Protein AF-A0A3M8FUD5-F1 (afdb_monomer_lite)

Sequence (597 aa):
MHNAIIELLYKHADDTSFALDLIEWVSESGVRAPRDSSELLRSTWVIGTLSRLSAERNLSASVDAAIVGQLATLLGDDVHSGAPSFREGVALAVKSYGDDLARLESTTHVWRTWVSILRTIDPAGSDPYSRAVLDAITSLATLAEDPNSSRNVFEAMHVLASELSLDDSDEVARRLVAWHGDEQFSIADLSVIMRTLVSKSSNPNIDESLVLSSSADSSQRMAVRTKLEEVLLGVDSGSQAASRQWSDLTGQELARGSGTTTIDHLSRAAARSRLSAAARYTFWGDYTSAESVLANLTSDLDGIANATQRDPDTYLGGDSSLEWAERYLSARQNIPIRQALLAELTRGRHNLGYVAAEALVRDAFFGTPVAVRAQAQEVVALYSQSPAITNAVLELLPRLPKVEQTSEIIDRITNSYLPAPTDPQWMVLARQRLVETLLSQLSGEGEGAAVDKYVLELAKSYSMRLGHSPASVIPDPAADLAQSVGELYLRWEQAAESRADNVAISSKLENLRKRRVGRITLADGVIARFAAEQVSLVEAMGIAIESERPNAASQIESILEGMATDRRAASNIIEQIEIVETAAVMLWQIRLAGGES

Radius of gyration: 31.98 Å; chains: 1; bounding box: 73×66×84 Å

Structure (mmCIF, N/CA/C/O backbone):
data_AF-A0A3M8FUD5-F1
#
_entry.id   AF-A0A3M8FUD5-F1
#
loop_
_atom_site.group_PDB
_atom_site.id
_atom_site.type_symbol
_atom_site.label_atom_id
_atom_site.label_alt_id
_atom_site.label_comp_id
_atom_site.label_asym_id
_atom_site.label_entity_id
_atom_site.label_seq_id
_atom_site.pdbx_PDB_ins_code
_atom_site.Cartn_x
_atom_site.Cartn_y
_atom_site.Cartn_z
_atom_site.occupancy
_atom_site.B_iso_or_equiv
_atom_site.auth_seq_id
_atom_site.auth_comp_id
_atom_site.auth_asym_id
_atom_site.auth_atom_id
_atom_site.pdbx_PDB_model_num
ATOM 1 N N . MET A 1 1 ? -32.245 27.107 -12.759 1.00 87.25 1 MET A N 1
ATOM 2 C CA . MET A 1 1 ? -31.214 28.144 -12.533 1.00 87.25 1 MET A CA 1
ATOM 3 C C . MET A 1 1 ? -29.941 27.853 -13.318 1.00 87.25 1 MET A C 1
ATOM 5 O O . MET A 1 1 ? -29.633 28.664 -14.172 1.00 87.25 1 MET A O 1
ATOM 9 N N . HIS A 1 2 ? -29.259 26.709 -13.141 1.00 88.69 2 HIS A N 1
ATOM 10 C CA . HIS A 1 2 ? -28.023 26.425 -13.901 1.00 88.69 2 HIS A CA 1
ATOM 11 C C . HIS A 1 2 ? -28.226 26.440 -15.434 1.00 88.69 2 HIS A C 1
ATOM 13 O O . HIS A 1 2 ? -27.422 27.038 -16.132 1.00 88.69 2 HIS A O 1
ATOM 19 N N . ASN A 1 3 ? -29.346 25.921 -15.962 1.00 91.56 3 ASN A N 1
ATOM 20 C CA . ASN A 1 3 ? -29.655 26.033 -17.401 1.00 91.56 3 ASN A CA 1
ATOM 21 C C . ASN A 1 3 ? -29.759 27.485 -17.890 1.00 91.56 3 ASN A C 1
ATOM 23 O O . ASN A 1 3 ? -29.316 27.785 -18.988 1.00 91.56 3 ASN A O 1
ATOM 27 N N . ALA A 1 4 ? -30.280 28.396 -17.064 1.00 94.75 4 ALA A N 1
ATOM 28 C CA . ALA A 1 4 ? -30.354 29.809 -17.425 1.00 94.75 4 ALA A CA 1
ATOM 29 C C . ALA A 1 4 ? -28.960 30.457 -17.467 1.00 94.75 4 ALA A C 1
ATOM 31 O O . ALA A 1 4 ? -28.733 31.343 -18.278 1.00 94.75 4 ALA A O 1
ATOM 32 N N . ILE A 1 5 ? -28.021 29.997 -16.630 1.00 95.06 5 ILE A N 1
ATOM 33 C CA . ILE A 1 5 ? -26.617 30.440 -16.656 1.00 95.06 5 ILE A CA 1
ATOM 34 C C . ILE A 1 5 ? -25.936 29.949 -17.933 1.00 95.06 5 ILE A C 1
ATOM 36 O O . ILE A 1 5 ? -25.267 30.730 -18.597 1.00 95.06 5 ILE A O 1
ATOM 40 N N . ILE A 1 6 ? -26.167 28.691 -18.315 1.00 93.81 6 ILE A N 1
ATOM 41 C CA . ILE A 1 6 ? -25.667 28.125 -19.575 1.00 93.81 6 ILE A CA 1
ATOM 42 C C . ILE A 1 6 ? -26.227 28.908 -20.772 1.00 93.81 6 ILE A C 1
ATOM 44 O O . ILE A 1 6 ? -25.474 29.323 -21.646 1.00 93.81 6 ILE A O 1
ATOM 48 N N . GLU A 1 7 ? -27.536 29.175 -20.797 1.00 95.12 7 GLU A N 1
ATOM 49 C CA . GLU A 1 7 ? -28.174 29.984 -21.845 1.00 95.12 7 GLU A CA 1
ATOM 50 C C . GLU A 1 7 ? -27.622 31.415 -21.902 1.00 95.12 7 GLU A C 1
ATOM 52 O O . GLU A 1 7 ? -27.384 31.937 -22.992 1.00 95.12 7 GLU A O 1
ATOM 57 N N . LEU A 1 8 ? -27.393 32.048 -20.746 1.00 95.88 8 LEU A N 1
ATOM 58 C CA . LEU A 1 8 ? -26.787 33.377 -20.651 1.00 95.88 8 LEU A CA 1
ATOM 59 C C . LEU A 1 8 ? -25.366 33.367 -21.228 1.00 95.88 8 LEU A C 1
ATOM 61 O O . LEU A 1 8 ? -25.013 34.243 -22.013 1.00 95.88 8 LEU A O 1
ATOM 65 N N . LEU A 1 9 ? -24.579 32.349 -20.886 1.00 94.56 9 LEU A N 1
ATOM 66 C CA . LEU A 1 9 ? -23.209 32.193 -21.351 1.00 94.56 9 LEU A CA 1
ATOM 67 C C . LEU A 1 9 ? -23.157 31.936 -22.867 1.00 94.56 9 LEU A C 1
ATOM 69 O O . LEU A 1 9 ? -22.354 32.554 -23.557 1.00 94.56 9 LEU A O 1
ATOM 73 N N . TYR A 1 10 ? -24.083 31.145 -23.422 1.00 93.38 10 TYR A N 1
ATOM 74 C CA . TYR A 1 10 ? -24.212 30.969 -24.876 1.00 93.38 10 TYR A CA 1
ATOM 75 C C . TYR A 1 10 ? -24.680 32.228 -25.605 1.00 93.38 10 TYR A C 1
ATOM 77 O O . TYR A 1 10 ? -24.212 32.517 -26.705 1.00 93.38 10 TYR A O 1
ATOM 85 N N . LYS A 1 11 ? -25.597 32.997 -25.008 1.00 95.50 11 LYS A N 1
ATOM 86 C CA . LYS A 1 11 ? -26.075 34.260 -25.588 1.00 95.50 11 LYS A CA 1
ATOM 87 C C . LYS A 1 11 ? -24.956 35.300 -25.706 1.00 95.50 11 LYS A C 1
ATOM 89 O O . LYS A 1 11 ? -25.025 36.167 -26.574 1.00 95.50 11 LYS A O 1
ATOM 94 N N . HIS A 1 12 ? -23.947 35.196 -24.849 1.00 94.31 12 HIS A N 1
ATOM 95 C CA . HIS A 1 12 ? -22.794 36.085 -24.781 1.00 94.31 12 HIS A CA 1
ATOM 96 C C . HIS A 1 12 ? -21.478 35.354 -25.101 1.00 94.31 12 HIS A C 1
ATOM 98 O O . HIS A 1 12 ? -20.424 35.773 -24.637 1.00 94.31 12 HIS A O 1
ATOM 104 N N . ALA A 1 13 ? -21.516 34.283 -25.907 1.00 87.38 13 ALA A N 1
ATOM 105 C CA . ALA A 1 13 ? -20.341 33.446 -26.177 1.00 87.38 13 ALA A CA 1
ATOM 106 C C . ALA A 1 13 ? -19.172 34.210 -26.835 1.00 87.38 13 ALA A C 1
ATOM 108 O O . ALA A 1 13 ? -18.013 33.850 -26.642 1.00 87.38 13 ALA A O 1
ATOM 109 N N . ASP A 1 14 ? -19.472 35.285 -27.571 1.00 92.31 14 ASP A N 1
ATOM 110 C CA . ASP A 1 14 ? -18.471 36.148 -28.212 1.00 92.31 14 ASP A CA 1
ATOM 111 C C . ASP A 1 14 ? -17.821 37.160 -27.240 1.00 92.31 14 ASP A C 1
ATOM 113 O O . ASP A 1 14 ? -16.823 37.795 -27.584 1.00 92.31 14 ASP A O 1
ATOM 117 N N . ASP A 1 15 ? -18.357 37.321 -26.024 1.00 97.00 15 ASP A N 1
ATOM 118 C CA . ASP A 1 15 ? -17.864 38.254 -25.006 1.00 97.00 15 ASP A CA 1
ATOM 119 C C . ASP A 1 15 ? -17.149 37.498 -23.874 1.00 97.00 15 ASP A C 1
ATOM 121 O O . ASP A 1 15 ? -17.740 37.081 -22.876 1.00 97.00 15 ASP A O 1
ATOM 125 N N . THR A 1 16 ? -15.833 37.319 -24.034 1.00 96.12 16 THR A N 1
ATOM 126 C CA . THR A 1 16 ? -15.007 36.602 -23.046 1.00 96.12 16 THR A CA 1
ATOM 127 C C . THR A 1 16 ? -14.979 37.313 -21.690 1.00 96.12 16 THR A C 1
ATOM 129 O O . THR A 1 16 ? -14.894 36.637 -20.669 1.00 96.12 16 THR A O 1
ATOM 132 N N . SER A 1 17 ? -15.077 38.648 -21.656 1.00 96.94 17 SER A N 1
ATOM 133 C CA . SER A 1 17 ? -15.087 39.400 -20.393 1.00 96.94 17 SER A CA 1
ATOM 134 C C . SER A 1 17 ? -16.346 39.080 -19.601 1.00 96.94 17 SER A C 1
ATOM 136 O O . SER A 1 17 ? -16.261 38.709 -18.437 1.00 96.94 17 SER A O 1
ATOM 138 N N . PHE A 1 18 ? -17.504 39.128 -20.264 1.00 96.94 18 PHE A N 1
ATOM 139 C CA . PHE A 1 18 ? -18.775 38.783 -19.638 1.00 96.94 18 PHE A CA 1
ATOM 140 C C . PHE A 1 18 ? -18.799 37.341 -19.122 1.00 96.94 18 PHE A C 1
ATOM 142 O O . PHE A 1 18 ? -19.297 37.081 -18.028 1.00 96.94 18 PHE A O 1
ATOM 149 N N . ALA A 1 19 ? -18.263 36.394 -19.899 1.00 96.31 19 ALA A N 1
ATOM 150 C CA . ALA A 1 19 ? -18.194 35.001 -19.475 1.00 96.31 19 ALA A CA 1
ATOM 151 C C . ALA A 1 19 ? -17.327 34.834 -18.216 1.00 96.31 19 ALA A C 1
ATOM 153 O O . ALA A 1 19 ? -17.744 34.140 -17.294 1.00 96.31 19 ALA A O 1
ATOM 154 N N . LEU A 1 20 ? -16.166 35.493 -18.144 1.00 96.38 20 LEU A N 1
ATOM 155 C CA . LEU A 1 20 ? -15.301 35.456 -16.961 1.00 96.38 20 LEU A CA 1
ATOM 156 C C . LEU A 1 20 ? -15.969 36.092 -15.734 1.00 96.38 20 LEU A C 1
ATOM 158 O O . LEU A 1 20 ? -15.976 35.460 -14.679 1.00 96.38 20 LEU A O 1
ATOM 162 N N . ASP A 1 21 ? -16.606 37.257 -15.887 1.00 97.25 21 ASP A N 1
ATOM 163 C CA . ASP A 1 21 ? -17.352 37.923 -14.808 1.00 97.25 21 ASP A CA 1
ATOM 164 C C . ASP A 1 21 ? -18.500 37.036 -14.292 1.00 97.25 21 ASP A C 1
ATOM 166 O O . ASP A 1 21 ? -18.773 36.970 -13.092 1.00 97.25 21 ASP A O 1
ATOM 170 N N . LEU A 1 22 ? -19.172 36.306 -15.193 1.00 96.81 22 LEU A N 1
ATOM 171 C CA . LEU A 1 22 ? -20.224 35.362 -14.821 1.00 96.81 22 LEU A CA 1
ATOM 172 C C . LEU A 1 22 ? -19.670 34.166 -14.039 1.00 96.81 22 LEU A C 1
ATOM 174 O O . LEU A 1 22 ? -20.290 33.753 -13.060 1.00 96.81 22 LEU A O 1
ATOM 178 N N . ILE A 1 23 ? -18.530 33.601 -14.456 1.00 96.62 23 ILE A N 1
ATOM 179 C CA . ILE A 1 23 ? -17.872 32.511 -13.720 1.00 96.62 23 ILE A CA 1
ATOM 180 C C . ILE A 1 23 ? -17.440 32.987 -12.332 1.00 96.62 23 ILE A C 1
ATOM 182 O O . ILE A 1 23 ? -17.695 32.284 -11.353 1.00 96.62 23 ILE A O 1
ATOM 186 N N . GLU A 1 24 ? -16.858 34.184 -12.232 1.00 96.81 24 GLU A N 1
ATOM 187 C CA . GLU A 1 24 ? -16.480 34.794 -10.956 1.00 96.81 24 GLU A CA 1
ATOM 188 C C . GLU A 1 24 ? -17.704 34.953 -10.045 1.00 96.81 24 GLU A C 1
ATOM 190 O O . GLU A 1 24 ? -17.703 34.437 -8.926 1.00 96.81 24 GLU A O 1
ATOM 195 N N . TRP A 1 25 ? -18.791 35.536 -10.558 1.00 96.69 25 TRP A N 1
ATOM 196 C CA . TRP A 1 25 ? -20.042 35.708 -9.817 1.00 96.69 25 TRP A CA 1
ATOM 197 C C . TRP A 1 25 ? -20.651 34.380 -9.341 1.00 96.69 25 TRP A C 1
ATOM 199 O O . TRP A 1 25 ? -21.102 34.272 -8.199 1.00 96.69 25 TRP A O 1
ATOM 209 N N . VAL A 1 26 ? -20.648 33.343 -10.188 1.00 96.12 26 VAL A N 1
ATOM 210 C CA . VAL A 1 26 ? -21.099 31.999 -9.786 1.00 96.12 26 VAL A CA 1
ATOM 211 C C . VAL A 1 26 ? -20.204 31.446 -8.674 1.00 96.12 26 VAL A C 1
ATOM 213 O O . VAL A 1 26 ? -20.715 30.848 -7.729 1.00 96.12 26 VAL A O 1
ATOM 216 N N . SER A 1 27 ? -18.888 31.654 -8.760 1.00 96.31 27 SER A N 1
ATOM 217 C CA . SER A 1 27 ? -17.917 31.123 -7.798 1.00 96.31 27 SER A CA 1
ATOM 218 C C . SER A 1 27 ? -17.871 31.865 -6.457 1.00 96.31 27 SER A C 1
ATOM 220 O O . SER A 1 27 ? -17.559 31.237 -5.450 1.00 96.31 27 SER A O 1
ATOM 222 N N . GLU A 1 28 ? -18.250 33.149 -6.403 1.00 95.94 28 GLU A N 1
ATOM 223 C CA . GLU A 1 28 ? -18.153 34.014 -5.209 1.00 95.94 28 GLU A CA 1
ATOM 224 C C . GLU A 1 28 ? -18.896 33.443 -3.988 1.00 95.94 28 GLU A C 1
ATOM 226 O O . GLU A 1 28 ? -18.515 33.652 -2.838 1.00 95.94 28 GLU A O 1
ATOM 231 N N . SER A 1 29 ? -19.962 32.681 -4.237 1.00 91.81 29 SER A N 1
ATOM 232 C CA . SER A 1 29 ? -20.781 32.054 -3.194 1.00 91.81 29 SER A CA 1
ATOM 233 C C . SER A 1 29 ? -20.301 30.665 -2.760 1.00 91.81 29 SER A C 1
ATOM 235 O O . SER A 1 29 ? -20.885 30.087 -1.837 1.00 91.81 29 SER A O 1
ATOM 237 N N . GLY A 1 30 ? -19.302 30.103 -3.443 1.00 93.94 30 GLY A N 1
ATOM 238 C CA . GLY A 1 30 ? -18.730 28.799 -3.143 1.00 93.94 30 GLY A CA 1
ATOM 239 C C . GLY A 1 30 ? -17.658 28.897 -2.063 1.00 93.94 30 GLY A C 1
ATOM 240 O O . GLY A 1 30 ? -16.751 29.718 -2.134 1.00 93.94 30 GLY A O 1
ATOM 241 N N . VAL A 1 31 ? -17.740 28.019 -1.069 1.00 95.88 31 VAL A N 1
ATOM 242 C CA . VAL A 1 31 ? -16.699 27.838 -0.051 1.00 95.88 31 VAL A CA 1
ATOM 243 C C . VAL A 1 31 ? -16.164 26.412 -0.083 1.00 95.88 31 VAL A C 1
ATOM 245 O O . VAL A 1 31 ? -16.923 25.463 -0.285 1.00 95.88 31 VAL A O 1
ATOM 248 N N . ARG A 1 32 ? -14.854 26.271 0.145 1.00 94.19 32 ARG A N 1
ATOM 249 C CA . ARG A 1 32 ? -14.164 24.973 0.174 1.00 94.19 32 ARG A CA 1
ATOM 250 C C . ARG A 1 32 ? -14.571 24.105 1.366 1.00 94.19 32 ARG A C 1
ATOM 252 O O . ARG A 1 32 ? -14.715 22.913 1.199 1.00 94.19 32 ARG A O 1
ATOM 259 N N . ALA A 1 33 ? -14.773 24.691 2.543 1.00 95.06 33 ALA A N 1
ATOM 260 C CA . ALA A 1 33 ? -15.115 23.952 3.760 1.00 95.06 33 ALA A CA 1
ATOM 261 C C . ALA A 1 33 ? -16.383 24.559 4.389 1.00 95.06 33 ALA A C 1
ATOM 263 O O . ALA A 1 33 ? -16.272 25.491 5.195 1.00 95.06 33 ALA A O 1
ATOM 264 N N . PRO A 1 34 ? -17.584 24.115 3.971 1.00 96.50 34 PRO A N 1
ATOM 265 C CA . PRO A 1 34 ? -18.841 24.696 4.432 1.00 96.50 34 PRO A CA 1
ATOM 266 C C . PRO A 1 34 ? -19.053 24.445 5.929 1.00 96.50 34 PRO A C 1
ATOM 268 O O . PRO A 1 34 ? -18.920 23.320 6.404 1.00 96.50 34 PRO A O 1
ATOM 271 N N . ARG A 1 35 ? -19.413 25.493 6.676 1.00 95.94 35 ARG A N 1
ATOM 272 C CA . ARG A 1 35 ? -19.605 25.446 8.139 1.00 95.94 35 ARG A CA 1
ATOM 273 C C . ARG A 1 35 ? -21.061 25.305 8.557 1.00 95.94 35 ARG A C 1
ATOM 275 O O . ARG A 1 35 ? -21.353 24.899 9.681 1.00 95.94 35 ARG A O 1
ATOM 282 N N . ASP A 1 36 ? -21.982 25.656 7.666 1.00 97.62 36 ASP A N 1
ATOM 283 C CA . ASP A 1 36 ? -23.415 25.549 7.899 1.00 97.62 36 ASP A CA 1
ATOM 284 C C . ASP A 1 36 ? -24.162 24.959 6.690 1.00 97.62 36 ASP A C 1
ATOM 286 O O . ASP A 1 36 ? -23.609 24.729 5.614 1.00 97.62 36 ASP A O 1
ATOM 290 N N . SER A 1 37 ? -25.456 24.684 6.875 1.00 97.69 37 SER A N 1
ATOM 291 C CA . SER A 1 37 ? -26.299 24.084 5.830 1.00 97.69 37 SER A CA 1
ATOM 292 C C . SER A 1 37 ? -26.493 24.997 4.614 1.00 97.69 37 SER A C 1
ATOM 294 O O . SER A 1 37 ? -26.701 24.511 3.505 1.00 97.69 37 SER A O 1
ATOM 296 N N . SER A 1 38 ? -26.441 26.315 4.812 1.00 97.75 38 SER A N 1
ATOM 297 C CA . SER A 1 38 ? -26.615 27.314 3.760 1.00 97.75 38 SER A CA 1
ATOM 298 C C . SER A 1 38 ? -25.385 27.359 2.855 1.00 97.75 38 SER A C 1
ATOM 300 O O . SER A 1 38 ? -25.516 27.323 1.633 1.00 97.75 38 SER A O 1
ATOM 302 N N . GLU A 1 39 ? -24.196 27.384 3.458 1.00 97.50 39 GLU A N 1
ATOM 303 C CA . GLU A 1 39 ? -22.915 27.272 2.765 1.00 97.50 39 GLU A CA 1
ATOM 304 C C . GLU A 1 39 ? -22.808 25.945 2.016 1.00 97.50 39 GLU A C 1
ATOM 306 O O . GLU A 1 39 ? -22.515 25.956 0.826 1.00 97.50 39 GLU A O 1
ATOM 311 N N . LEU A 1 40 ? -23.147 24.819 2.656 1.00 97.50 40 LEU A N 1
ATOM 312 C CA . LEU A 1 40 ? -23.100 23.499 2.022 1.00 97.50 40 LEU A CA 1
ATOM 313 C C . LEU A 1 40 ? -23.961 23.438 0.750 1.00 97.50 40 LEU A C 1
ATOM 315 O O . LEU A 1 40 ? -23.494 22.995 -0.300 1.00 97.50 40 LEU A O 1
ATOM 319 N N . LEU A 1 41 ? -25.210 23.914 0.821 1.00 97.56 41 LEU A N 1
ATOM 320 C CA . LEU A 1 41 ? -26.118 23.946 -0.329 1.00 97.56 41 LEU A CA 1
ATOM 321 C C . LEU A 1 41 ? -25.604 24.863 -1.444 1.00 97.56 41 LEU A C 1
ATOM 323 O O . LEU A 1 41 ? -25.655 24.481 -2.616 1.00 97.56 41 LEU A O 1
ATOM 327 N N . ARG A 1 42 ? -25.109 26.058 -1.090 1.00 97.25 42 ARG A N 1
ATOM 328 C CA . ARG A 1 42 ? -24.556 27.008 -2.063 1.00 97.25 42 ARG A CA 1
ATOM 329 C C . ARG A 1 42 ? -23.338 26.425 -2.762 1.00 97.25 42 ARG A C 1
ATOM 331 O O . ARG A 1 42 ? -23.349 26.346 -3.986 1.00 97.25 42 ARG A O 1
ATOM 338 N N . SER A 1 43 ? -22.336 25.966 -2.019 1.00 97.38 43 SER A N 1
ATOM 339 C CA . SER A 1 43 ? -21.093 25.471 -2.611 1.00 97.38 43 SER A CA 1
ATOM 340 C C . SER A 1 43 ? -21.316 24.230 -3.466 1.00 97.38 43 SER A C 1
ATOM 342 O O . SER A 1 43 ? -20.792 24.146 -4.574 1.00 97.38 43 SER A O 1
ATOM 344 N N . THR A 1 44 ? -22.183 23.316 -3.024 1.00 97.19 44 THR A N 1
ATOM 345 C CA . THR A 1 44 ? -22.548 22.141 -3.823 1.00 97.19 44 THR A CA 1
ATOM 346 C C . THR A 1 44 ? -23.203 22.549 -5.150 1.00 97.19 44 THR A C 1
ATOM 348 O O . THR A 1 44 ? -22.879 22.002 -6.205 1.00 97.19 44 THR A O 1
ATOM 351 N N . TRP A 1 45 ? -24.104 23.538 -5.130 1.00 97.44 45 TRP A N 1
ATOM 352 C CA . TRP A 1 45 ? -24.731 24.058 -6.347 1.00 97.44 45 TRP A CA 1
ATOM 353 C C . TRP A 1 45 ? -23.727 24.766 -7.272 1.00 97.44 45 TRP A C 1
ATOM 355 O O . TRP A 1 45 ? -23.803 24.593 -8.493 1.00 97.44 45 TRP A O 1
ATOM 365 N N . VAL A 1 46 ? -22.788 25.534 -6.707 1.00 97.12 46 VAL A N 1
ATOM 366 C CA . VAL A 1 46 ? -21.711 26.204 -7.454 1.00 97.12 46 VAL A CA 1
ATOM 367 C C . VAL A 1 46 ? -20.849 25.170 -8.169 1.00 97.12 46 VAL A C 1
ATOM 369 O O . VAL A 1 46 ? -20.710 25.247 -9.387 1.00 97.12 46 VAL A O 1
ATOM 372 N N . ILE A 1 47 ? -20.357 24.157 -7.451 1.00 96.31 47 ILE A N 1
ATOM 373 C CA . ILE A 1 47 ? -19.519 23.099 -8.029 1.00 96.31 47 ILE A CA 1
ATOM 374 C C . ILE A 1 47 ? -20.281 22.342 -9.114 1.00 96.31 47 ILE A C 1
ATOM 376 O O . ILE A 1 47 ? -19.775 22.207 -10.223 1.00 96.31 47 ILE A O 1
ATOM 380 N N . GLY A 1 48 ? -21.529 21.936 -8.857 1.00 96.19 48 GLY A N 1
ATOM 381 C CA . GLY A 1 48 ? -22.367 21.309 -9.879 1.00 96.19 48 GLY A CA 1
ATOM 382 C C . GLY A 1 48 ? -22.511 22.170 -11.138 1.00 96.19 48 GLY A C 1
ATOM 383 O O . GLY A 1 48 ? -22.425 21.671 -12.260 1.00 96.19 48 GLY A O 1
ATOM 384 N N . THR A 1 49 ? -22.709 23.480 -10.975 1.00 96.75 49 THR A N 1
ATOM 385 C CA . THR A 1 49 ? -22.843 24.411 -12.106 1.00 96.75 49 THR A CA 1
ATOM 386 C C . THR A 1 49 ? -21.537 24.522 -12.888 1.00 96.75 49 THR A C 1
ATOM 388 O O . THR A 1 49 ? -21.559 24.403 -14.111 1.00 96.75 49 THR A O 1
ATOM 391 N N . LEU A 1 50 ? -20.404 24.676 -12.200 1.00 95.69 50 LEU A N 1
ATOM 392 C CA . LEU A 1 50 ? -19.081 24.754 -12.821 1.00 95.69 50 LEU A CA 1
ATOM 393 C C . LEU A 1 50 ? -18.699 23.447 -13.534 1.00 95.69 50 LEU A C 1
ATOM 395 O O . LEU A 1 50 ? -18.221 23.501 -14.663 1.00 95.69 50 LEU A O 1
ATOM 399 N N . SER A 1 51 ? -18.984 22.279 -12.950 1.00 95.31 51 SER A N 1
ATOM 400 C CA . SER A 1 51 ? -18.767 20.980 -13.608 1.00 95.31 51 SER A CA 1
ATOM 401 C C . SER A 1 51 ? -19.624 20.813 -14.862 1.00 95.31 51 SER A C 1
ATOM 403 O O . SER A 1 51 ? -19.166 20.307 -15.879 1.00 95.31 51 SER A O 1
ATOM 405 N N . ARG A 1 52 ? -20.876 21.286 -14.849 1.00 95.19 52 ARG A N 1
ATOM 406 C CA . ARG A 1 52 ? -21.697 21.258 -16.065 1.00 95.19 52 ARG A CA 1
ATOM 407 C C . ARG A 1 52 ? -21.144 22.183 -17.151 1.00 95.19 52 ARG A C 1
ATOM 409 O O . ARG A 1 52 ? -21.222 21.818 -18.325 1.00 95.19 52 ARG A O 1
ATOM 416 N N . LEU A 1 53 ? -20.633 23.354 -16.766 1.00 94.31 53 LEU A N 1
ATOM 417 C CA . LEU A 1 53 ? -20.039 24.325 -17.686 1.00 94.31 53 LEU A CA 1
ATOM 418 C C . LEU A 1 53 ? -18.725 23.813 -18.286 1.00 94.31 53 LEU A C 1
ATOM 420 O O . LEU A 1 53 ? -18.520 23.994 -19.480 1.00 94.31 53 LEU A O 1
ATOM 424 N N . SER A 1 54 ? -17.887 23.105 -17.521 1.00 94.06 54 SER A N 1
ATOM 425 C CA . SER A 1 54 ? -16.639 22.521 -18.044 1.00 94.06 54 SER A CA 1
ATOM 426 C C . SER A 1 54 ? -16.861 21.427 -19.094 1.00 94.06 54 SER A C 1
ATOM 428 O O . SER A 1 54 ? -15.948 21.091 -19.844 1.00 94.06 54 SER A O 1
ATOM 430 N N . ALA A 1 55 ? -18.074 20.874 -19.181 1.00 93.38 55 ALA A N 1
ATOM 431 C CA . ALA A 1 55 ? -18.453 19.924 -20.221 1.00 93.38 55 ALA A CA 1
ATOM 432 C C . ALA A 1 55 ? -18.883 20.595 -21.545 1.00 93.38 55 ALA A C 1
ATOM 434 O O . ALA A 1 55 ? -19.107 19.897 -22.541 1.00 93.38 55 ALA A O 1
ATOM 435 N N . GLU A 1 56 ? -19.033 21.925 -21.585 1.00 93.81 56 GLU A N 1
ATOM 436 C CA . GLU A 1 56 ? -19.450 22.641 -22.793 1.00 93.81 56 GLU A CA 1
ATOM 437 C C . GLU A 1 56 ? -18.281 22.813 -23.775 1.00 93.81 56 GLU A C 1
ATOM 439 O O . GLU A 1 56 ? -17.264 23.420 -23.477 1.00 93.81 56 GLU A O 1
ATOM 444 N N . ARG A 1 57 ? -18.436 22.315 -25.008 1.00 91.31 57 ARG A N 1
ATOM 445 C CA . ARG A 1 57 ? -17.342 22.264 -26.005 1.00 91.31 57 ARG A CA 1
ATOM 446 C C . ARG A 1 57 ? -17.022 23.584 -26.707 1.00 91.31 57 ARG A C 1
ATOM 448 O O . ARG A 1 57 ? -16.050 23.651 -27.450 1.00 91.31 57 ARG A O 1
ATOM 455 N N . ASN A 1 58 ? -17.883 24.585 -26.558 1.00 92.31 58 ASN A N 1
ATOM 456 C CA . ASN A 1 58 ? -17.843 25.812 -27.359 1.00 92.31 58 ASN A CA 1
ATOM 457 C C . ASN A 1 58 ? -17.366 27.026 -26.551 1.00 92.31 58 ASN A C 1
ATOM 459 O O . ASN A 1 58 ? -17.636 28.159 -26.946 1.00 92.31 58 ASN A O 1
ATOM 463 N N . LEU A 1 59 ? -16.720 26.803 -25.407 1.00 91.62 59 LEU A N 1
ATOM 464 C CA . LEU A 1 59 ? -16.184 27.878 -24.583 1.00 91.62 59 LEU A CA 1
ATOM 465 C C . LEU A 1 59 ? -14.788 28.274 -25.067 1.00 91.62 59 LEU A C 1
ATOM 467 O O . LEU A 1 59 ? -14.094 27.509 -25.739 1.00 91.62 59 LEU A O 1
ATOM 471 N N . SER A 1 60 ? -14.380 29.506 -24.766 1.00 94.06 60 SER A N 1
ATOM 472 C CA . SER A 1 60 ? -13.011 29.929 -25.041 1.00 94.06 60 SER A CA 1
ATOM 473 C C . SER A 1 60 ? -12.054 29.282 -24.037 1.00 94.06 60 SER A C 1
ATOM 475 O O . SER A 1 60 ? -12.399 29.077 -22.875 1.00 94.06 60 SER A O 1
ATOM 477 N N . ALA A 1 61 ? -10.811 29.031 -24.458 1.00 91.44 61 ALA A N 1
ATOM 478 C CA . ALA A 1 61 ? -9.803 28.401 -23.601 1.00 91.44 61 ALA A CA 1
ATOM 479 C C . ALA A 1 61 ? -9.557 29.166 -22.283 1.00 91.44 61 ALA A C 1
ATOM 481 O O . ALA A 1 61 ? -9.216 28.563 -21.270 1.00 91.44 61 ALA A O 1
ATOM 482 N N . SER A 1 62 ? -9.739 30.492 -22.279 1.00 92.56 62 SER A N 1
ATOM 483 C CA . SER A 1 62 ? -9.634 31.314 -21.068 1.00 92.56 62 SER A CA 1
ATOM 484 C C . SER A 1 62 ? -10.779 31.065 -20.085 1.00 92.56 62 SER A C 1
ATOM 486 O O . SER A 1 62 ? -10.535 31.016 -18.883 1.00 92.56 62 SER A O 1
ATOM 488 N N . VAL A 1 63 ? -12.007 30.888 -20.582 1.00 94.25 63 VAL A N 1
ATOM 489 C CA . VAL A 1 63 ? -13.174 30.560 -19.749 1.00 94.25 63 VAL A CA 1
ATOM 490 C C . VAL A 1 63 ? -13.042 29.142 -19.200 1.00 94.25 63 VAL A C 1
ATOM 492 O O . VAL A 1 63 ? -13.235 28.944 -18.003 1.00 94.25 63 VAL A O 1
ATOM 495 N N . ASP A 1 64 ? -12.617 28.185 -20.027 1.00 92.81 64 ASP A N 1
ATOM 496 C CA . ASP A 1 64 ? -12.344 26.813 -19.582 1.00 92.81 64 ASP A CA 1
ATOM 497 C C . ASP A 1 64 ? -11.288 26.777 -18.475 1.00 92.81 64 ASP A C 1
ATOM 499 O O . ASP A 1 64 ? -11.501 26.170 -17.425 1.00 92.81 64 ASP A O 1
ATOM 503 N N . ALA A 1 65 ? -10.167 27.481 -18.665 1.00 90.75 65 ALA A N 1
ATOM 504 C CA . ALA A 1 65 ? -9.116 27.573 -17.656 1.00 90.75 65 ALA A CA 1
ATOM 505 C C . ALA A 1 65 ? -9.616 28.214 -16.350 1.00 90.75 65 ALA A C 1
ATOM 507 O O . ALA A 1 65 ? -9.245 27.758 -15.269 1.00 90.75 65 ALA A O 1
ATOM 508 N N . ALA A 1 66 ? -10.477 29.234 -16.432 1.00 94.44 66 ALA A N 1
ATOM 509 C CA . ALA A 1 66 ? -11.079 29.859 -15.258 1.00 94.44 66 ALA A CA 1
ATOM 510 C C . ALA A 1 66 ? -12.017 28.896 -14.510 1.00 94.44 66 ALA A C 1
ATOM 512 O O . ALA A 1 66 ? -11.923 28.786 -13.288 1.00 94.44 66 ALA A O 1
ATOM 513 N N . ILE A 1 67 ? -12.868 28.150 -15.224 1.00 94.00 67 ILE A N 1
ATOM 514 C CA . ILE A 1 67 ? -13.751 27.136 -14.625 1.00 94.00 67 ILE A CA 1
ATOM 515 C C . ILE A 1 67 ? -12.923 26.063 -13.908 1.00 94.00 67 ILE A C 1
ATOM 517 O O . ILE A 1 67 ? -13.202 25.743 -12.753 1.00 94.00 67 ILE A O 1
ATOM 521 N N . VAL A 1 68 ? -11.883 25.538 -14.565 1.00 91.94 68 VAL A N 1
ATOM 522 C CA . VAL A 1 68 ? -10.986 24.528 -13.980 1.00 91.94 68 VAL A CA 1
ATOM 523 C C . VAL A 1 68 ? -10.261 25.080 -12.752 1.00 91.94 68 VAL A C 1
ATOM 525 O O . VAL A 1 68 ? -10.211 24.406 -11.726 1.00 91.94 68 VAL A O 1
ATOM 528 N N . GLY A 1 69 ? -9.758 26.317 -12.810 1.00 92.69 69 GLY A N 1
ATOM 529 C CA . GLY A 1 69 ? -9.100 26.965 -11.673 1.00 92.69 69 GLY A CA 1
ATOM 530 C C . GLY A 1 69 ? -10.026 27.152 -10.464 1.00 92.69 69 GLY A C 1
ATOM 531 O O . GLY A 1 69 ? -9.614 26.915 -9.326 1.00 92.69 69 GLY A O 1
ATOM 532 N N . GLN A 1 70 ? -11.292 27.516 -10.692 1.00 95.12 70 GLN A N 1
ATOM 533 C CA . GLN A 1 70 ? -12.284 27.643 -9.618 1.00 95.12 70 GLN A CA 1
ATOM 534 C C . GLN A 1 70 ? -12.674 26.281 -9.032 1.00 95.12 70 GLN A C 1
ATOM 536 O O . GLN A 1 70 ? -12.752 26.138 -7.813 1.00 95.12 70 GLN A O 1
ATOM 541 N N . LEU A 1 71 ? -12.853 25.257 -9.875 1.00 94.19 71 LEU A N 1
ATOM 542 C CA . LEU A 1 71 ? -13.096 23.889 -9.409 1.00 94.19 71 LEU A CA 1
ATOM 543 C C . LEU A 1 71 ? -11.935 23.370 -8.550 1.00 94.19 71 LEU A C 1
ATOM 545 O O . LEU A 1 71 ? -12.187 22.850 -7.467 1.00 94.19 71 LEU A O 1
ATOM 549 N N . ALA A 1 72 ? -10.684 23.578 -8.972 1.00 91.62 72 ALA A N 1
ATOM 550 C CA . ALA A 1 72 ? -9.501 23.203 -8.194 1.00 91.62 72 ALA A CA 1
ATOM 551 C C . ALA A 1 72 ? -9.421 23.961 -6.857 1.00 91.62 72 ALA A C 1
ATOM 553 O O . ALA A 1 72 ? -9.091 23.386 -5.824 1.00 91.62 72 ALA A O 1
ATOM 554 N N . THR A 1 73 ? -9.799 25.242 -6.836 1.00 93.75 73 THR A N 1
ATOM 555 C CA . THR A 1 73 ? -9.839 26.036 -5.596 1.00 93.75 73 THR A CA 1
ATOM 556 C C . THR A 1 73 ? -10.885 25.506 -4.608 1.00 93.75 73 THR A C 1
ATOM 558 O O . THR A 1 73 ? -10.631 25.456 -3.402 1.00 93.75 73 THR A O 1
ATOM 561 N N . LEU A 1 74 ? -12.057 25.101 -5.108 1.00 94.00 74 LEU A N 1
ATOM 562 C CA . LEU A 1 74 ? -13.174 24.637 -4.283 1.00 94.00 74 LEU A CA 1
ATOM 563 C C . LEU A 1 74 ? -13.038 23.177 -3.830 1.00 94.00 74 LEU A C 1
ATOM 565 O O . LEU A 1 74 ? -13.479 22.867 -2.728 1.00 94.00 74 LEU A O 1
ATOM 569 N N . LEU A 1 75 ? -12.448 22.301 -4.649 1.00 91.44 75 LEU A N 1
ATOM 570 C CA . LEU A 1 75 ? -12.337 20.859 -4.382 1.00 91.44 75 LEU A CA 1
ATOM 571 C C . LEU A 1 75 ? -10.928 20.404 -3.960 1.00 91.44 75 LEU A C 1
ATOM 573 O O . LEU A 1 75 ? -10.780 19.309 -3.423 1.00 91.44 75 LEU A O 1
ATOM 577 N N . GLY A 1 76 ? -9.898 21.229 -4.165 1.00 89.12 76 GLY A N 1
ATOM 578 C CA . GLY A 1 76 ? -8.492 20.863 -3.978 1.00 89.12 76 GLY A CA 1
ATOM 579 C C . GLY A 1 76 ? -7.839 20.256 -5.227 1.00 89.12 76 GLY A C 1
ATOM 580 O O . GLY A 1 76 ? -8.480 20.057 -6.260 1.00 89.12 76 GLY A O 1
ATOM 581 N N . ASP A 1 77 ? -6.540 19.961 -5.117 1.00 80.12 77 ASP A N 1
ATOM 582 C CA . ASP A 1 77 ? -5.693 19.537 -6.243 1.00 80.12 77 ASP A CA 1
ATOM 583 C C . ASP A 1 77 ? -6.038 18.135 -6.786 1.00 80.12 77 ASP A C 1
ATOM 585 O O . ASP A 1 77 ? -5.722 17.823 -7.932 1.00 80.12 77 ASP A O 1
ATOM 589 N N . ASP A 1 78 ? -6.740 17.293 -6.024 1.00 67.62 78 ASP A N 1
ATOM 590 C CA . ASP A 1 78 ? -6.996 15.893 -6.400 1.00 67.62 78 ASP A CA 1
ATOM 591 C C . ASP A 1 78 ? -8.072 15.713 -7.490 1.00 67.62 78 ASP A C 1
ATOM 593 O O . ASP A 1 78 ? -8.264 14.617 -8.025 1.00 67.62 78 ASP A O 1
ATOM 597 N N . VAL A 1 79 ? -8.769 16.781 -7.889 1.00 66.06 79 VAL A N 1
ATOM 598 C CA . VAL A 1 79 ? -9.872 16.694 -8.854 1.00 66.06 79 VAL A CA 1
ATOM 599 C C . VAL A 1 79 ? -9.413 17.052 -10.265 1.00 66.06 79 VAL A C 1
ATOM 601 O O . VAL A 1 79 ? -9.611 18.154 -10.763 1.00 66.06 79 VAL A O 1
ATOM 604 N N . HIS A 1 80 ? -8.808 16.074 -10.937 1.00 59.06 80 HIS A N 1
ATOM 605 C CA . HIS A 1 80 ? -8.435 16.173 -12.357 1.00 59.06 80 HIS A CA 1
ATOM 606 C C . HIS A 1 80 ? -9.439 15.483 -13.301 1.00 59.06 80 HIS A C 1
ATOM 608 O O . HIS A 1 80 ? -9.273 15.513 -14.521 1.00 59.06 80 HIS A O 1
ATOM 614 N N . SER A 1 81 ? -10.491 14.851 -12.768 1.00 57.44 81 SER A N 1
ATOM 615 C CA . SER A 1 81 ? -11.515 14.192 -13.585 1.00 57.44 81 SER A CA 1
ATOM 616 C C . SER A 1 81 ? -12.683 15.144 -13.850 1.00 57.44 81 SER A C 1
ATOM 618 O O . SER A 1 81 ? -13.420 15.529 -12.945 1.00 57.44 81 SER A O 1
ATOM 620 N N . GLY A 1 82 ? -12.837 15.561 -15.109 1.00 64.44 82 GLY A N 1
ATOM 621 C CA . GLY A 1 82 ? -13.956 16.396 -15.537 1.00 64.44 82 GLY A CA 1
ATOM 622 C C . GLY A 1 82 ? -15.275 15.643 -15.379 1.00 64.44 82 GLY A C 1
ATOM 623 O O . GLY A 1 82 ? -15.580 14.775 -16.191 1.00 64.44 82 GLY A O 1
ATOM 624 N N . ALA A 1 83 ? -16.041 15.961 -14.336 1.00 76.38 83 ALA A N 1
ATOM 625 C CA . ALA A 1 83 ? -17.411 15.493 -14.154 1.00 76.38 83 ALA A CA 1
ATOM 626 C C . ALA A 1 83 ? -18.300 16.069 -15.281 1.00 76.38 83 ALA A C 1
ATOM 628 O O . ALA A 1 83 ? -18.488 17.285 -15.314 1.00 76.38 83 ALA A O 1
ATOM 629 N N . PRO A 1 84 ? -18.834 15.256 -16.215 1.00 82.88 84 PRO A N 1
ATOM 630 C CA . PRO A 1 84 ? -19.481 15.773 -17.425 1.00 82.88 84 PRO A CA 1
ATOM 631 C C . PRO A 1 84 ? -20.872 16.394 -17.197 1.00 82.88 84 PRO A C 1
ATOM 633 O O . PRO A 1 84 ? -21.449 16.975 -18.121 1.00 82.88 84 PRO A O 1
ATOM 636 N N . SER A 1 85 ? -21.445 16.285 -15.997 1.00 94.25 85 SER A N 1
ATOM 637 C CA . SER A 1 85 ? -22.782 16.792 -15.689 1.00 94.25 85 SER A CA 1
ATOM 638 C C . SER A 1 85 ? -22.871 17.535 -14.355 1.00 94.25 85 SER A C 1
ATOM 640 O O . SER A 1 85 ? -22.050 17.371 -13.454 1.00 94.25 85 SER A O 1
ATOM 642 N N . PHE A 1 86 ? -23.952 18.314 -14.203 1.00 95.31 86 PHE A N 1
ATOM 643 C CA . PHE A 1 86 ? -24.277 18.987 -12.941 1.00 95.31 86 PHE A CA 1
ATOM 644 C C . PHE A 1 86 ? -24.373 17.986 -11.790 1.00 95.31 86 PHE A C 1
ATOM 646 O O . PHE A 1 86 ? -23.820 18.211 -10.721 1.00 95.31 86 PHE A O 1
ATOM 653 N N . ARG A 1 87 ? -25.049 16.856 -12.026 1.00 95.12 87 ARG A N 1
ATOM 654 C CA . ARG A 1 87 ? -25.265 15.817 -11.017 1.00 95.12 87 ARG A CA 1
ATOM 655 C C . ARG A 1 87 ? -23.947 15.213 -10.533 1.00 95.12 87 ARG A C 1
ATOM 657 O O . ARG A 1 87 ? -23.781 15.056 -9.331 1.00 95.12 87 ARG A O 1
ATOM 664 N N . GLU A 1 88 ? -23.023 14.904 -11.438 1.00 93.38 88 GLU A N 1
ATOM 665 C CA . GLU A 1 88 ? -21.713 14.350 -11.068 1.00 93.38 88 GLU A CA 1
ATOM 666 C C . GLU A 1 88 ? -20.851 15.377 -10.328 1.00 93.38 88 GLU A C 1
ATOM 668 O O . GLU A 1 88 ? -20.186 15.014 -9.363 1.00 93.38 88 GLU A O 1
ATOM 673 N N . GLY A 1 89 ? -20.914 16.661 -10.705 1.00 94.62 89 GLY A N 1
ATOM 674 C CA . GLY A 1 89 ? -20.253 17.734 -9.956 1.00 94.62 89 GLY A CA 1
ATOM 675 C C . GLY A 1 89 ? -20.789 17.876 -8.528 1.00 94.62 89 GLY A C 1
ATOM 676 O O . GLY A 1 89 ? -20.019 17.982 -7.578 1.00 94.62 89 GLY A O 1
ATOM 677 N N . VAL A 1 90 ? -22.113 17.799 -8.353 1.00 95.94 90 VAL A N 1
ATOM 678 C CA . VAL A 1 90 ? -22.747 17.780 -7.022 1.00 95.94 90 VAL A CA 1
ATOM 679 C C . VAL A 1 90 ? -22.322 16.530 -6.239 1.00 95.94 90 VAL A C 1
ATOM 681 O O . VAL A 1 90 ? -21.978 16.651 -5.067 1.00 95.94 90 VAL A O 1
ATOM 684 N N . ALA A 1 91 ? -22.284 15.348 -6.863 1.00 93.94 91 ALA A N 1
ATOM 685 C CA . ALA A 1 91 ? -21.842 14.113 -6.206 1.00 93.94 91 ALA A CA 1
ATOM 686 C C . ALA A 1 91 ? -20.387 14.210 -5.723 1.00 93.94 91 ALA A C 1
ATOM 688 O O . ALA A 1 91 ? -20.066 13.809 -4.605 1.00 93.94 91 ALA A O 1
ATOM 689 N N . LEU A 1 92 ? -19.521 14.800 -6.548 1.00 92.69 92 LEU A N 1
ATOM 690 C CA . LEU A 1 92 ? -18.120 15.033 -6.229 1.00 92.69 92 LEU A CA 1
ATOM 691 C C . LEU A 1 92 ? -17.943 16.017 -5.066 1.00 92.69 92 LEU A C 1
ATOM 693 O O . LEU A 1 92 ? -17.171 15.738 -4.152 1.00 92.69 92 LEU A O 1
ATOM 697 N N . ALA A 1 93 ? -18.698 17.118 -5.068 1.00 94.56 93 ALA A N 1
ATOM 698 C CA . ALA A 1 93 ? -18.718 18.084 -3.971 1.00 94.56 93 ALA A CA 1
ATOM 699 C C . ALA A 1 93 ? -19.173 17.444 -2.655 1.00 94.56 93 ALA A C 1
ATOM 701 O O . ALA A 1 93 ? -18.504 17.564 -1.635 1.00 94.56 93 ALA A O 1
ATOM 702 N N . VAL A 1 94 ? -20.291 16.713 -2.680 1.00 94.69 94 VAL A N 1
ATOM 703 C CA . VAL A 1 94 ? -20.823 16.014 -1.502 1.00 94.69 94 VAL A CA 1
ATOM 704 C C . VAL A 1 94 ? -19.797 15.028 -0.950 1.00 94.69 94 VAL A C 1
ATOM 706 O O . VAL A 1 94 ? -19.585 14.999 0.261 1.00 94.69 94 VAL A O 1
ATOM 709 N N . LYS A 1 95 ? -19.115 14.273 -1.820 1.00 92.00 95 LYS A N 1
ATOM 710 C CA . LYS A 1 95 ? -18.046 13.364 -1.401 1.00 92.00 95 LYS A CA 1
ATOM 711 C C . LYS A 1 95 ? -16.899 14.111 -0.712 1.00 92.00 95 LYS A C 1
ATOM 713 O O . LYS A 1 95 ? -16.508 13.704 0.375 1.00 92.00 95 LYS A O 1
ATOM 718 N N . SER A 1 96 ? -16.392 15.200 -1.299 1.00 91.75 96 SER A N 1
ATOM 719 C CA . SER A 1 96 ? -15.273 15.959 -0.710 1.00 91.75 96 SER A CA 1
ATOM 720 C C . SER A 1 96 ? -15.654 16.604 0.626 1.00 91.75 96 SER A C 1
ATOM 722 O O . SER A 1 96 ? -14.861 16.596 1.563 1.00 91.75 96 SER A O 1
ATOM 724 N N . TYR A 1 97 ? -16.886 17.106 0.752 1.00 95.81 97 TYR A N 1
ATOM 725 C CA . TYR A 1 97 ? -17.339 17.747 1.983 1.00 95.81 97 TYR A CA 1
ATOM 726 C C . TYR A 1 97 ? -17.528 16.782 3.151 1.00 95.81 97 TYR A C 1
ATOM 728 O O . TYR A 1 97 ? -17.540 17.245 4.286 1.00 95.81 97 TYR A O 1
ATOM 736 N N . GLY A 1 98 ? -17.647 15.469 2.925 1.00 95.31 98 GLY A N 1
ATOM 737 C CA . GLY A 1 98 ? -17.700 14.498 4.025 1.00 95.31 98 GLY A CA 1
ATOM 738 C C . GLY A 1 98 ? -16.495 14.624 4.967 1.00 95.31 98 GLY A C 1
ATOM 739 O O . GLY A 1 98 ? -16.666 14.708 6.184 1.00 95.31 98 GLY A O 1
ATOM 740 N N . ASP A 1 99 ? -15.292 14.744 4.403 1.00 94.25 99 ASP A N 1
ATOM 741 C CA . ASP A 1 99 ? -14.044 14.876 5.163 1.00 94.25 99 ASP A CA 1
ATOM 742 C C . ASP A 1 99 ? -13.950 16.225 5.881 1.00 94.25 99 ASP A C 1
ATOM 744 O O . ASP A 1 99 ? -13.571 16.291 7.053 1.00 94.25 99 ASP A O 1
ATOM 748 N N . ASP A 1 100 ? -14.320 17.311 5.199 1.00 95.25 100 ASP A N 1
ATOM 749 C CA . ASP A 1 100 ? -14.290 18.656 5.779 1.00 95.25 100 ASP A CA 1
ATOM 750 C C . ASP A 1 100 ? -15.287 18.788 6.936 1.00 95.25 100 ASP A C 1
ATOM 752 O O . ASP A 1 100 ? -14.954 19.337 7.989 1.00 95.25 100 ASP A O 1
ATOM 756 N N . LEU A 1 101 ? -16.498 18.243 6.780 1.00 97.25 101 LEU A N 1
ATOM 757 C CA . LEU A 1 101 ? -17.517 18.255 7.827 1.00 97.25 101 LEU A CA 1
ATOM 758 C C . LEU A 1 101 ? -17.084 17.445 9.053 1.00 97.25 101 LEU A C 1
ATOM 760 O O . LEU A 1 101 ? -17.394 17.862 10.174 1.00 97.25 101 LEU A O 1
ATOM 764 N N . ALA A 1 102 ? -16.364 16.335 8.845 1.00 96.50 102 ALA A N 1
ATOM 765 C CA . ALA A 1 102 ? -15.782 15.530 9.913 1.00 96.50 102 ALA A CA 1
ATOM 766 C C . ALA A 1 102 ? -14.703 16.306 10.685 1.00 96.50 102 ALA A C 1
ATOM 768 O O . ALA A 1 102 ? -14.805 16.432 11.902 1.00 96.50 102 ALA A O 1
ATOM 769 N N . ARG A 1 103 ? -13.737 16.923 9.987 1.00 96.00 103 ARG A N 1
ATOM 770 C CA . ARG A 1 103 ? -12.672 17.740 10.611 1.00 96.00 103 ARG A CA 1
ATOM 771 C C . ARG A 1 103 ? -13.204 18.951 11.374 1.00 96.00 103 ARG A C 1
ATOM 773 O O . ARG A 1 103 ? -12.597 19.382 12.348 1.00 96.00 103 ARG A O 1
ATOM 780 N N . LEU A 1 104 ? -14.298 19.542 10.894 1.00 96.31 104 LEU A N 1
ATOM 781 C CA . LEU A 1 104 ? -14.943 20.693 11.527 1.00 96.31 104 LEU A CA 1
ATOM 782 C C . LEU A 1 104 ? -15.893 20.306 12.671 1.00 96.31 104 LEU A C 1
ATOM 784 O O . LEU A 1 104 ? -16.483 21.204 13.272 1.00 96.31 104 LEU A O 1
ATOM 788 N N . GLU A 1 105 ? -16.089 19.009 12.933 1.00 96.06 105 GLU A N 1
ATOM 789 C CA . GLU A 1 105 ? -17.087 18.483 13.877 1.00 96.06 105 GLU A CA 1
ATOM 790 C C . GLU A 1 105 ? -18.460 19.141 13.707 1.00 96.06 105 GLU A C 1
ATOM 792 O O . GLU A 1 105 ? -19.108 19.621 14.649 1.00 96.06 105 GLU A O 1
ATOM 797 N N . SER A 1 106 ? -18.881 19.209 12.444 1.00 96.75 106 SER A N 1
ATOM 798 C CA . SER A 1 106 ? -20.061 19.962 12.041 1.00 96.75 106 SER A CA 1
ATOM 799 C C . SER A 1 106 ? -21.318 19.475 12.754 1.00 96.75 106 SER A C 1
ATOM 801 O O . SER A 1 106 ? -21.499 18.292 13.038 1.00 96.75 106 SER A O 1
ATOM 803 N N . THR A 1 107 ? -22.235 20.406 13.015 1.00 97.25 107 THR A N 1
ATOM 804 C CA . THR A 1 107 ? -23.468 20.092 13.747 1.00 97.25 107 THR A CA 1
ATOM 805 C C . THR A 1 107 ? -24.342 19.076 13.006 1.00 97.25 107 THR A C 1
ATOM 807 O O . THR A 1 107 ? -24.381 19.022 11.773 1.00 97.25 107 THR A O 1
ATOM 810 N N . THR A 1 108 ? -25.161 18.347 13.762 1.00 96.94 108 THR A N 1
ATOM 811 C CA . THR A 1 108 ? -26.129 17.357 13.266 1.00 96.94 108 THR A CA 1
ATOM 812 C C . THR A 1 108 ? -27.053 17.901 12.168 1.00 96.94 108 THR A C 1
ATOM 814 O O . THR A 1 108 ? -27.503 17.162 11.294 1.00 96.94 108 THR A O 1
ATOM 817 N N . HIS A 1 109 ? -27.364 19.203 12.183 1.00 97.75 109 HIS A N 1
ATOM 818 C CA . HIS A 1 109 ? -28.194 19.822 11.147 1.00 97.75 109 HIS A CA 1
ATOM 819 C C . HIS A 1 109 ? -27.493 19.863 9.780 1.00 97.75 109 HIS A C 1
ATOM 821 O O . HIS A 1 109 ? -28.136 19.595 8.767 1.00 97.75 109 HIS A O 1
ATOM 827 N N . VAL A 1 110 ? -26.182 20.123 9.753 1.00 97.88 110 VAL A N 1
ATOM 828 C CA . VAL A 1 110 ? -25.388 20.154 8.514 1.00 97.88 110 VAL A CA 1
ATOM 829 C C . VAL A 1 110 ? -25.298 18.761 7.901 1.00 97.88 110 VAL A C 1
ATOM 831 O O . VAL A 1 110 ? -25.554 18.612 6.709 1.00 97.88 110 VAL A O 1
ATOM 834 N N . TRP A 1 111 ? -25.075 17.729 8.718 1.00 98.19 111 TRP A N 1
ATOM 835 C CA . TRP A 1 111 ? -25.078 16.334 8.267 1.00 98.19 111 TRP A CA 1
ATOM 836 C C . TRP A 1 111 ? -26.425 15.882 7.695 1.00 98.19 111 TRP A C 1
ATOM 838 O O . TRP A 1 111 ? -26.468 15.223 6.660 1.00 98.19 111 TRP A O 1
ATOM 848 N N . ARG A 1 112 ? -27.552 16.290 8.293 1.00 98.19 112 ARG A N 1
ATOM 849 C CA . ARG A 1 112 ? -28.881 16.019 7.710 1.00 98.19 112 ARG A CA 1
ATOM 850 C C . ARG A 1 112 ? -29.067 16.702 6.355 1.00 98.19 112 ARG A C 1
ATOM 852 O O . ARG A 1 112 ? -29.653 16.111 5.451 1.00 98.19 112 ARG A O 1
ATOM 859 N N . THR A 1 113 ? -28.568 17.929 6.205 1.00 98.31 113 THR A N 1
ATOM 860 C CA . THR A 1 113 ? -28.573 18.631 4.915 1.00 98.31 113 THR A CA 1
ATOM 861 C C . THR A 1 113 ? -27.705 17.895 3.896 1.00 98.31 113 THR A C 1
ATOM 863 O O . THR A 1 113 ? -28.165 17.660 2.782 1.00 98.31 113 THR A O 1
ATOM 866 N N . TRP A 1 114 ? -26.508 17.451 4.287 1.00 98.31 114 TRP A N 1
ATOM 867 C CA . TRP A 1 114 ? -25.613 16.645 3.453 1.00 98.31 114 TRP A CA 1
ATOM 868 C C . TRP A 1 114 ? -26.292 15.358 2.959 1.00 98.31 114 TRP A C 1
ATOM 870 O O . TRP A 1 114 ? -26.359 15.118 1.755 1.00 98.31 114 TRP A O 1
ATOM 880 N N . VAL A 1 115 ? -26.917 14.597 3.864 1.00 98.06 115 VAL A N 1
ATOM 881 C CA . VAL A 1 115 ? -27.684 13.384 3.532 1.00 98.06 115 VAL A CA 1
ATOM 882 C C . VAL A 1 115 ? -28.847 13.692 2.583 1.00 98.06 115 VAL A C 1
ATOM 884 O O . VAL A 1 115 ? -29.104 12.934 1.650 1.00 98.06 115 VAL A O 1
ATOM 887 N N . SER A 1 116 ? -29.558 14.803 2.797 1.00 97.88 116 SER A N 1
ATOM 888 C CA . SER A 1 116 ? -30.671 15.228 1.938 1.00 97.88 116 SER A CA 1
ATOM 889 C C . SER A 1 116 ? -30.213 15.533 0.508 1.00 97.88 116 SER A C 1
ATOM 891 O O . SER A 1 116 ? -30.858 15.118 -0.460 1.00 97.88 116 SER A O 1
ATOM 893 N N . ILE A 1 117 ? -29.069 16.211 0.365 1.00 97.56 117 ILE A N 1
ATOM 894 C CA . ILE A 1 117 ? -28.446 16.456 -0.938 1.00 97.56 117 ILE A CA 1
ATOM 895 C C . ILE A 1 117 ? -28.077 15.114 -1.579 1.00 97.56 117 ILE A C 1
ATOM 897 O O . ILE A 1 117 ? -28.477 14.863 -2.714 1.00 97.56 117 ILE A O 1
ATOM 901 N N . LEU A 1 118 ? -27.401 14.227 -0.844 1.00 96.88 118 LEU A N 1
ATOM 902 C CA . LEU A 1 118 ? -26.987 12.919 -1.351 1.00 96.88 118 LEU A CA 1
ATOM 903 C C . LEU A 1 118 ? -28.184 12.080 -1.834 1.00 96.88 118 LEU A C 1
ATOM 905 O O . LEU A 1 118 ? -28.142 11.564 -2.944 1.00 96.88 118 LEU A O 1
ATOM 909 N N . ARG A 1 119 ? -29.287 12.031 -1.071 1.00 96.62 119 ARG A N 1
ATOM 910 C CA . ARG A 1 119 ? -30.537 11.342 -1.463 1.00 96.62 119 ARG A CA 1
ATOM 911 C C . ARG A 1 119 ? -31.185 11.926 -2.721 1.00 96.62 119 ARG A C 1
ATOM 913 O O . ARG A 1 119 ? -31.919 11.235 -3.422 1.00 96.62 119 ARG A O 1
ATOM 920 N N . THR A 1 120 ? -30.977 13.219 -2.974 1.00 96.25 120 THR A N 1
ATOM 921 C CA . THR A 1 120 ? -31.498 13.893 -4.173 1.00 96.25 120 THR A CA 1
ATOM 922 C C . THR A 1 120 ? -30.701 13.495 -5.414 1.00 96.25 120 THR A C 1
ATOM 924 O O . THR A 1 120 ? -31.260 13.421 -6.509 1.00 96.25 120 THR A O 1
ATOM 927 N N . ILE A 1 121 ? -29.401 13.246 -5.248 1.00 96.00 121 ILE A N 1
ATOM 928 C CA . ILE A 1 121 ? -28.515 12.784 -6.315 1.00 96.00 121 ILE A CA 1
ATOM 929 C C . ILE A 1 121 ? -28.784 11.306 -6.550 1.00 96.00 121 ILE A C 1
ATOM 931 O O . ILE A 1 121 ? -29.251 10.946 -7.624 1.00 96.00 121 ILE A O 1
ATOM 935 N N . ASP A 1 122 ? -28.547 10.465 -5.550 1.00 94.31 122 ASP A N 1
ATOM 936 C CA . ASP A 1 122 ? -28.602 9.017 -5.664 1.00 94.31 122 ASP A CA 1
ATOM 937 C C . ASP A 1 122 ? -29.701 8.448 -4.759 1.00 94.31 122 ASP A C 1
ATOM 939 O O . ASP A 1 122 ? -29.792 8.828 -3.589 1.00 94.31 122 ASP A O 1
ATOM 943 N N . PRO A 1 123 ? -30.564 7.548 -5.274 1.00 91.00 123 PRO A N 1
ATOM 944 C CA . PRO A 1 123 ? -31.612 6.940 -4.466 1.00 91.00 123 PRO A CA 1
ATOM 945 C C . PRO A 1 123 ? -31.038 6.254 -3.223 1.00 91.00 123 PRO A C 1
ATOM 947 O O . PRO A 1 123 ? -30.012 5.570 -3.302 1.00 91.00 123 PRO A O 1
ATOM 950 N N . ALA A 1 124 ? -31.731 6.401 -2.091 1.00 91.25 124 ALA A N 1
ATOM 951 C CA . ALA A 1 124 ? -31.385 5.696 -0.861 1.00 91.25 124 ALA A CA 1
ATOM 952 C C . ALA A 1 124 ? -31.334 4.177 -1.114 1.00 91.25 124 ALA A C 1
ATOM 954 O O . ALA A 1 124 ? -32.217 3.629 -1.776 1.00 91.25 124 ALA A O 1
ATOM 955 N N . GLY A 1 125 ? -30.283 3.526 -0.613 1.00 86.75 125 GLY A N 1
ATOM 956 C CA . GLY A 1 125 ? -30.020 2.097 -0.819 1.00 86.75 125 GLY A CA 1
ATOM 957 C C . GLY A 1 125 ? -29.246 1.748 -2.096 1.00 86.75 125 GLY A C 1
ATOM 958 O O . GLY A 1 125 ? -28.859 0.599 -2.263 1.00 86.75 125 GLY A O 1
ATOM 959 N N . SER A 1 126 ? -28.975 2.704 -2.992 1.00 92.44 126 SER A N 1
ATOM 960 C CA . SER A 1 126 ? -28.071 2.453 -4.126 1.00 92.44 126 SER A CA 1
ATOM 961 C C . SER A 1 126 ? -26.608 2.326 -3.673 1.00 92.44 126 SER A C 1
ATOM 963 O O . SER A 1 126 ? -26.195 2.981 -2.716 1.00 92.44 126 SER A O 1
ATOM 965 N N . ASP A 1 127 ? -25.791 1.534 -4.377 1.00 90.50 127 ASP A N 1
ATOM 966 C CA . ASP A 1 127 ? -24.374 1.347 -4.013 1.00 90.50 127 ASP A CA 1
ATOM 967 C C . ASP A 1 127 ? -23.571 2.660 -3.910 1.00 90.50 127 ASP A C 1
ATOM 969 O O . ASP A 1 127 ? -22.809 2.805 -2.950 1.00 90.50 127 ASP A O 1
ATOM 973 N N . PRO A 1 128 ? -23.708 3.645 -4.829 1.00 91.31 128 PRO A N 1
ATOM 974 C CA . PRO A 1 128 ? -23.007 4.925 -4.701 1.00 91.31 128 PRO A CA 1
ATOM 975 C C . PRO A 1 128 ? -23.436 5.708 -3.457 1.00 91.31 128 PRO A C 1
ATOM 977 O O . PRO A 1 128 ? -22.587 6.284 -2.777 1.00 91.31 128 PRO A O 1
ATOM 980 N N . TYR A 1 129 ? -24.735 5.677 -3.134 1.00 94.88 129 TYR A N 1
ATOM 981 C CA . TYR A 1 129 ? -25.293 6.303 -1.938 1.00 94.88 129 TYR A CA 1
ATOM 982 C C . TYR A 1 129 ? -24.700 5.685 -0.668 1.00 94.88 129 TYR A C 1
ATOM 984 O O . TYR A 1 129 ? -24.120 6.394 0.155 1.00 94.88 129 TYR A O 1
ATOM 992 N N . SER A 1 130 ? -24.786 4.357 -0.539 1.00 95.06 130 SER A N 1
ATOM 993 C CA . SER A 1 130 ? -24.263 3.626 0.617 1.00 95.06 130 SER A CA 1
ATOM 994 C C . SER A 1 130 ? -22.761 3.846 0.776 1.00 95.06 130 SER A C 1
ATOM 996 O O . SER A 1 130 ? -22.304 4.127 1.879 1.00 95.06 130 SER A O 1
ATOM 998 N N . ARG A 1 131 ? -21.991 3.815 -0.320 1.00 94.00 131 ARG A N 1
ATOM 999 C CA . ARG A 1 131 ? -20.544 4.065 -0.285 1.00 94.00 131 ARG A CA 1
ATOM 1000 C C . ARG A 1 131 ? -20.209 5.468 0.216 1.00 94.00 131 ARG A C 1
ATOM 1002 O O . ARG A 1 131 ? -19.357 5.595 1.083 1.00 94.00 131 ARG A O 1
ATOM 1009 N N . ALA A 1 132 ? -20.901 6.502 -0.262 1.00 95.06 132 ALA A N 1
ATOM 1010 C CA . ALA A 1 132 ? -20.669 7.869 0.204 1.00 95.06 132 ALA A CA 1
ATOM 1011 C C . ALA A 1 132 ? -20.970 8.033 1.706 1.00 95.06 132 ALA A C 1
ATOM 1013 O O . ALA A 1 132 ? -20.220 8.702 2.413 1.00 95.06 132 ALA A O 1
ATOM 1014 N N . VAL A 1 133 ? -22.035 7.398 2.213 1.00 97.25 133 VAL A N 1
ATOM 1015 C CA . VAL A 1 133 ? -22.358 7.400 3.652 1.00 97.25 133 VAL A CA 1
ATOM 1016 C C . VAL A 1 133 ? -21.307 6.632 4.464 1.00 97.25 133 VAL A C 1
ATOM 1018 O O . VAL A 1 133 ? -20.876 7.114 5.510 1.00 97.25 133 VAL A O 1
ATOM 1021 N N . LEU A 1 134 ? -20.867 5.461 3.989 1.00 96.81 134 LEU A N 1
ATOM 1022 C CA . LEU A 1 134 ? -19.811 4.666 4.627 1.00 96.81 134 LEU A CA 1
ATOM 1023 C C . LEU A 1 134 ? -18.473 5.426 4.670 1.00 96.81 134 LEU A C 1
ATOM 1025 O O . LEU A 1 134 ? -17.780 5.395 5.688 1.00 96.81 134 LEU A O 1
ATOM 1029 N N . ASP A 1 135 ? -18.113 6.127 3.596 1.00 95.56 135 ASP A N 1
ATOM 1030 C CA . ASP A 1 135 ? -16.912 6.963 3.548 1.00 95.56 135 ASP A CA 1
ATOM 1031 C C . ASP A 1 135 ? -17.016 8.114 4.560 1.00 95.56 135 ASP A C 1
ATOM 1033 O O . ASP A 1 135 ? -16.108 8.291 5.362 1.00 95.56 135 ASP A O 1
ATOM 1037 N N . ALA A 1 136 ? -18.159 8.807 4.635 1.00 96.94 136 ALA A N 1
ATOM 1038 C CA . ALA A 1 136 ? -18.383 9.868 5.621 1.00 96.94 136 ALA A CA 1
ATOM 1039 C C . ALA A 1 136 ? -18.309 9.376 7.082 1.00 96.94 136 ALA A C 1
ATOM 1041 O O . ALA A 1 136 ? -17.735 10.059 7.932 1.00 96.94 136 ALA A O 1
ATOM 1042 N N . ILE A 1 137 ? -18.851 8.188 7.383 1.00 97.94 137 ILE A N 1
ATOM 1043 C CA . ILE A 1 137 ? -18.698 7.546 8.702 1.00 97.94 137 ILE A CA 1
ATOM 1044 C C . ILE A 1 137 ? -17.223 7.256 8.989 1.00 97.94 137 ILE A C 1
ATOM 1046 O O . ILE A 1 137 ? -16.751 7.509 10.095 1.00 97.94 137 ILE A O 1
ATOM 1050 N N . THR A 1 138 ? -16.487 6.764 7.991 1.00 96.62 138 THR A N 1
ATOM 1051 C CA . THR A 1 138 ? -15.051 6.492 8.127 1.00 96.62 138 THR A CA 1
ATOM 1052 C C . THR A 1 138 ? -14.275 7.775 8.412 1.00 96.62 138 THR A C 1
ATOM 1054 O O . THR A 1 138 ? -13.441 7.798 9.314 1.00 96.62 138 THR A O 1
ATOM 1057 N N . SER A 1 139 ? -14.580 8.867 7.714 1.00 95.56 139 SER A N 1
ATOM 1058 C CA . SER A 1 139 ? -13.940 10.162 7.944 1.00 95.56 139 SER A CA 1
ATOM 1059 C C . SER A 1 139 ? -14.260 10.731 9.324 1.00 95.56 139 SER A C 1
ATOM 1061 O O . SER A 1 139 ? -13.364 11.257 9.975 1.00 95.56 139 SER A O 1
ATOM 1063 N N . LEU A 1 140 ? -15.494 10.583 9.822 1.00 97.06 140 LEU A N 1
ATOM 1064 C CA . LEU A 1 140 ? -15.835 10.965 11.199 1.00 97.06 140 LEU A CA 1
ATOM 1065 C C . LEU A 1 140 ? -15.049 10.159 12.233 1.00 97.06 140 LEU A C 1
ATOM 1067 O O . LEU A 1 140 ? -14.441 10.762 13.108 1.00 97.06 140 LEU A O 1
ATOM 1071 N N . ALA A 1 141 ? -15.017 8.832 12.109 1.00 96.31 141 ALA A N 1
ATOM 1072 C CA . ALA A 1 141 ? -14.310 7.973 13.059 1.00 96.31 141 ALA A CA 1
ATOM 1073 C C . ALA A 1 141 ? -12.786 8.208 13.067 1.00 96.31 141 ALA A C 1
ATOM 1075 O O . ALA A 1 141 ? -12.138 8.038 14.092 1.00 96.31 141 ALA A O 1
ATOM 1076 N N . THR A 1 142 ? -12.202 8.600 11.929 1.00 93.56 142 THR A N 1
ATOM 1077 C CA . THR A 1 142 ? -10.742 8.755 11.787 1.00 93.56 142 THR A CA 1
ATOM 1078 C C . THR A 1 142 ? -10.233 10.180 12.012 1.00 93.56 142 THR A C 1
ATOM 1080 O O . THR A 1 142 ? -9.078 10.351 12.405 1.00 93.56 142 THR A O 1
ATOM 1083 N N . LEU A 1 143 ? -11.043 11.209 11.732 1.00 94.62 143 LEU A N 1
ATOM 1084 C CA . LEU A 1 143 ? -10.609 12.614 11.746 1.00 94.62 143 LEU A CA 1
ATOM 1085 C C . LEU A 1 143 ? -11.185 13.441 12.902 1.00 94.62 143 LEU A C 1
ATOM 1087 O O . LEU A 1 143 ? -10.614 14.494 13.193 1.00 94.62 143 LEU A O 1
ATOM 1091 N N . ALA A 1 144 ? -12.301 13.026 13.507 1.00 95.69 144 ALA A N 1
ATOM 1092 C CA . ALA A 1 144 ? -12.964 13.765 14.583 1.00 95.69 144 ALA A CA 1
ATOM 1093 C C . ALA A 1 144 ? -12.599 13.219 15.976 1.00 95.69 144 ALA A C 1
ATOM 1095 O O . ALA A 1 144 ? -11.958 12.175 16.103 1.00 95.69 144 ALA A O 1
ATOM 1096 N N . GLU A 1 145 ? -12.998 13.926 17.037 1.00 96.12 145 GLU A N 1
ATOM 1097 C CA . GLU A 1 145 ? -12.912 13.394 18.399 1.00 96.12 145 GLU A CA 1
ATOM 1098 C C . GLU A 1 145 ? -13.843 12.186 18.624 1.00 96.12 145 GLU A C 1
ATOM 1100 O O . GLU A 1 145 ? -14.879 12.039 17.976 1.00 96.12 145 GLU A O 1
ATOM 1105 N N . ASP A 1 146 ? -13.503 11.344 19.608 1.00 94.50 146 ASP A N 1
ATOM 1106 C CA . ASP A 1 146 ? -14.314 10.186 20.008 1.00 94.50 146 ASP A CA 1
ATOM 1107 C C . ASP A 1 146 ? -15.760 10.613 20.378 1.00 94.50 146 ASP A C 1
ATOM 1109 O O . ASP A 1 146 ? -15.945 11.619 21.079 1.00 94.50 146 ASP A O 1
ATOM 1113 N N . PRO A 1 147 ? -16.803 9.855 19.980 1.00 96.69 147 PRO A N 1
ATOM 1114 C CA . PRO A 1 147 ? -18.204 10.142 20.299 1.00 96.69 147 PRO A CA 1
ATOM 1115 C C . PRO A 1 147 ? -18.511 10.327 21.791 1.00 96.69 147 PRO A C 1
ATOM 1117 O O . PRO A 1 147 ? -19.498 10.981 22.135 1.00 96.69 147 PRO A O 1
ATOM 1120 N N . ASN A 1 148 ? -17.705 9.760 22.694 1.00 95.44 148 ASN A N 1
ATOM 1121 C CA . ASN A 1 148 ? -17.845 9.983 24.136 1.00 95.44 148 ASN A CA 1
ATOM 1122 C C . ASN A 1 148 ? -17.397 11.388 24.568 1.00 95.44 148 ASN A C 1
ATOM 1124 O O . ASN A 1 148 ? -17.868 11.893 25.590 1.00 95.44 148 ASN A O 1
ATOM 1128 N N . SER A 1 149 ? -16.497 12.008 23.806 1.00 95.88 149 SER A N 1
ATOM 1129 C CA . SER A 1 149 ? -15.953 13.346 24.057 1.00 95.88 149 SER A CA 1
ATOM 1130 C C . SER A 1 149 ? -16.749 14.431 23.328 1.00 95.88 149 SER A C 1
ATOM 1132 O O . SER A 1 149 ? -16.986 15.498 23.899 1.00 95.88 149 SER A O 1
ATOM 1134 N N . SER A 1 150 ? -17.239 14.146 22.114 1.00 97.31 150 SER A N 1
ATOM 1135 C CA . SER A 1 150 ? -17.969 15.110 21.280 1.00 97.31 150 SER A CA 1
ATOM 1136 C C . SER A 1 150 ? -19.406 14.670 20.989 1.00 97.31 150 SER A C 1
ATOM 1138 O O . SER A 1 150 ? -19.686 13.754 20.211 1.00 97.31 150 SER A O 1
ATOM 1140 N N . ARG A 1 151 ? -20.372 15.402 21.565 1.00 97.38 151 ARG A N 1
ATOM 1141 C CA . ARG A 1 151 ? -21.809 15.178 21.321 1.00 97.38 151 ARG A CA 1
ATOM 1142 C C . ARG A 1 151 ? -22.186 15.354 19.845 1.00 97.38 151 ARG A C 1
ATOM 1144 O O . ARG A 1 151 ? -23.081 14.661 19.365 1.00 97.38 151 ARG A O 1
ATOM 1151 N N . ASN A 1 152 ? -21.531 16.277 19.138 1.00 97.12 152 ASN A N 1
ATOM 1152 C CA . ASN A 1 152 ? -21.797 16.506 17.717 1.00 97.12 152 ASN A CA 1
ATOM 1153 C C . ASN A 1 152 ? -21.392 15.285 16.885 1.00 97.12 152 ASN A C 1
ATOM 1155 O O . ASN A 1 152 ? -22.169 14.871 16.028 1.00 97.12 152 ASN A O 1
ATOM 1159 N N . VAL A 1 153 ? -20.236 14.678 17.182 1.00 97.50 153 VAL A N 1
ATOM 1160 C CA . VAL A 1 153 ? -19.769 13.454 16.511 1.00 97.50 153 VAL A CA 1
ATOM 1161 C C . VAL A 1 153 ? -20.726 12.295 16.782 1.00 97.50 153 VAL A C 1
ATOM 1163 O O . VAL A 1 153 ? -21.172 11.653 15.834 1.00 97.50 153 VAL A O 1
ATOM 1166 N N . PHE A 1 154 ? -21.142 12.085 18.037 1.00 97.88 154 PHE A N 1
ATOM 1167 C CA . PHE A 1 154 ? -22.142 11.066 18.382 1.00 97.88 154 PHE A CA 1
ATOM 1168 C C . PHE A 1 154 ? -23.442 11.219 17.573 1.00 97.88 154 PHE A C 1
ATOM 1170 O O . PHE A 1 154 ? -23.938 10.259 16.977 1.00 97.88 154 PHE A O 1
ATOM 1177 N N . GLU A 1 155 ? -24.008 12.430 17.533 1.00 98.00 155 GLU A N 1
ATOM 1178 C CA . GLU A 1 155 ? -25.261 12.684 16.819 1.00 98.00 155 GLU A CA 1
ATOM 1179 C C . GLU A 1 155 ? -25.095 12.580 15.291 1.00 98.00 155 GLU A C 1
ATOM 1181 O O . GLU A 1 155 ? -25.996 12.076 14.615 1.00 98.00 155 GLU A O 1
ATOM 1186 N N . ALA A 1 156 ? -23.958 13.016 14.741 1.00 98.00 156 ALA A N 1
ATOM 1187 C CA . ALA A 1 156 ? -23.630 12.882 13.322 1.00 98.00 156 ALA A CA 1
ATOM 1188 C C . ALA A 1 156 ? -23.481 11.411 12.907 1.00 98.00 156 ALA A C 1
ATOM 1190 O O . ALA A 1 156 ? -24.101 10.985 11.931 1.00 98.00 156 ALA A O 1
ATOM 1191 N N . MET A 1 157 ? -22.742 10.623 13.694 1.00 98.00 157 MET A N 1
ATOM 1192 C CA . MET A 1 157 ? -22.558 9.185 13.496 1.00 98.00 157 MET A CA 1
ATOM 1193 C C . MET A 1 157 ? -23.903 8.453 13.497 1.00 98.00 157 MET A C 1
ATOM 1195 O O . MET A 1 157 ? -24.178 7.655 12.605 1.00 98.00 157 MET A O 1
ATOM 1199 N N . HIS A 1 158 ? -24.787 8.777 14.449 1.00 98.06 158 HIS A N 1
ATOM 1200 C CA . HIS A 1 158 ? -26.139 8.222 14.496 1.00 98.06 158 HIS A CA 1
ATOM 1201 C C . HIS A 1 158 ? -26.966 8.616 13.262 1.00 98.06 158 HIS A C 1
ATOM 1203 O O . HIS A 1 158 ? -27.666 7.776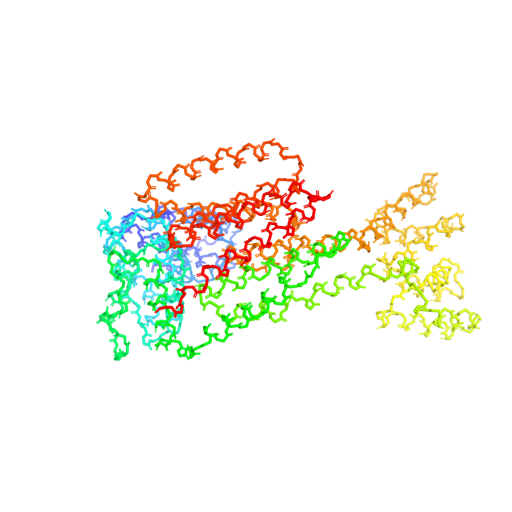 12.700 1.00 98.06 158 HIS A O 1
ATOM 1209 N N . VAL A 1 159 ? -26.910 9.881 12.820 1.00 98.19 159 VAL A N 1
ATOM 1210 C CA . VAL A 1 159 ? -27.609 10.320 11.598 1.00 98.19 159 VAL A CA 1
ATOM 1211 C C . VAL A 1 159 ? -27.134 9.520 10.389 1.00 98.19 159 VAL A C 1
ATOM 1213 O O . VAL A 1 159 ? -27.974 8.979 9.678 1.00 98.19 159 VAL A O 1
ATOM 1216 N N . LEU A 1 160 ? -25.826 9.383 10.181 1.00 98.00 160 LEU A N 1
ATOM 1217 C CA . LEU A 1 160 ? -25.283 8.656 9.032 1.00 98.00 160 LEU A CA 1
ATOM 1218 C C . LEU A 1 160 ? -25.554 7.149 9.110 1.00 98.00 160 LEU A C 1
ATOM 1220 O O . LEU A 1 160 ? -26.027 6.565 8.140 1.00 98.00 160 LEU A O 1
ATOM 1224 N N . ALA A 1 161 ? -25.345 6.515 10.266 1.00 97.75 161 ALA A N 1
ATOM 1225 C CA . ALA A 1 161 ? -25.655 5.096 10.448 1.00 97.75 161 ALA A CA 1
ATOM 1226 C C . ALA A 1 161 ? -27.155 4.811 10.250 1.00 97.75 161 ALA A C 1
ATOM 1228 O O . ALA A 1 161 ? -27.526 3.757 9.737 1.00 97.75 161 ALA A O 1
ATOM 1229 N N . SER A 1 162 ? -28.032 5.770 10.574 1.00 97.44 162 SER A N 1
ATOM 1230 C CA . SER A 1 162 ? -29.473 5.647 10.329 1.00 97.44 162 SER A CA 1
ATOM 1231 C C . SER A 1 162 ? -29.860 5.692 8.848 1.00 97.44 162 SER A C 1
ATOM 1233 O O . SER A 1 162 ? -30.992 5.344 8.516 1.00 97.44 162 SER A O 1
ATOM 1235 N N . GLU A 1 163 ? -28.945 6.055 7.950 1.00 97.50 163 GLU A N 1
ATOM 1236 C CA . GLU A 1 163 ? -29.148 6.011 6.496 1.00 97.50 163 GLU A CA 1
ATOM 1237 C C . GLU A 1 163 ? -28.800 4.657 5.877 1.00 97.50 163 GLU A C 1
ATOM 1239 O O . GLU A 1 163 ? -29.172 4.380 4.738 1.00 97.50 163 GLU A O 1
ATOM 1244 N N . LEU A 1 164 ? -28.126 3.792 6.632 1.00 96.88 164 LEU A N 1
ATOM 1245 C CA . LEU A 1 164 ? -27.708 2.473 6.181 1.00 96.88 164 LEU A CA 1
ATOM 1246 C C . LEU A 1 164 ? -28.719 1.396 6.595 1.00 96.88 164 LEU A C 1
ATOM 1248 O O . LEU A 1 164 ? -29.494 1.556 7.548 1.00 96.88 164 LEU A O 1
ATOM 1252 N N . SER A 1 165 ? -28.714 0.292 5.855 1.00 95.31 165 SER A N 1
ATOM 1253 C CA . SER A 1 165 ? -29.522 -0.899 6.108 1.00 95.31 165 SER A CA 1
ATOM 1254 C C . SER A 1 165 ? -28.626 -2.123 5.957 1.00 95.31 165 SER A C 1
ATOM 1256 O O . SER A 1 165 ? -27.939 -2.251 4.944 1.00 95.31 165 SER A O 1
ATOM 1258 N N . LEU A 1 166 ? -28.603 -2.989 6.974 1.00 93.31 166 LEU A N 1
ATOM 1259 C CA . LEU A 1 166 ? -27.842 -4.243 6.927 1.00 93.31 166 LEU A CA 1
ATOM 1260 C C . LEU A 1 166 ? -28.499 -5.283 6.017 1.00 93.31 166 LEU A C 1
ATOM 1262 O O . LEU A 1 166 ? -27.806 -6.144 5.491 1.00 93.31 166 LEU A O 1
ATOM 1266 N N . ASP A 1 167 ? -29.811 -5.175 5.812 1.00 91.19 167 ASP A N 1
ATOM 1267 C CA . ASP A 1 167 ? -30.590 -6.150 5.051 1.00 91.19 167 ASP A CA 1
ATOM 1268 C C . ASP A 1 167 ? -30.497 -5.919 3.527 1.00 91.19 167 ASP A C 1
ATOM 1270 O O . ASP A 1 167 ? -30.757 -6.835 2.749 1.00 91.19 167 ASP A O 1
ATOM 1274 N N . ASP A 1 168 ? -30.112 -4.711 3.091 1.00 85.94 168 ASP A N 1
ATOM 1275 C CA . ASP A 1 168 ? -30.217 -4.284 1.685 1.00 85.94 168 ASP A CA 1
ATOM 1276 C C . ASP A 1 168 ? -28.874 -4.242 0.927 1.00 85.94 168 ASP A C 1
ATOM 1278 O O . ASP A 1 168 ? -28.869 -4.026 -0.286 1.00 85.94 168 ASP A O 1
ATOM 1282 N N . SER A 1 169 ? -27.724 -4.390 1.602 1.00 86.50 169 SER A N 1
ATOM 1283 C CA . SER A 1 169 ? -26.414 -4.189 0.965 1.00 86.50 169 SER A CA 1
ATOM 1284 C C . SER A 1 169 ? -25.274 -4.990 1.603 1.00 86.50 169 SER A C 1
ATOM 1286 O O . SER A 1 169 ? -24.802 -4.669 2.697 1.00 86.50 169 SER A O 1
ATOM 1288 N N . ASP A 1 170 ? -24.730 -5.948 0.842 1.00 86.06 170 ASP A N 1
ATOM 1289 C CA . ASP A 1 170 ? -23.508 -6.693 1.191 1.00 86.06 170 ASP A CA 1
ATOM 1290 C C . ASP A 1 170 ? -22.314 -5.768 1.466 1.00 86.06 170 ASP A C 1
ATOM 1292 O O . ASP A 1 170 ? -21.417 -6.100 2.240 1.00 86.06 170 ASP A O 1
ATOM 1296 N N . GLU A 1 171 ? -22.280 -4.594 0.832 1.00 87.88 171 GLU A N 1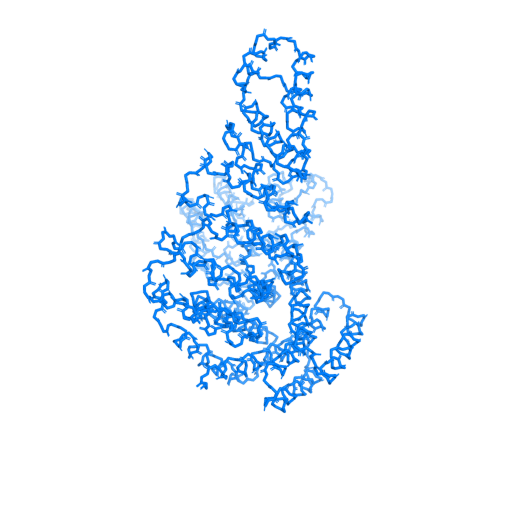
ATOM 1297 C CA . GLU A 1 171 ? -21.199 -3.628 1.011 1.00 87.88 171 GLU A CA 1
ATOM 1298 C C . GLU A 1 171 ? -21.190 -3.041 2.422 1.00 87.88 171 GLU A C 1
ATOM 1300 O O . GLU A 1 171 ? -20.127 -2.924 3.032 1.00 87.88 171 GLU A O 1
ATOM 1305 N N . VAL A 1 172 ? -22.368 -2.728 2.971 1.00 93.94 172 VAL A N 1
ATOM 1306 C CA . VAL A 1 172 ? -22.498 -2.244 4.352 1.00 93.94 172 VAL A CA 1
ATOM 1307 C C . VAL A 1 172 ? -22.035 -3.324 5.323 1.00 93.94 172 VAL A C 1
ATOM 1309 O O . VAL A 1 172 ? -21.251 -3.032 6.225 1.00 93.94 172 VAL A O 1
ATOM 1312 N N . ALA A 1 173 ? -22.452 -4.575 5.107 1.00 92.62 173 ALA A N 1
ATOM 1313 C CA . ALA A 1 173 ? -22.023 -5.708 5.920 1.00 92.62 173 ALA A CA 1
ATOM 1314 C C . ALA A 1 173 ? -20.498 -5.904 5.890 1.00 92.62 173 ALA A C 1
ATOM 1316 O O . ALA A 1 173 ? -19.861 -5.956 6.945 1.00 92.62 173 ALA A O 1
ATOM 1317 N N . ARG A 1 174 ? -19.888 -5.941 4.696 1.00 87.12 174 ARG A N 1
ATOM 1318 C CA . ARG A 1 174 ? -18.428 -6.069 4.539 1.00 87.12 174 ARG A CA 1
ATOM 1319 C C . ARG A 1 174 ? -17.679 -4.918 5.196 1.00 87.12 174 ARG A C 1
ATOM 1321 O O . ARG A 1 174 ? -16.691 -5.144 5.893 1.00 87.12 174 ARG A O 1
ATOM 1328 N N . ARG A 1 175 ? -18.145 -3.684 4.999 1.00 92.12 175 ARG A N 1
ATOM 1329 C CA . ARG A 1 175 ? -17.506 -2.493 5.564 1.00 92.12 175 ARG A CA 1
ATOM 1330 C C . ARG A 1 175 ? -17.601 -2.474 7.086 1.00 92.12 175 ARG A C 1
ATOM 1332 O O . ARG A 1 175 ? -16.613 -2.163 7.738 1.00 92.12 175 ARG A O 1
ATOM 1339 N N . LEU A 1 176 ? -18.735 -2.881 7.650 1.00 94.62 176 LEU A N 1
ATOM 1340 C CA . LEU A 1 176 ? -18.926 -2.994 9.092 1.00 94.62 176 LEU A CA 1
ATOM 1341 C C . LEU A 1 176 ? -18.002 -4.045 9.721 1.00 94.62 176 LEU A C 1
ATOM 1343 O O . LEU A 1 176 ? -17.377 -3.779 10.749 1.00 94.62 176 LEU A O 1
ATOM 1347 N N . VAL A 1 177 ? -17.883 -5.220 9.097 1.00 91.81 177 VAL A N 1
ATOM 1348 C CA . VAL A 1 177 ? -16.917 -6.255 9.497 1.00 91.81 177 VAL A CA 1
ATOM 1349 C C . VAL A 1 177 ? -15.487 -5.709 9.431 1.00 91.81 177 VAL A C 1
ATOM 1351 O O . VAL A 1 177 ? -14.711 -5.887 10.372 1.00 91.81 177 VAL A O 1
ATOM 1354 N N . ALA A 1 178 ? -15.146 -4.992 8.356 1.00 86.69 178 ALA A N 1
ATOM 1355 C CA . ALA A 1 178 ? -13.835 -4.372 8.194 1.00 86.69 178 ALA A CA 1
ATOM 1356 C C . ALA A 1 178 ? -13.558 -3.308 9.268 1.00 86.69 178 ALA A C 1
ATOM 1358 O O . ALA A 1 178 ? -12.469 -3.300 9.829 1.00 86.69 178 ALA A O 1
ATOM 1359 N N . TRP A 1 179 ? -14.538 -2.471 9.625 1.00 94.44 179 TRP A N 1
ATOM 1360 C CA . TRP A 1 179 ? -14.399 -1.480 10.698 1.00 94.44 179 TRP A CA 1
ATOM 1361 C C . TRP A 1 179 ? -14.166 -2.126 12.056 1.00 94.44 179 TRP A C 1
ATOM 1363 O O . TRP A 1 179 ? -13.341 -1.650 12.827 1.00 94.44 179 TRP A O 1
ATOM 1373 N N . HIS A 1 180 ? -14.805 -3.258 12.357 1.00 93.56 180 HIS A N 1
ATOM 1374 C CA . HIS A 1 180 ? -14.466 -4.013 13.566 1.00 93.56 180 HIS A CA 1
ATOM 1375 C C . HIS A 1 180 ? -13.028 -4.545 13.536 1.00 93.56 180 HIS A C 1
ATOM 1377 O O . HIS A 1 180 ? -12.479 -4.836 14.595 1.00 93.56 180 HIS A O 1
ATOM 1383 N N . GLY A 1 181 ? -12.410 -4.627 12.357 1.00 84.31 181 GLY A N 1
ATOM 1384 C CA . GLY A 1 181 ? -11.007 -4.964 12.173 1.00 84.31 181 GLY A CA 1
ATOM 1385 C C . GLY A 1 181 ? -10.041 -3.774 12.041 1.00 84.31 181 GLY A C 1
ATOM 1386 O O . GLY A 1 181 ? -8.867 -3.972 11.742 1.00 84.31 181 GLY A O 1
ATOM 1387 N N . ASP A 1 182 ? -10.505 -2.537 12.204 1.00 86.31 182 ASP A N 1
ATOM 1388 C CA . ASP A 1 182 ? -9.682 -1.346 11.983 1.00 86.31 182 ASP A CA 1
ATOM 1389 C C . ASP A 1 182 ? -9.459 -0.572 13.284 1.00 86.31 182 ASP A C 1
ATOM 1391 O O . ASP A 1 182 ? -10.363 0.098 13.776 1.00 86.31 182 ASP A O 1
ATOM 1395 N N . GLU A 1 183 ? -8.252 -0.631 13.852 1.00 84.88 183 GLU A N 1
ATOM 1396 C CA . GLU A 1 183 ? -7.916 0.036 15.124 1.00 84.88 183 GLU A CA 1
ATOM 1397 C C . GLU A 1 183 ? -8.172 1.548 15.124 1.00 84.88 183 GLU A C 1
ATOM 1399 O O . GLU A 1 183 ? -8.309 2.120 16.203 1.00 84.88 183 GLU A O 1
ATOM 1404 N N . GLN A 1 184 ? -8.281 2.185 13.953 1.00 88.44 184 GLN A N 1
ATOM 1405 C CA . GLN A 1 184 ? -8.646 3.598 13.865 1.00 88.44 184 GLN A CA 1
ATOM 1406 C C . GLN A 1 184 ? -10.086 3.868 14.319 1.00 88.44 184 GLN A C 1
ATOM 1408 O O . GLN A 1 184 ? -10.376 4.968 14.771 1.00 88.44 184 GLN A O 1
ATOM 1413 N N . PHE A 1 185 ? -10.972 2.873 14.249 1.00 94.50 185 PHE A N 1
ATOM 1414 C CA . PHE A 1 185 ? -12.314 2.967 14.814 1.00 94.50 185 PHE A CA 1
ATOM 1415 C C . PHE A 1 185 ? -12.258 2.684 16.308 1.00 94.50 185 PHE A C 1
ATOM 1417 O O . PHE A 1 185 ? -11.893 1.577 16.733 1.00 94.50 185 PHE A O 1
ATOM 1424 N N . SER A 1 186 ? -12.669 3.665 17.107 1.00 94.25 186 SER A N 1
ATOM 1425 C CA . SER A 1 186 ? -12.841 3.473 18.539 1.00 94.25 186 SER A CA 1
ATOM 1426 C C . SER A 1 186 ? -13.994 2.501 18.814 1.00 94.25 186 SER A C 1
ATOM 1428 O O . SER A 1 186 ? -14.888 2.261 17.996 1.00 94.25 186 SER A O 1
ATOM 1430 N N . ILE A 1 187 ? -14.006 1.933 20.017 1.00 95.62 187 ILE A N 1
ATOM 1431 C CA . ILE A 1 187 ? -15.117 1.085 20.465 1.00 95.62 187 ILE A CA 1
ATOM 1432 C C . ILE A 1 187 ? -16.405 1.907 20.603 1.00 95.62 187 ILE A C 1
ATOM 1434 O O . ILE A 1 187 ? -17.496 1.379 20.381 1.00 95.62 187 ILE A O 1
ATOM 1438 N N . ALA A 1 188 ? -16.285 3.200 20.915 1.00 96.12 188 ALA A N 1
ATOM 1439 C CA . ALA A 1 188 ? -17.407 4.123 20.975 1.00 96.12 188 ALA A CA 1
ATOM 1440 C C . ALA A 1 188 ? -18.054 4.307 19.596 1.00 96.12 188 ALA A C 1
ATOM 1442 O O . ALA A 1 188 ? -19.274 4.171 19.488 1.00 96.12 188 ALA A O 1
ATOM 1443 N N . ASP A 1 189 ? -17.248 4.506 18.546 1.00 97.31 189 ASP A N 1
ATOM 1444 C CA . ASP A 1 189 ? -17.723 4.616 17.160 1.00 97.31 189 ASP A CA 1
ATOM 1445 C C . ASP A 1 189 ? -18.529 3.380 16.768 1.00 97.31 189 ASP A C 1
ATOM 1447 O O . ASP A 1 189 ? -19.701 3.473 16.391 1.00 97.31 189 ASP A O 1
ATOM 1451 N N . LEU A 1 190 ? -17.919 2.202 16.934 1.00 97.44 190 LEU A N 1
ATOM 1452 C CA . LEU A 1 190 ? -18.545 0.929 16.592 1.00 97.44 190 LEU A CA 1
ATOM 1453 C C . LEU A 1 190 ? -19.818 0.686 17.402 1.00 97.44 190 LEU A C 1
ATOM 1455 O O . LEU A 1 190 ? -20.798 0.206 16.844 1.00 97.44 190 LEU A O 1
ATOM 1459 N N . SER A 1 191 ? -19.845 1.045 18.689 1.00 97.12 191 SER A N 1
ATOM 1460 C CA . SER A 1 191 ? -21.038 0.894 19.529 1.00 97.12 191 SER A CA 1
ATOM 1461 C C . SER A 1 191 ? -22.201 1.760 19.031 1.00 97.12 191 SER A C 1
ATOM 1463 O O . SER A 1 191 ? -23.332 1.273 18.940 1.00 97.12 191 SER A O 1
ATOM 1465 N N . VAL A 1 192 ? -21.942 3.020 18.653 1.00 97.62 192 VAL A N 1
ATOM 1466 C CA . VAL A 1 192 ? -22.964 3.936 18.110 1.00 97.62 192 VAL A CA 1
ATOM 1467 C C . VAL A 1 192 ? -23.492 3.436 16.768 1.00 97.62 192 VAL A C 1
ATOM 1469 O O . VAL A 1 192 ? -24.711 3.355 16.575 1.00 97.62 192 VAL A O 1
ATOM 1472 N N . ILE A 1 193 ? -22.586 3.059 15.863 1.00 97.50 193 ILE A N 1
ATOM 1473 C CA . ILE A 1 193 ? -22.926 2.521 14.543 1.00 97.50 193 ILE A CA 1
ATOM 1474 C C . ILE A 1 193 ? -23.757 1.243 14.708 1.00 97.50 193 ILE A C 1
ATOM 1476 O O . ILE A 1 193 ? -24.882 1.172 14.211 1.00 97.50 193 ILE A O 1
ATOM 1480 N N . MET A 1 194 ? -23.253 0.268 15.470 1.00 97.56 194 MET A N 1
ATOM 1481 C CA . MET A 1 194 ? -23.907 -1.025 15.673 1.00 97.56 194 MET A CA 1
ATOM 1482 C C . MET A 1 194 ? -25.272 -0.886 16.319 1.00 97.56 194 MET A C 1
ATOM 1484 O O . MET A 1 194 ? -26.232 -1.466 15.827 1.00 97.56 194 MET A O 1
ATOM 1488 N N . ARG A 1 195 ? -25.402 -0.086 17.380 1.00 97.75 195 ARG A N 1
ATOM 1489 C CA . ARG A 1 195 ? -26.696 0.120 18.039 1.00 97.75 195 ARG A CA 1
ATOM 1490 C C . ARG A 1 195 ? -27.733 0.694 17.078 1.00 97.75 195 ARG A C 1
ATOM 1492 O O . ARG A 1 195 ? -28.883 0.260 17.087 1.00 97.75 195 ARG A O 1
ATOM 1499 N N . THR A 1 196 ? -27.320 1.637 16.233 1.00 97.75 196 THR A N 1
ATOM 1500 C CA . THR A 1 196 ? -28.202 2.253 15.237 1.00 97.75 196 THR A CA 1
ATOM 1501 C C . THR A 1 196 ? -28.635 1.229 14.187 1.00 97.75 196 THR A C 1
ATOM 1503 O O . THR A 1 196 ? -29.830 1.096 13.922 1.00 97.75 196 THR A O 1
ATOM 1506 N N . LEU A 1 197 ? -27.694 0.454 13.642 1.00 96.88 197 LEU A N 1
ATOM 1507 C CA . LEU A 1 197 ? -27.977 -0.564 12.628 1.00 96.88 197 LEU A CA 1
ATOM 1508 C C . LEU A 1 197 ? -28.825 -1.722 13.175 1.00 96.88 197 LEU A C 1
ATOM 1510 O O . LEU A 1 197 ? -29.819 -2.092 12.555 1.00 96.88 197 LEU A O 1
ATOM 1514 N N . VAL A 1 198 ? -28.493 -2.238 14.361 1.00 96.69 198 VAL A N 1
ATOM 1515 C CA . VAL A 1 198 ? -29.246 -3.301 15.049 1.00 96.69 198 VAL A CA 1
ATOM 1516 C C . VAL A 1 198 ? -30.685 -2.858 15.313 1.00 96.69 198 VAL A C 1
ATOM 1518 O O . VAL A 1 198 ? -31.607 -3.621 15.054 1.00 96.69 198 VAL A O 1
ATOM 1521 N N . SER A 1 199 ? -30.908 -1.608 15.741 1.00 96.81 199 SER A N 1
ATOM 1522 C CA . SER A 1 199 ? -32.265 -1.095 16.003 1.00 96.81 199 SER A CA 1
ATOM 1523 C C . SER A 1 199 ? -33.170 -1.036 14.763 1.00 96.81 199 SER A C 1
ATOM 1525 O O . SER A 1 199 ? -34.393 -0.985 14.894 1.00 96.81 199 SER A O 1
ATOM 1527 N N . LYS A 1 200 ? -32.571 -1.026 13.566 1.00 96.06 200 LYS A N 1
ATOM 1528 C CA . LYS A 1 200 ? -33.267 -0.977 12.275 1.00 96.06 200 LYS A CA 1
ATOM 1529 C C . LYS A 1 200 ? -33.341 -2.331 11.573 1.00 96.06 200 LYS A C 1
ATOM 1531 O O . LYS A 1 200 ? -34.153 -2.475 10.662 1.00 96.06 200 LYS A O 1
ATOM 1536 N N . SER A 1 201 ? -32.481 -3.271 11.950 1.00 95.50 201 SER A N 1
ATOM 1537 C CA . SER A 1 201 ? -32.372 -4.578 11.313 1.00 95.50 201 SER A CA 1
ATOM 1538 C C . SER A 1 201 ? -33.653 -5.387 11.493 1.00 95.50 201 SER A C 1
ATOM 1540 O O . SER A 1 201 ? -34.195 -5.479 12.595 1.00 95.50 201 SER A O 1
ATOM 1542 N N . SER A 1 202 ? -34.119 -6.010 10.412 1.00 94.88 202 SER A N 1
ATOM 1543 C CA . SER A 1 202 ? -35.220 -6.974 10.459 1.00 94.88 202 SER A CA 1
ATOM 1544 C C . SER A 1 202 ? -34.739 -8.421 10.626 1.00 94.88 202 SER A C 1
ATOM 1546 O O . SER A 1 202 ? -35.540 -9.305 10.943 1.00 94.88 202 SER A O 1
ATOM 1548 N N . ASN A 1 203 ? -33.437 -8.669 10.454 1.00 93.94 203 ASN A N 1
ATOM 1549 C CA . ASN A 1 203 ? -32.832 -9.985 10.605 1.00 93.94 203 ASN A CA 1
ATOM 1550 C C . ASN A 1 203 ? -32.832 -10.434 12.085 1.00 93.94 203 ASN A C 1
ATOM 1552 O O . ASN A 1 203 ? -32.192 -9.784 12.913 1.00 93.94 203 ASN A O 1
ATOM 1556 N N . PRO A 1 204 ? -33.487 -11.561 12.435 1.00 94.12 204 PRO A N 1
ATOM 1557 C CA . PRO A 1 204 ? -33.587 -12.038 13.818 1.00 94.12 204 PRO A CA 1
ATOM 1558 C C . PRO A 1 204 ? -32.252 -12.502 14.415 1.00 94.12 204 PRO A C 1
ATOM 1560 O O . PRO A 1 204 ? -32.156 -12.654 15.629 1.00 94.12 204 PRO A O 1
ATOM 1563 N N . ASN A 1 205 ? -31.233 -12.735 13.583 1.00 93.94 205 ASN A N 1
ATOM 1564 C CA . ASN A 1 205 ? -29.889 -13.099 14.034 1.00 93.94 205 ASN A CA 1
ATOM 1565 C C . ASN A 1 205 ? -29.038 -11.870 14.404 1.00 93.94 205 ASN A C 1
ATOM 1567 O O . ASN A 1 205 ? -27.922 -12.025 14.901 1.00 93.94 205 ASN A O 1
ATOM 1571 N N . ILE A 1 206 ? -29.551 -10.659 14.157 1.00 95.69 206 ILE A N 1
ATOM 1572 C CA . ILE A 1 206 ? -28.901 -9.392 14.485 1.00 95.69 206 ILE A CA 1
ATOM 1573 C C . ILE A 1 206 ? -29.604 -8.798 15.704 1.00 95.69 206 ILE A C 1
ATOM 1575 O O . ILE A 1 206 ? -30.697 -8.249 15.599 1.00 95.69 206 ILE A O 1
ATOM 1579 N N . ASP A 1 207 ? -28.974 -8.917 16.870 1.00 95.94 207 ASP A N 1
ATOM 1580 C CA . ASP A 1 207 ? -29.516 -8.465 18.152 1.00 95.94 207 ASP A CA 1
ATOM 1581 C C . ASP A 1 207 ? -28.526 -7.564 18.916 1.00 95.94 207 ASP A C 1
ATOM 1583 O O . ASP A 1 207 ? -27.413 -7.279 18.464 1.00 95.94 207 ASP A O 1
ATOM 1587 N N . GLU A 1 208 ? -28.928 -7.100 20.105 1.00 96.31 208 GLU A N 1
ATOM 1588 C CA . GLU A 1 208 ? -28.093 -6.240 20.956 1.00 96.31 208 GLU A CA 1
ATOM 1589 C C . GLU A 1 208 ? -26.785 -6.913 21.411 1.00 96.31 208 GLU A C 1
ATOM 1591 O O . GLU A 1 208 ? -25.868 -6.213 21.837 1.00 96.31 208 GLU A O 1
ATOM 1596 N N . SER A 1 209 ? -26.642 -8.241 21.281 1.00 95.50 209 SER A N 1
ATOM 1597 C CA . SER A 1 209 ? -25.388 -8.933 21.614 1.00 95.50 209 SER A CA 1
ATOM 1598 C C . SER A 1 209 ? -24.251 -8.623 20.636 1.00 95.50 209 SER A C 1
ATOM 1600 O O . SER A 1 209 ? -23.089 -8.863 20.959 1.00 95.50 209 SER A O 1
ATOM 1602 N N . LEU A 1 210 ? -24.571 -8.074 19.458 1.00 96.44 210 LEU A N 1
ATOM 1603 C CA . LEU A 1 210 ? -23.595 -7.595 18.477 1.00 96.44 210 LEU A CA 1
ATOM 1604 C C . LEU A 1 210 ? -23.133 -6.155 18.749 1.00 96.44 210 LEU A C 1
ATOM 1606 O O . LEU A 1 210 ? -22.269 -5.642 18.044 1.00 96.44 210 LEU A O 1
ATOM 1610 N N . VAL A 1 211 ? -23.699 -5.471 19.747 1.00 97.25 211 VAL A N 1
ATOM 1611 C CA . VAL A 1 211 ? -23.292 -4.110 20.110 1.00 97.25 211 VAL A CA 1
ATOM 1612 C C . VAL A 1 211 ? -22.159 -4.182 21.129 1.00 97.25 211 VAL A C 1
ATOM 1614 O O . VAL A 1 211 ? -22.330 -4.698 22.233 1.00 97.25 211 VAL A O 1
ATOM 1617 N N . LEU A 1 212 ? -21.000 -3.616 20.785 1.00 95.69 212 LEU A N 1
ATOM 1618 C CA . LEU A 1 212 ? -19.876 -3.540 21.715 1.00 95.69 212 LEU A CA 1
ATOM 1619 C C . LEU A 1 212 ? -20.228 -2.680 22.933 1.00 95.69 212 LEU A C 1
ATOM 1621 O O . LEU A 1 212 ? -20.778 -1.580 22.809 1.00 95.69 212 LEU A O 1
ATOM 1625 N N . SER A 1 213 ? -19.887 -3.183 24.121 1.00 94.88 213 SER A N 1
ATOM 1626 C CA . SER A 1 213 ? -19.962 -2.396 25.351 1.00 94.88 213 SER A CA 1
ATOM 1627 C C . SER A 1 213 ? -18.918 -1.275 25.331 1.00 94.88 213 SER A C 1
ATOM 1629 O O . SER A 1 213 ? -17.872 -1.411 24.701 1.00 94.88 213 SER A O 1
ATOM 1631 N N . SER A 1 214 ? -19.157 -0.178 26.053 1.00 88.00 214 SER A N 1
ATOM 1632 C CA . SER A 1 214 ? -18.192 0.931 26.148 1.00 88.00 214 SER A CA 1
ATOM 1633 C C . SER A 1 214 ? -16.864 0.531 26.801 1.00 88.00 214 SER A C 1
ATOM 1635 O O . SER A 1 214 ? -15.882 1.249 26.670 1.00 88.00 214 SER A O 1
ATOM 1637 N N . SER A 1 215 ? -16.839 -0.595 27.519 1.00 87.06 215 SER A N 1
ATOM 1638 C CA . SER A 1 215 ? -15.649 -1.184 28.136 1.00 87.06 215 SER A CA 1
ATOM 1639 C C . SER A 1 215 ? -15.162 -2.426 27.392 1.00 87.06 215 SER A C 1
ATOM 1641 O O . SER A 1 215 ? -14.479 -3.253 27.996 1.00 87.06 215 SER A O 1
ATOM 1643 N N . ALA A 1 216 ? -15.589 -2.630 26.141 1.00 90.81 216 ALA A N 1
ATOM 1644 C CA . ALA A 1 216 ? -15.159 -3.799 25.398 1.00 90.81 216 ALA A CA 1
ATOM 1645 C C . ALA A 1 216 ? -13.646 -3.767 25.182 1.00 90.81 216 ALA A C 1
ATOM 1647 O O . ALA A 1 216 ? -13.041 -2.704 25.087 1.00 90.81 216 ALA A O 1
ATOM 1648 N N . ASP A 1 217 ? -13.027 -4.938 25.131 1.00 83.81 217 ASP A N 1
ATOM 1649 C CA . ASP A 1 217 ? -11.626 -5.069 24.759 1.00 83.81 217 ASP A CA 1
ATOM 1650 C C . ASP A 1 217 ? -11.506 -5.563 23.309 1.00 83.81 217 ASP A C 1
ATOM 1652 O O . ASP A 1 217 ? -12.490 -5.783 22.594 1.00 83.81 217 ASP A O 1
ATOM 1656 N N . SER A 1 218 ? -10.272 -5.733 22.844 1.00 78.00 218 SER A N 1
ATOM 1657 C CA . SER A 1 218 ? -10.010 -6.205 21.483 1.00 78.00 218 SER A CA 1
ATOM 1658 C C . SER A 1 218 ? -10.467 -7.642 21.249 1.00 78.00 218 SER A C 1
ATOM 1660 O O . SER A 1 218 ? -10.815 -7.981 20.123 1.00 78.00 218 SER A O 1
ATOM 1662 N N . SER A 1 219 ? -10.513 -8.472 22.294 1.00 75.31 219 SER A N 1
ATOM 1663 C CA . SER A 1 219 ? -11.014 -9.843 22.193 1.00 75.31 219 SER A CA 1
ATOM 1664 C C . SER A 1 219 ? -12.519 -9.841 21.928 1.00 75.31 219 SER A C 1
ATOM 1666 O O . SER A 1 219 ? -12.990 -10.467 20.980 1.00 75.31 219 SER A O 1
ATOM 1668 N N . GLN A 1 220 ? -13.275 -9.046 22.689 1.00 86.38 220 GLN A N 1
ATOM 1669 C CA . GLN A 1 220 ? -14.713 -8.865 22.488 1.00 86.38 220 GLN A CA 1
ATOM 1670 C C . GLN A 1 220 ? -15.027 -8.236 21.128 1.00 86.38 220 GLN A C 1
ATOM 1672 O O . GLN A 1 220 ? -15.937 -8.694 20.437 1.00 86.38 220 GLN A O 1
ATOM 1677 N N . ARG A 1 221 ? -14.242 -7.235 20.708 1.00 90.69 221 ARG A N 1
ATOM 1678 C CA . ARG A 1 221 ? -14.329 -6.638 19.367 1.00 90.69 221 ARG A CA 1
ATOM 1679 C C . ARG A 1 221 ? -14.183 -7.687 18.268 1.00 90.69 221 ARG A C 1
ATOM 1681 O O . ARG A 1 221 ? -14.998 -7.720 17.347 1.00 90.69 221 ARG A O 1
ATOM 1688 N N . MET A 1 222 ? -13.196 -8.571 18.395 1.00 82.00 222 MET A N 1
ATOM 1689 C CA . MET A 1 222 ? -12.980 -9.663 17.449 1.00 82.00 222 MET A CA 1
ATOM 1690 C C . MET A 1 222 ? -14.080 -10.725 17.504 1.00 82.00 222 MET A C 1
ATOM 1692 O O . MET A 1 222 ? -14.508 -11.197 16.456 1.00 82.00 222 MET A O 1
ATOM 1696 N N . ALA A 1 223 ? -14.593 -11.062 18.687 1.00 84.75 223 ALA A N 1
ATOM 1697 C CA . ALA A 1 223 ? -15.707 -11.998 18.827 1.00 84.75 223 ALA A CA 1
ATOM 1698 C C . ALA A 1 223 ? -16.981 -11.480 18.135 1.00 84.75 223 ALA A C 1
ATOM 1700 O O . ALA A 1 223 ? -17.625 -12.220 17.390 1.00 84.75 223 ALA A O 1
ATOM 1701 N N . VAL A 1 224 ? -17.311 -10.195 18.320 1.00 92.75 224 VAL A N 1
ATOM 1702 C CA . VAL A 1 224 ? -18.431 -9.541 17.622 1.00 92.75 224 VAL A CA 1
ATOM 1703 C C . VAL A 1 224 ? -18.195 -9.521 16.117 1.00 92.75 224 VAL A C 1
ATOM 1705 O O . VAL A 1 224 ? -19.104 -9.854 15.364 1.00 92.75 224 VAL A O 1
ATOM 1708 N N . ARG A 1 225 ? -16.976 -9.199 15.670 1.00 90.56 225 ARG A N 1
ATOM 1709 C CA . ARG A 1 225 ? -16.610 -9.225 14.249 1.00 90.56 225 ARG A CA 1
ATOM 1710 C C . ARG A 1 225 ? -16.859 -10.597 13.619 1.00 90.56 225 ARG A C 1
ATOM 1712 O O . ARG A 1 225 ? -17.529 -10.671 12.597 1.00 90.56 225 ARG A O 1
ATOM 1719 N N . THR A 1 226 ? -16.365 -11.664 14.242 1.00 83.31 226 THR A N 1
ATOM 1720 C CA . THR A 1 226 ? -16.556 -13.044 13.768 1.00 83.31 226 THR A CA 1
ATOM 1721 C C . THR A 1 226 ? -18.040 -13.400 13.698 1.00 83.31 226 THR A C 1
ATOM 1723 O O . THR A 1 226 ? -18.501 -13.957 12.706 1.00 83.31 226 THR A O 1
ATOM 1726 N N . LYS A 1 227 ? -18.819 -13.021 14.719 1.00 90.12 227 LYS A N 1
ATOM 1727 C CA . LYS A 1 227 ? -20.269 -13.247 14.723 1.00 90.12 227 LYS A CA 1
ATOM 1728 C C . LYS A 1 227 ? -20.978 -12.446 13.623 1.00 90.12 227 LYS A C 1
ATOM 1730 O O . LYS A 1 227 ? -21.923 -12.946 13.023 1.00 90.12 227 LYS A O 1
ATOM 1735 N N . LEU A 1 228 ? -20.521 -11.227 13.325 1.00 91.44 228 LEU A N 1
ATOM 1736 C CA . LEU A 1 228 ? -21.032 -10.429 12.207 1.00 91.44 228 LEU A CA 1
ATOM 1737 C C . LEU A 1 228 ? -20.723 -11.074 10.855 1.00 91.44 228 LEU A C 1
ATOM 1739 O O . LEU A 1 228 ? -21.598 -11.090 9.999 1.00 91.44 228 LEU A O 1
ATOM 1743 N N . GLU A 1 229 ? -19.527 -11.628 10.657 1.00 86.62 229 GLU A N 1
ATOM 1744 C CA . GLU A 1 229 ? -19.176 -12.353 9.426 1.00 86.62 229 GLU A CA 1
ATOM 1745 C C . GLU A 1 229 ? -20.066 -13.572 9.198 1.00 86.62 229 GLU A C 1
ATOM 1747 O O . GLU A 1 229 ? -20.569 -13.774 8.093 1.00 86.62 229 GLU A O 1
ATOM 1752 N N . GLU A 1 230 ? -20.293 -14.352 10.252 1.00 87.38 230 GLU A N 1
ATOM 1753 C CA . GLU A 1 230 ? -21.170 -15.518 10.209 1.00 87.38 230 GLU A CA 1
ATOM 1754 C C . GLU A 1 230 ? -22.609 -15.107 9.866 1.00 87.38 230 GLU A C 1
ATOM 1756 O O . GLU A 1 230 ? -23.210 -15.639 8.934 1.00 87.38 230 GLU A O 1
ATOM 1761 N N . VAL A 1 231 ? -23.151 -14.115 10.583 1.00 91.88 231 VAL A N 1
ATOM 1762 C CA . VAL A 1 231 ? -24.557 -13.707 10.455 1.00 91.88 231 VAL A CA 1
ATOM 1763 C C . VAL A 1 231 ? -24.840 -12.943 9.159 1.00 91.88 231 VAL A C 1
ATOM 1765 O O . VAL A 1 231 ? -25.895 -13.150 8.560 1.00 91.88 231 VAL A O 1
ATOM 1768 N N . LEU A 1 232 ? -23.945 -12.041 8.744 1.00 90.94 232 LEU A N 1
ATOM 1769 C CA . LEU A 1 232 ? -24.184 -11.132 7.618 1.00 90.94 232 LEU A CA 1
ATOM 1770 C C . LEU A 1 232 ? -23.636 -11.645 6.292 1.00 90.94 232 LEU A C 1
ATOM 1772 O O . LEU A 1 232 ? -24.245 -11.411 5.255 1.00 90.94 232 LEU A O 1
ATOM 1776 N N . LEU A 1 233 ? -22.473 -12.295 6.310 1.00 87.31 233 LEU A N 1
ATOM 1777 C CA . LEU A 1 233 ? -21.773 -12.694 5.088 1.00 87.31 233 LEU A CA 1
ATOM 1778 C C . LEU A 1 233 ? -21.890 -14.198 4.820 1.00 87.31 233 LEU A C 1
ATOM 1780 O O . LEU A 1 233 ? -21.431 -14.664 3.778 1.00 87.31 233 LEU A O 1
ATOM 1784 N N . GLY A 1 234 ? -22.487 -14.960 5.745 1.00 83.38 234 GLY A N 1
ATOM 1785 C CA . GLY A 1 234 ? -22.607 -16.413 5.631 1.00 83.38 234 GLY A CA 1
ATOM 1786 C C . GLY A 1 234 ? -21.248 -17.108 5.545 1.00 83.38 234 GLY A C 1
ATOM 1787 O O . GLY A 1 234 ? -21.144 -18.185 4.959 1.00 83.38 234 GLY A O 1
ATOM 1788 N N . VAL A 1 235 ? -20.190 -16.475 6.070 1.00 73.25 235 VAL A N 1
ATOM 1789 C CA . VAL A 1 235 ? -18.842 -17.045 6.076 1.00 73.25 235 VAL A CA 1
ATOM 1790 C C . VAL A 1 235 ? -18.790 -18.088 7.192 1.00 73.25 235 VAL A C 1
ATOM 1792 O O . VAL A 1 235 ? -18.408 -17.805 8.325 1.00 73.25 235 VAL A O 1
ATOM 1795 N N . ASP A 1 236 ? -19.216 -19.308 6.864 1.00 62.56 236 ASP A N 1
ATOM 1796 C CA . ASP A 1 236 ? -19.093 -20.495 7.715 1.00 62.56 236 ASP A CA 1
ATOM 1797 C C . ASP A 1 236 ? -17.627 -20.712 8.090 1.00 62.56 236 ASP A C 1
ATOM 1799 O O . ASP A 1 236 ? -16.835 -20.898 7.177 1.00 62.56 236 ASP A O 1
ATOM 1803 N N . SER A 1 237 ? -17.289 -20.780 9.389 1.00 54.97 237 SER A N 1
ATOM 1804 C CA . SER A 1 237 ? -16.115 -21.433 10.035 1.00 54.97 237 SER A CA 1
ATOM 1805 C C . SER A 1 237 ? -14.717 -21.394 9.365 1.00 54.97 237 SER A C 1
ATOM 1807 O O . SER A 1 237 ? -13.769 -21.984 9.891 1.00 54.97 237 SER A O 1
ATOM 1809 N N . GLY A 1 238 ? -14.531 -20.652 8.270 1.00 62.97 238 GLY A N 1
ATOM 1810 C CA . GLY A 1 238 ? -13.306 -20.527 7.485 1.00 62.97 238 GLY A CA 1
ATOM 1811 C C . GLY A 1 238 ? -12.183 -19.923 8.310 1.00 62.97 238 GLY A C 1
ATOM 1812 O O . GLY A 1 238 ? -11.022 -20.253 8.101 1.00 62.97 238 GLY A O 1
ATOM 1813 N N . SER A 1 239 ? -12.552 -19.177 9.353 1.00 71.06 239 SER A N 1
ATOM 1814 C CA . SER A 1 239 ? -11.674 -18.765 10.441 1.00 71.06 239 SER A CA 1
ATOM 1815 C C . SER A 1 239 ? -10.839 -19.910 11.011 1.00 71.06 239 SER A C 1
ATOM 1817 O O . SER A 1 239 ? -9.615 -19.799 11.096 1.00 71.06 239 SER A O 1
ATOM 1819 N N . GLN A 1 240 ? -11.461 -21.048 11.339 1.00 79.06 240 GLN A N 1
ATOM 1820 C CA . GLN A 1 240 ? -10.738 -22.188 11.903 1.00 79.06 240 GLN A CA 1
ATOM 1821 C C . GLN A 1 240 ? -9.873 -22.889 10.857 1.00 79.06 240 GLN A C 1
ATOM 1823 O O . GLN A 1 240 ? -8.764 -23.308 11.175 1.00 79.06 240 GLN A O 1
ATOM 1828 N N . ALA A 1 241 ? -10.354 -23.022 9.618 1.00 84.75 241 ALA A N 1
ATOM 1829 C CA . ALA A 1 241 ? -9.586 -23.647 8.543 1.00 84.75 241 ALA A CA 1
ATOM 1830 C C . ALA A 1 241 ? -8.338 -22.822 8.196 1.00 84.75 241 ALA A C 1
ATOM 1832 O O . ALA A 1 241 ? -7.238 -23.371 8.186 1.00 84.75 241 ALA A O 1
ATOM 1833 N N . ALA A 1 242 ? -8.492 -21.508 8.014 1.00 85.69 242 ALA A N 1
ATOM 1834 C CA . ALA A 1 242 ? -7.397 -20.582 7.746 1.00 85.69 242 ALA A CA 1
ATOM 1835 C C . ALA A 1 242 ? -6.415 -20.509 8.925 1.00 85.69 242 ALA A C 1
ATOM 1837 O O . ALA A 1 242 ? -5.206 -20.572 8.716 1.00 85.69 242 ALA A O 1
ATOM 1838 N N . SER A 1 243 ? -6.910 -20.459 10.169 1.00 87.94 243 SER A N 1
ATOM 1839 C CA . SER A 1 243 ? -6.054 -20.440 11.365 1.00 87.94 243 SER A CA 1
ATOM 1840 C C . SER A 1 243 ? -5.260 -21.740 11.526 1.00 87.94 243 SER A C 1
ATOM 1842 O O . SER A 1 243 ? -4.068 -21.697 11.831 1.00 87.94 243 SER A O 1
ATOM 1844 N N . ARG A 1 244 ? -5.881 -22.901 11.267 1.00 91.38 244 ARG A N 1
ATOM 1845 C CA . ARG A 1 244 ? -5.192 -24.204 11.255 1.00 91.38 244 ARG A CA 1
ATOM 1846 C C . ARG A 1 244 ? -4.166 -24.280 10.132 1.00 91.38 244 ARG A C 1
ATOM 1848 O O . ARG A 1 244 ? -3.019 -24.610 10.404 1.00 91.38 244 ARG A O 1
ATOM 1855 N N . GLN A 1 245 ? -4.538 -23.905 8.908 1.00 94.38 245 GLN A N 1
ATOM 1856 C CA . GLN A 1 245 ? -3.625 -23.881 7.763 1.00 94.38 245 GLN A CA 1
ATOM 1857 C C . GLN A 1 245 ? -2.421 -22.970 8.027 1.00 94.38 245 GLN A C 1
ATOM 1859 O O . GLN A 1 245 ? -1.281 -23.357 7.771 1.00 94.38 245 GLN A O 1
ATOM 1864 N N . TRP A 1 246 ? -2.659 -21.776 8.573 1.00 96.12 246 TRP A N 1
ATOM 1865 C CA . TRP A 1 246 ? -1.606 -20.850 8.971 1.00 96.12 246 TRP A CA 1
ATOM 1866 C C . TRP A 1 246 ? -0.692 -21.458 10.041 1.00 96.12 246 TRP A C 1
ATOM 1868 O O . TRP A 1 246 ? 0.532 -21.382 9.914 1.00 96.12 246 TRP A O 1
ATOM 1878 N N . SER A 1 247 ? -1.266 -22.090 11.070 1.00 95.62 247 SER A N 1
ATOM 1879 C CA . SER A 1 247 ? -0.516 -22.746 12.149 1.00 95.62 247 SER A CA 1
ATOM 1880 C C . SER A 1 247 ? 0.349 -23.897 11.622 1.00 95.62 247 SER A C 1
ATOM 1882 O O . SER A 1 247 ? 1.542 -23.958 11.927 1.00 95.62 247 SER A O 1
ATOM 1884 N N . ASP A 1 248 ? -0.209 -24.747 10.756 1.00 96.19 248 ASP A N 1
ATOM 1885 C CA . ASP A 1 248 ? 0.483 -25.883 10.141 1.00 96.19 248 ASP A CA 1
ATOM 1886 C C . ASP A 1 248 ? 1.660 -25.420 9.272 1.00 96.19 248 ASP A C 1
ATOM 1888 O O . ASP A 1 248 ? 2.778 -25.924 9.414 1.00 96.19 248 ASP A O 1
ATOM 1892 N N . LEU A 1 249 ? 1.440 -24.429 8.400 1.00 96.94 249 LEU A N 1
ATOM 1893 C CA . LEU A 1 249 ? 2.489 -23.860 7.546 1.00 96.94 249 LEU A CA 1
ATOM 1894 C C . LEU A 1 249 ? 3.560 -23.135 8.365 1.00 96.94 249 LEU A C 1
ATOM 1896 O O . LEU A 1 249 ? 4.746 -23.238 8.057 1.00 96.94 249 LEU A O 1
ATOM 1900 N N . THR A 1 250 ? 3.164 -22.462 9.444 1.00 97.50 250 THR A N 1
ATOM 1901 C CA . THR A 1 250 ? 4.104 -21.837 10.377 1.00 97.50 250 THR A CA 1
ATOM 1902 C C . THR A 1 250 ? 4.975 -22.881 11.070 1.00 97.50 250 THR A C 1
ATOM 1904 O O . THR A 1 250 ? 6.193 -22.724 11.121 1.00 97.50 250 THR A O 1
ATOM 1907 N N . GLY A 1 251 ? 4.382 -23.973 11.559 1.00 97.12 251 GLY A N 1
ATOM 1908 C CA . GLY A 1 251 ? 5.125 -25.082 12.157 1.00 97.12 251 GLY A CA 1
ATOM 1909 C C . GLY A 1 251 ? 6.124 -25.704 11.179 1.00 97.12 251 GLY A C 1
ATOM 1910 O O . GLY A 1 251 ? 7.272 -25.947 11.547 1.00 97.12 251 GLY A O 1
ATOM 1911 N N . GLN A 1 252 ? 5.721 -25.896 9.918 1.00 97.00 252 GLN A N 1
ATOM 1912 C CA . GLN A 1 252 ? 6.607 -26.387 8.858 1.00 97.00 252 GLN A CA 1
ATOM 1913 C C . GLN A 1 252 ? 7.765 -25.421 8.575 1.00 97.00 252 GLN A C 1
ATOM 1915 O O . GLN A 1 252 ? 8.910 -25.861 8.479 1.00 97.00 252 GLN A O 1
ATOM 1920 N N . GLU A 1 253 ? 7.493 -24.118 8.474 1.00 96.88 253 GLU A N 1
ATOM 1921 C CA . GLU A 1 253 ? 8.503 -23.098 8.164 1.00 96.88 253 GLU A CA 1
ATOM 1922 C C . GLU A 1 253 ? 9.495 -22.865 9.312 1.00 96.88 253 GLU A C 1
ATOM 1924 O O . GLU A 1 253 ? 10.694 -22.693 9.080 1.00 96.88 253 GLU A O 1
ATOM 1929 N N . LEU A 1 254 ? 9.025 -22.884 10.562 1.00 96.56 254 LEU A N 1
ATOM 1930 C CA . LEU A 1 254 ? 9.886 -22.779 11.744 1.00 96.56 254 LEU A CA 1
ATOM 1931 C C . LEU A 1 254 ? 10.734 -24.045 11.950 1.00 96.56 254 LEU A C 1
ATOM 1933 O O . LEU A 1 254 ? 11.839 -23.959 12.479 1.00 96.56 254 LEU A O 1
ATOM 1937 N N . ALA A 1 255 ? 10.257 -25.210 11.498 1.00 97.00 255 ALA A N 1
ATOM 1938 C CA . ALA A 1 255 ? 11.014 -26.461 11.539 1.00 97.00 255 ALA A CA 1
ATOM 1939 C C . ALA A 1 255 ? 12.102 -26.567 10.451 1.00 97.00 255 ALA A C 1
ATOM 1941 O O . ALA A 1 255 ? 12.957 -27.455 10.528 1.00 97.00 255 ALA A O 1
ATOM 1942 N N . ARG A 1 256 ? 12.116 -25.679 9.443 1.00 94.69 256 ARG A N 1
ATOM 1943 C CA . ARG A 1 256 ? 13.209 -25.615 8.459 1.00 94.69 256 ARG A CA 1
ATOM 1944 C C . ARG A 1 256 ? 14.495 -25.161 9.164 1.00 94.69 256 ARG A C 1
ATOM 1946 O O . ARG A 1 256 ? 14.665 -23.981 9.462 1.00 94.69 256 ARG A O 1
ATOM 1953 N N . GLY A 1 257 ? 15.422 -26.090 9.422 1.00 91.00 257 GLY A N 1
ATOM 1954 C CA . GLY A 1 257 ? 16.714 -25.800 10.077 1.00 91.00 257 GLY A CA 1
ATOM 1955 C C . GLY A 1 257 ? 17.532 -24.751 9.320 1.00 91.00 257 GLY A C 1
ATOM 1956 O O . GLY A 1 257 ? 17.311 -24.621 8.128 1.00 91.00 257 GLY A O 1
ATOM 1957 N N . SER A 1 258 ? 18.416 -23.991 9.972 1.00 89.06 258 SER A N 1
ATOM 1958 C CA . SER A 1 258 ? 19.026 -22.738 9.471 1.00 89.06 258 SER A CA 1
ATOM 1959 C C . SER A 1 258 ? 19.539 -22.759 8.021 1.00 89.06 258 SER A C 1
ATOM 1961 O O . SER A 1 258 ? 20.094 -23.756 7.559 1.00 89.06 258 SER A O 1
ATOM 1963 N N . GLY A 1 259 ? 19.349 -21.643 7.306 1.00 89.19 259 GLY A N 1
ATOM 1964 C CA . GLY A 1 259 ? 19.921 -21.439 5.973 1.00 89.19 259 GLY A CA 1
ATOM 1965 C C . GLY A 1 259 ? 21.449 -21.400 6.025 1.00 89.19 259 GLY A C 1
ATOM 1966 O O . GLY A 1 259 ? 22.026 -21.074 7.061 1.00 89.19 259 GLY A O 1
ATOM 1967 N N . THR A 1 260 ? 22.105 -21.766 4.921 1.00 93.19 260 THR A N 1
ATOM 1968 C CA . THR A 1 260 ? 23.576 -21.715 4.818 1.00 93.19 260 THR A CA 1
ATOM 1969 C C . THR A 1 260 ? 24.072 -20.592 3.918 1.00 93.19 260 THR A C 1
ATOM 1971 O O . THR A 1 260 ? 25.241 -20.221 3.993 1.00 93.19 260 THR A O 1
ATOM 1974 N N . THR A 1 261 ? 23.206 -20.069 3.050 1.00 94.00 261 THR A N 1
ATOM 1975 C CA . THR A 1 261 ? 23.537 -19.012 2.092 1.00 94.00 261 THR A CA 1
ATOM 1976 C C . THR A 1 261 ? 22.703 -17.757 2.346 1.00 94.00 261 THR A C 1
ATOM 1978 O O . THR A 1 261 ? 21.605 -17.827 2.899 1.00 94.00 261 THR A O 1
ATOM 1981 N N . THR A 1 262 ? 23.193 -16.597 1.899 1.00 93.50 262 THR A N 1
ATOM 1982 C CA . THR A 1 262 ? 22.460 -15.318 1.959 1.00 93.50 262 THR A CA 1
ATOM 1983 C C . THR A 1 262 ? 21.072 -15.425 1.321 1.00 93.50 262 THR A C 1
ATOM 1985 O O . THR A 1 262 ? 20.094 -14.910 1.859 1.00 93.50 262 THR A O 1
ATOM 1988 N N . ILE A 1 263 ? 20.978 -16.133 0.192 1.00 94.38 263 ILE A N 1
ATOM 1989 C CA . ILE A 1 263 ? 19.722 -16.362 -0.526 1.00 94.38 263 ILE A CA 1
ATOM 1990 C C . ILE A 1 263 ? 18.755 -17.231 0.277 1.00 94.38 263 ILE A C 1
ATOM 1992 O O . ILE A 1 263 ? 17.566 -16.918 0.312 1.00 94.38 263 ILE A O 1
ATOM 1996 N N . ASP A 1 264 ? 19.243 -18.267 0.967 1.00 95.38 264 ASP A N 1
ATOM 1997 C CA . ASP A 1 264 ? 18.395 -19.077 1.850 1.00 95.38 264 ASP A CA 1
ATOM 1998 C C . ASP A 1 264 ? 17.808 -18.220 2.978 1.00 95.38 264 ASP A C 1
ATOM 2000 O O . ASP A 1 264 ? 16.612 -18.310 3.262 1.00 95.38 264 ASP A O 1
ATOM 2004 N N . HIS A 1 265 ? 18.635 -17.368 3.593 1.00 96.62 265 HIS A N 1
ATOM 2005 C CA . HIS A 1 265 ? 18.201 -16.472 4.664 1.00 96.62 265 HIS A CA 1
ATOM 2006 C C . HIS A 1 265 ? 17.151 -15.461 4.171 1.00 96.62 265 HIS A C 1
ATOM 2008 O O . HIS A 1 265 ? 16.117 -15.284 4.817 1.00 96.62 265 HIS A O 1
ATOM 2014 N N . LEU A 1 266 ? 17.353 -14.844 2.997 1.00 96.25 266 LEU A N 1
ATOM 2015 C CA . LEU A 1 266 ? 16.366 -13.937 2.389 1.00 96.25 266 LEU A CA 1
ATOM 2016 C C . LEU A 1 266 ? 15.059 -14.638 2.028 1.00 96.25 266 LEU A C 1
ATOM 2018 O O . LEU A 1 266 ? 13.987 -14.098 2.294 1.00 96.25 266 LEU A O 1
ATOM 2022 N N . SER A 1 267 ? 15.139 -15.833 1.444 1.00 96.62 267 SER A N 1
ATOM 2023 C CA . SER A 1 267 ? 13.959 -16.613 1.069 1.00 96.62 267 SER A CA 1
ATOM 2024 C C . SER A 1 267 ? 13.089 -16.916 2.286 1.00 96.62 267 SER A C 1
ATOM 2026 O O . SER A 1 267 ? 11.883 -16.666 2.282 1.00 96.62 267 SER A O 1
ATOM 2028 N N . ARG A 1 268 ? 13.713 -17.343 3.386 1.00 96.94 268 ARG A N 1
ATOM 2029 C CA . ARG A 1 268 ? 13.021 -17.612 4.654 1.00 96.94 268 ARG A CA 1
ATOM 2030 C C . ARG A 1 268 ? 12.495 -16.355 5.313 1.00 96.94 268 ARG A C 1
ATOM 2032 O O . ARG A 1 268 ? 11.372 -16.364 5.809 1.00 96.94 268 ARG A O 1
ATOM 2039 N N . ALA A 1 269 ? 13.268 -15.272 5.303 1.00 97.62 269 ALA A N 1
ATOM 2040 C CA . ALA A 1 269 ? 12.800 -13.981 5.785 1.00 97.62 269 ALA A CA 1
ATOM 2041 C C . ALA A 1 269 ? 11.546 -13.538 5.016 1.00 97.62 269 ALA A C 1
ATOM 2043 O O . ALA A 1 269 ? 10.560 -13.153 5.636 1.00 97.62 269 ALA A O 1
ATOM 2044 N N . ALA A 1 270 ? 11.531 -13.664 3.685 1.00 97.56 270 ALA A N 1
ATOM 2045 C CA . ALA A 1 270 ? 10.372 -13.344 2.856 1.00 97.56 270 ALA A CA 1
ATOM 2046 C C . ALA A 1 270 ? 9.176 -14.274 3.133 1.00 97.56 270 ALA A C 1
ATOM 2048 O O . ALA A 1 270 ? 8.055 -13.790 3.297 1.00 97.56 270 ALA A O 1
ATOM 2049 N N . ALA A 1 271 ? 9.396 -15.586 3.267 1.00 97.88 271 ALA A N 1
ATOM 2050 C CA . ALA A 1 271 ? 8.347 -16.554 3.596 1.00 97.88 271 ALA A CA 1
ATOM 2051 C C . ALA A 1 271 ? 7.728 -16.280 4.979 1.00 97.88 271 ALA A C 1
ATOM 2053 O O . ALA A 1 271 ? 6.514 -16.122 5.108 1.00 97.88 271 ALA A O 1
ATOM 2054 N N . ARG A 1 272 ? 8.554 -16.124 6.020 1.00 98.12 272 ARG A N 1
ATOM 2055 C CA . ARG A 1 272 ? 8.111 -15.732 7.372 1.00 98.12 272 ARG A CA 1
ATOM 2056 C C . ARG A 1 272 ? 7.455 -14.362 7.367 1.00 98.12 272 ARG A C 1
ATOM 2058 O O . ARG A 1 272 ? 6.492 -14.118 8.103 1.00 98.12 272 ARG A O 1
ATOM 2065 N N . SER A 1 273 ? 7.913 -13.492 6.470 1.00 98.12 273 SER A N 1
ATOM 2066 C CA . SER A 1 273 ? 7.307 -12.192 6.332 1.00 98.12 273 SER A CA 1
ATOM 2067 C C . SER A 1 273 ? 5.862 -12.299 5.838 1.00 98.12 273 SER A C 1
ATOM 2069 O O . SER A 1 273 ? 4.960 -11.721 6.458 1.00 98.12 273 SER A O 1
ATOM 2071 N N . ARG A 1 274 ? 5.642 -13.107 4.793 1.00 97.81 274 ARG A N 1
ATOM 2072 C CA . ARG A 1 274 ? 4.322 -13.448 4.246 1.00 97.81 274 ARG A CA 1
ATOM 2073 C C . ARG A 1 274 ? 3.447 -14.174 5.270 1.00 97.81 274 ARG A C 1
ATOM 2075 O O . ARG A 1 274 ? 2.270 -13.843 5.378 1.00 97.81 274 ARG A O 1
ATOM 2082 N N . LEU A 1 275 ? 4.004 -15.070 6.093 1.00 97.94 275 LEU A N 1
ATOM 2083 C CA . LEU A 1 275 ? 3.267 -15.688 7.206 1.00 97.94 275 LEU A CA 1
ATOM 2084 C C . LEU A 1 275 ? 2.738 -14.645 8.189 1.00 97.94 275 LEU A C 1
ATOM 2086 O O . LEU A 1 275 ? 1.590 -14.742 8.604 1.00 97.94 275 LEU A O 1
ATOM 2090 N N . SER A 1 276 ? 3.518 -13.623 8.537 1.00 97.88 276 SER A N 1
ATOM 2091 C CA . SER A 1 276 ? 3.028 -12.550 9.413 1.00 97.88 276 SER A CA 1
ATOM 2092 C C . SER A 1 276 ? 1.972 -11.666 8.732 1.00 97.88 276 SER A C 1
ATOM 2094 O O . SER A 1 276 ? 1.071 -11.166 9.402 1.00 97.88 276 SER A O 1
ATOM 2096 N N . ALA A 1 277 ? 2.042 -11.480 7.407 1.00 96.94 277 ALA A N 1
ATOM 2097 C CA . ALA A 1 277 ? 0.977 -10.814 6.650 1.00 96.94 277 ALA A CA 1
ATOM 2098 C C . ALA A 1 277 ? -0.320 -11.646 6.662 1.00 96.94 277 ALA A C 1
ATOM 2100 O O . ALA A 1 277 ? -1.385 -11.120 6.977 1.00 96.94 277 ALA A O 1
ATOM 2101 N N . ALA A 1 278 ? -0.227 -12.958 6.427 1.00 96.25 278 ALA A N 1
ATOM 2102 C CA . ALA A 1 278 ? -1.355 -13.884 6.540 1.00 96.25 278 ALA A CA 1
ATOM 2103 C C . ALA A 1 278 ? -1.912 -13.963 7.973 1.00 96.25 278 ALA A C 1
ATOM 2105 O O . ALA A 1 278 ? -3.128 -14.000 8.153 1.00 96.25 278 ALA A O 1
ATOM 2106 N N . ALA A 1 279 ? -1.047 -13.923 8.993 1.00 95.25 279 ALA A N 1
ATOM 2107 C CA . ALA A 1 279 ? -1.442 -13.881 10.401 1.00 95.25 279 ALA A CA 1
ATOM 2108 C C . ALA A 1 279 ? -2.269 -12.632 10.694 1.00 95.25 279 ALA A C 1
ATOM 2110 O O . ALA A 1 279 ? -3.319 -12.716 11.322 1.00 95.25 279 ALA A O 1
ATOM 2111 N N . ARG A 1 280 ? -1.827 -11.479 10.179 1.00 93.44 280 ARG A N 1
ATOM 2112 C CA . ARG A 1 280 ? -2.581 -10.232 10.261 1.00 93.44 280 ARG A CA 1
ATOM 2113 C C . ARG A 1 280 ? -3.945 -10.366 9.582 1.00 93.44 280 ARG A C 1
ATOM 2115 O O . ARG A 1 280 ? -4.936 -9.970 10.183 1.00 93.44 280 ARG A O 1
ATOM 2122 N N . TYR A 1 281 ? -4.010 -10.863 8.347 1.00 91.19 281 TYR A N 1
ATOM 2123 C CA . TYR A 1 281 ? -5.289 -11.031 7.647 1.00 91.19 281 TYR A CA 1
ATOM 2124 C C . TYR A 1 281 ? -6.228 -11.964 8.414 1.00 91.19 281 TYR A C 1
ATOM 2126 O O . TYR A 1 281 ? -7.383 -11.620 8.618 1.00 91.19 281 TYR A O 1
ATOM 2134 N N . THR A 1 282 ? -5.708 -13.074 8.940 1.00 89.50 282 THR A N 1
ATOM 2135 C CA . THR A 1 282 ? -6.460 -14.019 9.781 1.00 89.50 282 THR A CA 1
ATOM 2136 C C . THR A 1 282 ? -6.951 -13.359 11.069 1.00 89.50 282 THR A C 1
ATOM 2138 O O . THR A 1 282 ? -8.113 -13.512 11.440 1.00 89.50 282 THR A O 1
ATOM 2141 N N . PHE A 1 283 ? -6.085 -12.586 11.733 1.00 86.06 283 PHE A N 1
ATOM 2142 C CA . PHE A 1 283 ? -6.422 -11.838 12.943 1.00 86.06 283 PHE A CA 1
ATOM 2143 C C . PHE A 1 283 ? -7.524 -10.817 12.677 1.00 86.06 283 PHE A C 1
ATOM 2145 O O . PHE A 1 283 ? -8.427 -10.685 13.484 1.00 86.06 283 PHE A O 1
ATOM 2152 N N . TRP A 1 284 ? -7.492 -10.147 11.528 1.00 80.69 284 TRP A N 1
ATOM 2153 C CA . TRP A 1 284 ? -8.536 -9.224 11.090 1.00 80.69 284 TRP A CA 1
ATOM 2154 C C . TRP A 1 284 ? -9.594 -9.887 10.212 1.00 80.69 284 TRP A C 1
ATOM 2156 O O . TRP A 1 284 ? -10.215 -9.177 9.429 1.00 80.69 284 TRP A O 1
ATOM 2166 N N . GLY A 1 285 ? -9.738 -11.215 10.310 1.00 75.88 285 GLY A N 1
ATOM 2167 C CA . GLY A 1 285 ? -10.624 -12.131 9.574 1.00 75.88 285 GLY A CA 1
ATOM 2168 C C . GLY A 1 285 ? -10.834 -11.918 8.076 1.00 75.88 285 GLY A C 1
ATOM 2169 O O . GLY A 1 285 ? -11.837 -12.351 7.525 1.00 75.88 285 GLY A O 1
ATOM 2170 N N . ASP A 1 286 ? -9.878 -11.317 7.380 1.00 82.69 286 ASP A N 1
ATOM 2171 C CA . ASP A 1 286 ? -9.812 -11.388 5.923 1.00 82.69 286 ASP A CA 1
ATOM 2172 C C . ASP A 1 286 ? -9.220 -12.743 5.498 1.00 82.69 286 ASP A C 1
ATOM 2174 O O . ASP A 1 286 ? -8.062 -12.867 5.090 1.00 82.69 286 ASP A O 1
ATOM 2178 N N . TYR A 1 287 ? -10.015 -13.802 5.651 1.00 86.31 287 TYR A N 1
ATOM 2179 C CA . TYR A 1 287 ? -9.564 -15.172 5.400 1.00 86.31 287 TYR A CA 1
ATOM 2180 C C . TYR A 1 287 ? -9.240 -15.433 3.926 1.00 86.31 287 TYR A C 1
ATOM 2182 O O . TYR A 1 287 ? -8.369 -16.248 3.638 1.00 86.31 287 TYR A O 1
ATOM 2190 N N . THR A 1 288 ? -9.872 -14.702 3.001 1.00 85.56 288 THR A N 1
ATOM 2191 C CA . THR A 1 288 ? -9.606 -14.840 1.560 1.00 85.56 288 THR A CA 1
ATOM 2192 C C . THR A 1 288 ? -8.213 -14.312 1.219 1.00 85.56 288 THR A C 1
ATOM 2194 O O . THR A 1 288 ? -7.433 -14.996 0.552 1.00 85.56 288 THR A O 1
ATOM 2197 N N . SER A 1 289 ? -7.854 -13.123 1.718 1.00 88.25 289 SER A N 1
ATOM 2198 C CA . SER A 1 289 ? -6.498 -12.594 1.543 1.00 88.25 289 SER A CA 1
ATOM 2199 C C . SER A 1 289 ? -5.465 -13.448 2.277 1.00 88.25 289 SER A C 1
ATOM 2201 O O . SER A 1 289 ? -4.388 -13.700 1.733 1.00 88.25 289 SER A O 1
ATOM 2203 N N . ALA A 1 290 ? -5.790 -13.948 3.477 1.00 93.06 290 ALA A N 1
ATOM 2204 C CA . ALA A 1 290 ? -4.921 -14.872 4.202 1.00 93.06 290 ALA A CA 1
ATOM 2205 C C . ALA A 1 290 ? -4.636 -16.139 3.378 1.00 93.06 290 ALA A C 1
ATOM 2207 O O . ALA A 1 290 ? -3.472 -16.474 3.167 1.00 93.06 290 ALA A O 1
ATOM 2208 N N . GLU A 1 291 ? -5.672 -16.800 2.855 1.00 93.06 291 GLU A N 1
ATOM 2209 C CA . GLU A 1 291 ? -5.544 -18.003 2.027 1.00 93.06 291 GLU A CA 1
ATOM 2210 C C . GLU A 1 291 ? -4.740 -17.728 0.750 1.00 93.06 291 GLU A C 1
ATOM 2212 O O . GLU A 1 291 ? -3.839 -18.496 0.421 1.00 93.06 291 GLU A O 1
ATOM 2217 N N . SER A 1 292 ? -4.979 -16.600 0.074 1.00 93.06 292 SER A N 1
ATOM 2218 C CA . SER A 1 292 ? -4.216 -16.199 -1.116 1.00 93.06 292 SER A CA 1
ATOM 2219 C C . SER A 1 292 ? -2.718 -16.022 -0.828 1.00 93.06 292 SER A C 1
ATOM 2221 O O . SER A 1 292 ? -1.871 -16.439 -1.624 1.00 93.06 292 SER A O 1
ATOM 2223 N N . VAL A 1 293 ? -2.366 -15.420 0.314 1.00 95.12 293 VAL A N 1
ATOM 2224 C CA . VAL A 1 293 ? -0.963 -15.272 0.738 1.00 95.12 293 VAL A CA 1
ATOM 2225 C C . VAL A 1 293 ? -0.356 -16.630 1.104 1.00 95.12 293 VAL A C 1
ATOM 2227 O O . VAL A 1 293 ? 0.780 -16.910 0.723 1.00 95.12 293 VAL A O 1
ATOM 2230 N N . LEU A 1 294 ? -1.105 -17.489 1.803 1.00 95.69 294 LEU A N 1
ATOM 2231 C CA . LEU A 1 294 ? -0.655 -18.829 2.195 1.00 95.69 294 LEU A CA 1
ATOM 2232 C C . LEU A 1 294 ? -0.473 -19.767 0.993 1.00 95.69 294 LEU A C 1
ATOM 2234 O O . LEU A 1 294 ? 0.496 -20.523 0.952 1.00 95.69 294 LEU A O 1
ATOM 2238 N N . ALA A 1 295 ? -1.355 -19.699 -0.006 1.00 94.94 295 ALA A N 1
ATOM 2239 C CA . ALA A 1 295 ? -1.277 -20.509 -1.222 1.00 94.94 295 ALA A CA 1
ATOM 2240 C C . ALA A 1 295 ? -0.003 -20.222 -2.031 1.00 94.94 295 ALA A C 1
ATOM 2242 O O . ALA A 1 295 ? 0.569 -21.130 -2.631 1.00 94.94 295 ALA A O 1
ATOM 2243 N N . ASN A 1 296 ? 0.469 -18.975 -1.996 1.00 93.38 296 ASN A N 1
ATOM 2244 C CA . ASN A 1 296 ? 1.678 -18.538 -2.687 1.00 93.38 296 ASN A CA 1
ATOM 2245 C C . ASN A 1 296 ? 2.877 -18.405 -1.743 1.00 93.38 296 ASN A C 1
ATOM 2247 O O . ASN A 1 296 ? 3.827 -17.703 -2.077 1.00 93.38 296 ASN A O 1
ATOM 2251 N N . LEU A 1 297 ? 2.859 -19.042 -0.563 1.00 95.31 297 LEU A N 1
ATOM 2252 C CA . LEU A 1 297 ? 3.855 -18.802 0.485 1.00 95.31 297 LEU A CA 1
ATOM 2253 C C . LEU A 1 297 ? 5.296 -18.947 -0.028 1.00 95.31 297 LEU A C 1
ATOM 2255 O O . LEU A 1 297 ? 6.094 -18.030 0.173 1.00 95.31 297 LEU A O 1
ATOM 2259 N N . THR A 1 298 ? 5.603 -20.048 -0.728 1.00 92.69 298 THR A N 1
ATOM 2260 C CA . THR A 1 298 ? 6.958 -20.332 -1.237 1.00 92.69 298 THR A CA 1
ATOM 2261 C C . THR A 1 298 ? 7.065 -20.453 -2.750 1.00 92.69 298 THR A C 1
ATOM 2263 O O . THR A 1 298 ? 8.166 -20.293 -3.254 1.00 92.69 298 THR A O 1
ATOM 2266 N N . SER A 1 299 ? 5.977 -20.667 -3.499 1.00 88.94 299 SER A N 1
ATOM 2267 C CA . SER A 1 299 ? 6.037 -20.954 -4.947 1.00 88.94 299 SER A CA 1
ATOM 2268 C C . SER A 1 299 ? 6.848 -19.924 -5.741 1.00 88.94 299 SER A C 1
ATOM 2270 O O . SER A 1 299 ? 7.715 -20.287 -6.537 1.00 88.94 299 SER A O 1
ATOM 2272 N N . ASP A 1 300 ? 6.608 -18.638 -5.486 1.00 88.44 300 ASP A N 1
ATOM 2273 C CA . ASP A 1 300 ? 7.317 -17.547 -6.160 1.00 88.44 300 ASP A CA 1
ATOM 2274 C C . ASP A 1 300 ? 8.762 -17.417 -5.664 1.00 88.44 300 ASP A C 1
ATOM 2276 O O . ASP A 1 300 ? 9.674 -17.139 -6.444 1.00 88.44 300 ASP A O 1
ATOM 2280 N N . LEU A 1 301 ? 8.975 -17.653 -4.366 1.00 91.31 301 LEU A N 1
ATOM 2281 C CA . LEU A 1 301 ? 10.278 -17.556 -3.704 1.00 91.31 301 LEU A CA 1
ATOM 2282 C C . LEU A 1 301 ? 11.219 -18.664 -4.186 1.00 91.31 301 LEU A C 1
ATOM 2284 O O . LEU A 1 301 ? 12.365 -18.403 -4.545 1.00 91.31 301 LEU A O 1
ATOM 2288 N N . ASP A 1 302 ? 10.707 -19.886 -4.302 1.00 91.25 302 ASP A N 1
ATOM 2289 C CA . ASP A 1 302 ? 11.426 -21.035 -4.840 1.00 91.25 302 ASP A CA 1
ATOM 2290 C C . ASP A 1 302 ? 11.827 -20.773 -6.302 1.00 91.25 302 ASP A C 1
ATOM 2292 O O . ASP A 1 302 ? 12.927 -21.125 -6.725 1.00 91.25 302 ASP A O 1
ATOM 2296 N N . GLY A 1 303 ? 10.989 -20.072 -7.077 1.00 88.06 303 GLY A N 1
ATOM 2297 C CA . GLY A 1 303 ? 11.331 -19.608 -8.425 1.00 88.06 303 GLY A CA 1
ATOM 2298 C C . GLY A 1 303 ? 12.523 -18.642 -8.459 1.00 88.06 303 GLY A C 1
ATOM 2299 O O . GLY A 1 303 ? 13.361 -18.734 -9.361 1.00 88.06 303 GLY A O 1
ATOM 2300 N N . ILE A 1 304 ? 12.635 -17.749 -7.469 1.00 89.69 304 ILE A N 1
ATOM 2301 C CA . ILE A 1 304 ? 13.766 -16.819 -7.324 1.00 89.69 304 ILE A CA 1
ATOM 2302 C C . ILE A 1 304 ? 15.040 -17.584 -6.938 1.00 89.69 304 ILE A C 1
ATOM 2304 O O . ILE A 1 304 ? 16.073 -17.390 -7.578 1.00 89.69 304 ILE A O 1
ATOM 2308 N N . ALA A 1 305 ? 14.972 -18.483 -5.950 1.00 88.56 305 ALA A N 1
ATOM 2309 C CA . ALA A 1 305 ? 16.109 -19.313 -5.534 1.00 88.56 305 ALA A CA 1
ATOM 2310 C C . ALA A 1 305 ? 16.606 -20.237 -6.661 1.00 88.56 305 ALA A C 1
ATOM 2312 O O . ALA A 1 305 ? 17.801 -20.339 -6.920 1.00 88.56 305 ALA A O 1
ATOM 2313 N N . ASN A 1 306 ? 15.697 -20.868 -7.402 1.00 86.75 306 ASN A N 1
ATOM 2314 C CA . ASN A 1 306 ? 16.069 -21.739 -8.519 1.00 86.75 306 ASN A CA 1
ATOM 2315 C C . ASN A 1 306 ? 16.706 -20.964 -9.684 1.00 86.75 306 ASN A C 1
ATOM 2317 O O . ASN A 1 306 ? 17.449 -21.540 -10.480 1.00 86.75 306 ASN A O 1
ATOM 2321 N N . ALA A 1 307 ? 16.433 -19.660 -9.806 1.00 81.50 307 ALA A N 1
ATOM 2322 C CA . ALA A 1 307 ? 17.075 -18.819 -10.809 1.00 81.50 307 ALA A CA 1
ATOM 2323 C C . ALA A 1 307 ? 18.550 -18.526 -10.479 1.00 81.50 307 ALA A C 1
ATOM 2325 O O . ALA A 1 307 ? 19.333 -18.375 -11.415 1.00 81.50 307 ALA A O 1
ATOM 2326 N N . THR A 1 308 ? 18.943 -18.486 -9.197 1.00 79.94 308 THR A N 1
ATOM 2327 C CA . THR A 1 308 ? 20.341 -18.239 -8.786 1.00 79.94 308 THR A CA 1
ATOM 2328 C C . THR A 1 308 ? 21.221 -19.475 -8.856 1.00 79.94 308 THR A C 1
ATOM 2330 O O . THR A 1 308 ? 22.421 -19.350 -9.075 1.00 79.94 308 THR A O 1
ATOM 2333 N N . GLN A 1 309 ? 20.640 -20.667 -8.699 1.00 76.19 309 GLN A N 1
ATOM 2334 C CA . GLN A 1 309 ? 21.366 -21.939 -8.792 1.00 76.19 309 GLN A CA 1
ATOM 2335 C C . GLN A 1 309 ? 21.723 -22.338 -10.230 1.00 76.19 309 GLN A C 1
ATOM 2337 O O . GLN A 1 309 ? 22.348 -23.378 -10.443 1.00 76.19 309 GLN A O 1
ATOM 2342 N N . ARG A 1 310 ? 21.325 -21.545 -11.231 1.00 72.38 310 ARG A N 1
ATOM 2343 C CA . ARG A 1 310 ? 21.744 -21.788 -12.611 1.00 72.38 310 ARG A CA 1
ATOM 2344 C C . ARG A 1 310 ? 23.252 -21.590 -12.725 1.00 72.38 310 ARG A C 1
ATOM 2346 O O . ARG A 1 310 ? 23.802 -20.628 -12.195 1.00 72.38 310 ARG A O 1
ATOM 2353 N N . ASP A 1 311 ? 23.891 -22.531 -13.415 1.00 71.75 311 ASP A N 1
ATOM 2354 C CA . ASP A 1 311 ? 25.331 -22.547 -13.662 1.00 71.75 311 ASP A CA 1
ATOM 2355 C C . ASP A 1 311 ? 25.780 -21.178 -14.207 1.00 71.75 311 ASP A C 1
ATOM 2357 O O . ASP A 1 311 ? 25.090 -20.659 -15.092 1.00 71.75 311 ASP A O 1
ATOM 2361 N N . PRO A 1 312 ? 26.880 -20.578 -13.713 1.00 65.50 312 PRO A N 1
ATOM 2362 C CA . PRO A 1 312 ? 27.456 -19.362 -14.273 1.00 65.50 312 PRO A CA 1
ATOM 2363 C C . PRO A 1 312 ? 27.572 -19.344 -15.802 1.00 65.50 312 PRO A C 1
ATOM 2365 O O . PRO A 1 312 ? 27.366 -18.297 -16.419 1.00 65.50 312 PRO A O 1
ATOM 2368 N N . ASP A 1 313 ? 27.800 -20.504 -16.424 1.00 65.81 313 ASP A N 1
ATOM 2369 C CA . ASP A 1 313 ? 27.844 -20.647 -17.886 1.00 65.81 313 ASP A CA 1
ATOM 2370 C C . ASP A 1 313 ? 26.486 -20.349 -18.568 1.00 65.81 313 ASP A C 1
ATOM 2372 O O . ASP A 1 313 ? 26.401 -20.087 -19.771 1.00 65.81 313 ASP A O 1
ATOM 2376 N N . THR A 1 314 ? 25.401 -20.297 -17.793 1.00 68.94 314 THR A N 1
ATOM 2377 C CA . THR A 1 314 ? 24.048 -19.952 -18.249 1.00 68.94 314 THR A CA 1
ATOM 2378 C C . THR A 1 314 ? 23.818 -18.442 -18.364 1.00 68.94 314 THR A C 1
ATOM 2380 O O . THR A 1 314 ? 22.917 -18.049 -19.104 1.00 68.94 314 THR A O 1
ATOM 2383 N N . TYR A 1 315 ? 24.608 -17.582 -17.702 1.00 70.31 315 TYR A N 1
ATOM 2384 C CA . TYR A 1 315 ? 24.411 -16.117 -17.759 1.00 70.31 315 TYR A CA 1
ATOM 2385 C C . TYR A 1 315 ? 24.713 -15.534 -19.150 1.00 70.31 315 TYR A C 1
ATOM 2387 O O . TYR A 1 315 ? 24.127 -14.542 -19.572 1.00 70.31 315 TYR A O 1
ATOM 2395 N N . LEU A 1 316 ? 25.563 -16.205 -19.934 1.00 73.44 316 LEU A N 1
ATOM 2396 C CA . LEU A 1 316 ? 25.756 -15.912 -21.362 1.00 73.44 316 LEU A CA 1
ATOM 2397 C C . LEU A 1 316 ? 24.871 -16.796 -22.266 1.00 73.44 316 LEU A C 1
ATOM 2399 O O . LEU A 1 316 ? 25.169 -17.004 -23.442 1.00 73.44 316 LEU A O 1
ATOM 2403 N N . GLY A 1 317 ? 23.767 -17.309 -21.712 1.00 66.12 317 GLY A N 1
ATOM 2404 C CA . GLY A 1 317 ? 22.663 -17.958 -22.419 1.00 66.12 317 GLY A CA 1
ATOM 2405 C C . GLY A 1 317 ? 22.709 -19.488 -22.530 1.00 66.12 317 GLY A C 1
ATOM 2406 O O . GLY A 1 317 ? 21.784 -20.071 -23.105 1.00 66.12 317 GLY A O 1
ATOM 2407 N N . GLY A 1 318 ? 23.724 -20.146 -21.958 1.00 71.44 318 GLY A N 1
ATOM 2408 C CA . GLY A 1 318 ? 23.861 -21.608 -21.913 1.00 71.44 318 GLY A CA 1
ATOM 2409 C C . GLY A 1 318 ? 23.789 -22.315 -23.280 1.00 71.44 318 GLY A C 1
ATOM 2410 O O . GLY A 1 318 ? 23.685 -21.696 -24.339 1.00 71.44 318 GLY A O 1
ATOM 2411 N N . ASP A 1 319 ? 23.781 -23.649 -23.269 1.00 75.38 319 ASP A N 1
ATOM 2412 C CA . ASP A 1 319 ? 23.737 -24.468 -24.496 1.00 75.38 319 ASP A CA 1
ATOM 2413 C C . ASP A 1 319 ? 22.331 -24.598 -25.112 1.00 75.38 319 ASP A C 1
ATOM 2415 O O . ASP A 1 319 ? 22.136 -25.276 -26.121 1.00 75.38 319 ASP A O 1
ATOM 2419 N N . SER A 1 320 ? 21.329 -23.911 -24.552 1.00 77.69 320 SER A N 1
ATOM 2420 C CA . SER A 1 320 ? 19.917 -24.021 -24.962 1.00 77.69 320 SER A CA 1
ATOM 2421 C C . SER A 1 320 ? 19.644 -23.648 -26.429 1.00 77.69 320 SER A C 1
ATOM 2423 O O . SER A 1 320 ? 18.619 -24.027 -26.989 1.00 77.69 320 SER A O 1
ATOM 2425 N N . SER A 1 321 ? 20.579 -22.940 -27.066 1.00 86.56 321 SER A N 1
ATOM 2426 C CA . SER A 1 321 ? 20.506 -22.513 -28.469 1.00 86.56 321 SER A CA 1
ATOM 2427 C C . SER A 1 321 ? 21.578 -23.146 -29.364 1.00 86.56 321 SER A C 1
ATOM 2429 O O . SER A 1 321 ? 21.698 -22.764 -30.530 1.00 86.56 321 SER A O 1
ATOM 2431 N N . LEU A 1 322 ? 22.353 -24.108 -28.848 1.00 90.06 322 LEU A N 1
ATOM 2432 C CA . LEU A 1 322 ? 23.438 -24.747 -29.594 1.00 90.06 322 LEU A CA 1
ATOM 2433 C C . LEU A 1 322 ? 22.906 -25.418 -30.869 1.00 90.06 322 LEU A C 1
ATOM 2435 O O . LEU A 1 322 ? 23.454 -25.209 -31.946 1.00 90.06 322 LEU A O 1
ATOM 2439 N N . GLU A 1 323 ? 21.775 -26.125 -30.777 1.00 92.88 323 GLU A N 1
ATOM 2440 C CA . GLU A 1 323 ? 21.134 -26.770 -31.932 1.00 92.88 323 GLU A CA 1
ATOM 2441 C C . GLU A 1 323 ? 20.731 -25.748 -33.010 1.00 92.88 323 GLU A C 1
ATOM 2443 O O . GLU A 1 323 ? 20.948 -25.967 -34.206 1.00 92.88 323 GLU A O 1
ATOM 2448 N N . TRP A 1 324 ? 20.179 -24.598 -32.602 1.00 94.75 324 TRP A N 1
ATOM 2449 C CA . TRP A 1 324 ? 19.864 -23.516 -33.536 1.00 94.75 324 TRP A CA 1
ATOM 2450 C C . TRP A 1 324 ? 21.140 -22.981 -34.193 1.00 94.75 324 TRP A C 1
ATOM 2452 O O . TRP A 1 324 ? 21.186 -22.849 -35.418 1.00 94.75 324 TRP A O 1
ATOM 2462 N N . ALA A 1 325 ? 22.192 -22.732 -33.406 1.00 95.31 325 ALA A N 1
ATOM 2463 C CA . ALA A 1 325 ? 23.464 -22.221 -33.905 1.00 95.31 325 ALA A CA 1
ATOM 2464 C C . ALA A 1 325 ? 24.120 -23.197 -34.894 1.00 95.31 325 ALA A C 1
ATOM 2466 O O . ALA A 1 325 ? 24.578 -22.781 -35.957 1.00 95.31 325 ALA A O 1
ATOM 2467 N N . GLU A 1 326 ? 24.105 -24.499 -34.608 1.00 96.12 326 GLU A N 1
ATOM 2468 C CA . GLU A 1 326 ? 24.611 -25.545 -35.500 1.00 96.12 326 GLU A CA 1
ATOM 2469 C C . GLU A 1 326 ? 23.840 -25.596 -36.823 1.00 96.12 326 GLU A C 1
ATOM 2471 O O . GLU A 1 326 ? 24.442 -25.599 -37.905 1.00 96.12 326 GLU A O 1
ATOM 2476 N N . ARG A 1 327 ? 22.501 -25.579 -36.770 1.00 97.19 327 ARG A N 1
ATOM 2477 C CA . ARG A 1 327 ? 21.642 -25.522 -37.967 1.00 97.19 327 ARG A CA 1
ATOM 2478 C C . ARG A 1 327 ? 21.905 -24.253 -38.779 1.00 97.19 327 ARG A C 1
ATOM 2480 O O . ARG A 1 327 ? 21.984 -24.300 -40.007 1.00 97.19 327 ARG A O 1
ATOM 2487 N N . TYR A 1 328 ? 22.090 -23.126 -38.102 1.00 97.19 328 TYR A N 1
ATOM 2488 C CA . TYR A 1 328 ? 22.329 -21.838 -38.737 1.00 97.19 328 TYR A CA 1
ATOM 2489 C C . TYR A 1 328 ? 23.709 -21.757 -39.404 1.00 97.19 328 TYR A C 1
ATOM 2491 O O . TYR A 1 328 ? 23.818 -21.386 -40.576 1.00 97.19 328 TYR A O 1
ATOM 2499 N N . LEU A 1 329 ? 24.762 -22.192 -38.710 1.00 96.25 329 LEU A N 1
ATOM 2500 C CA . LEU A 1 329 ? 26.131 -22.220 -39.227 1.00 96.25 329 LEU A CA 1
ATOM 2501 C C . LEU A 1 329 ? 26.310 -23.265 -40.341 1.00 96.25 329 LEU A C 1
ATOM 2503 O O . LEU A 1 329 ? 27.019 -23.015 -41.322 1.00 96.25 329 LEU A O 1
ATOM 2507 N N . SER A 1 330 ? 25.642 -24.420 -40.240 1.00 97.19 330 SER A N 1
ATOM 2508 C CA . SER A 1 330 ? 25.680 -25.467 -41.273 1.00 97.19 330 SER A CA 1
ATOM 2509 C C . SER A 1 330 ? 24.967 -25.061 -42.566 1.00 97.19 330 SER A C 1
ATOM 2511 O O . SER A 1 330 ? 25.381 -25.493 -43.645 1.00 97.19 330 SER A O 1
ATOM 2513 N N . ALA A 1 331 ? 23.975 -24.166 -42.499 1.00 96.81 331 ALA A N 1
ATOM 2514 C CA . ALA A 1 331 ? 23.278 -23.656 -43.677 1.00 96.81 331 ALA A CA 1
ATOM 2515 C C . ALA A 1 331 ? 24.199 -22.882 -44.645 1.00 96.81 331 ALA A C 1
ATOM 2517 O O . ALA A 1 331 ? 23.919 -22.849 -45.844 1.00 96.81 331 ALA A O 1
ATOM 2518 N N . ARG A 1 332 ? 25.317 -22.301 -44.172 1.00 93.38 332 ARG A N 1
ATOM 2519 C CA . ARG A 1 332 ? 26.350 -21.599 -44.971 1.00 93.38 332 ARG A CA 1
ATOM 2520 C C . ARG A 1 332 ? 25.772 -20.639 -46.033 1.00 93.38 332 ARG A C 1
ATOM 2522 O O . ARG A 1 332 ? 25.410 -19.505 -45.728 1.00 93.38 332 ARG A O 1
ATOM 2529 N N . GLN A 1 333 ? 25.716 -21.084 -47.294 1.00 94.06 333 GLN A N 1
ATOM 2530 C CA . GLN A 1 333 ? 25.269 -20.308 -48.461 1.00 94.06 333 GLN A CA 1
ATOM 2531 C C . GLN A 1 333 ? 23.779 -20.498 -48.794 1.00 94.06 333 GLN A C 1
ATOM 2533 O O . GLN A 1 333 ? 23.264 -19.835 -49.693 1.00 94.06 333 GLN A O 1
ATOM 2538 N N . ASN A 1 334 ? 23.067 -21.384 -48.095 1.00 97.31 334 ASN A N 1
ATOM 2539 C CA . ASN A 1 334 ? 21.644 -21.616 -48.308 1.00 97.31 334 ASN A CA 1
ATOM 2540 C C . ASN A 1 334 ? 20.818 -20.486 -47.668 1.00 97.31 334 ASN A C 1
ATOM 2542 O O . ASN A 1 334 ? 20.390 -20.564 -46.515 1.00 97.31 334 ASN A O 1
ATOM 2546 N N . ILE A 1 335 ? 20.636 -19.408 -48.435 1.00 97.38 335 ILE A N 1
ATOM 2547 C CA . ILE A 1 335 ? 19.965 -18.180 -47.990 1.00 97.38 335 ILE A CA 1
ATOM 2548 C C . ILE A 1 335 ? 18.528 -18.429 -47.504 1.00 97.38 335 ILE A C 1
ATOM 2550 O O . ILE A 1 335 ? 18.216 -17.957 -46.410 1.00 97.38 335 ILE A O 1
ATOM 2554 N N . PRO A 1 336 ? 17.679 -19.209 -48.210 1.00 97.94 336 PRO A N 1
ATOM 2555 C CA . PRO A 1 336 ? 16.335 -19.520 -47.723 1.00 97.94 336 PRO A CA 1
ATOM 2556 C C . PRO A 1 336 ? 16.311 -20.161 -46.329 1.00 97.94 336 PRO A C 1
ATOM 2558 O O . PRO A 1 336 ? 15.486 -19.784 -45.500 1.00 97.94 336 PRO A O 1
ATOM 2561 N N . ILE A 1 337 ? 17.235 -21.088 -46.038 1.00 97.62 337 ILE A N 1
ATOM 2562 C CA . ILE A 1 337 ? 17.305 -21.739 -44.718 1.00 97.62 337 ILE A CA 1
ATOM 2563 C C . ILE A 1 337 ? 17.709 -20.733 -43.636 1.00 97.62 337 ILE A C 1
ATOM 2565 O O . ILE A 1 337 ? 17.091 -20.699 -42.575 1.00 97.62 337 ILE A O 1
ATOM 2569 N N . ARG A 1 338 ? 18.703 -19.878 -43.901 1.00 97.94 338 ARG A N 1
ATOM 2570 C CA . ARG A 1 338 ? 19.140 -18.854 -42.935 1.00 97.94 338 ARG A CA 1
ATOM 2571 C C . ARG A 1 338 ? 18.027 -17.863 -42.611 1.00 97.94 338 ARG A C 1
ATOM 2573 O O . ARG A 1 338 ? 17.803 -17.569 -41.444 1.00 97.94 338 ARG A O 1
ATOM 2580 N N . GLN A 1 339 ? 17.285 -17.403 -43.616 1.00 97.69 339 GLN A N 1
ATOM 2581 C CA . GLN A 1 339 ? 16.144 -16.509 -43.397 1.00 97.69 339 GLN A CA 1
ATOM 2582 C C . GLN A 1 339 ? 15.019 -17.180 -42.600 1.00 97.69 339 GLN A C 1
ATOM 2584 O O . GLN A 1 339 ? 14.404 -16.538 -41.747 1.00 97.69 339 GLN A O 1
ATOM 2589 N N . ALA A 1 340 ? 14.767 -18.472 -42.837 1.00 97.38 340 ALA A N 1
ATOM 2590 C CA . ALA A 1 340 ? 13.793 -19.239 -42.065 1.00 97.38 340 ALA A CA 1
ATOM 2591 C C . ALA A 1 340 ? 14.209 -19.380 -40.590 1.00 97.38 340 ALA A C 1
ATOM 2593 O O . ALA A 1 340 ? 13.377 -19.179 -39.710 1.00 97.38 340 ALA A O 1
ATOM 2594 N N . LEU A 1 341 ? 15.490 -19.652 -40.322 1.00 96.88 341 LEU A N 1
ATOM 2595 C CA . LEU A 1 341 ? 16.042 -19.755 -38.965 1.00 96.88 341 LEU A CA 1
ATOM 2596 C C . LEU A 1 341 ? 16.073 -18.409 -38.226 1.00 96.88 341 LEU A C 1
ATOM 2598 O O . LEU A 1 341 ? 15.830 -18.372 -37.023 1.00 96.88 341 LEU A O 1
ATOM 2602 N N . LEU A 1 342 ? 16.325 -17.295 -38.921 1.00 96.94 342 LEU A N 1
ATOM 2603 C CA . LEU A 1 342 ? 16.191 -15.957 -38.331 1.00 96.94 342 LEU A CA 1
ATOM 2604 C C . LEU A 1 342 ? 14.726 -15.633 -38.011 1.00 96.94 342 LEU A C 1
ATOM 2606 O O . LEU A 1 342 ? 14.437 -15.080 -36.957 1.00 96.94 342 LEU A O 1
ATOM 2610 N N . ALA A 1 343 ? 13.793 -16.025 -38.884 1.00 96.75 343 ALA A N 1
ATOM 2611 C CA . ALA A 1 343 ? 12.362 -15.855 -38.634 1.00 96.75 343 ALA A CA 1
ATOM 2612 C C . ALA A 1 343 ? 11.857 -16.728 -37.470 1.00 96.75 343 ALA A C 1
ATOM 2614 O O . ALA A 1 343 ? 10.879 -16.365 -36.822 1.00 96.75 343 ALA A O 1
ATOM 2615 N N . GLU A 1 344 ? 12.502 -17.867 -37.202 1.00 95.31 344 GLU A N 1
ATOM 2616 C CA . GLU A 1 344 ? 12.249 -18.701 -36.020 1.00 95.31 344 GLU A CA 1
ATOM 2617 C C . GLU A 1 344 ? 12.550 -17.920 -34.731 1.00 95.31 344 GLU A C 1
ATOM 2619 O O . GLU A 1 344 ? 11.693 -17.856 -33.851 1.00 95.31 344 GLU A O 1
ATOM 2624 N N . LEU A 1 345 ? 13.690 -17.217 -34.673 1.00 94.69 345 LEU A N 1
ATOM 2625 C CA . LEU A 1 345 ? 14.051 -16.359 -33.536 1.00 94.69 345 LEU A CA 1
ATOM 2626 C C . LEU A 1 345 ? 13.121 -15.153 -33.366 1.00 94.69 345 LEU A C 1
ATOM 2628 O O . LEU A 1 345 ? 12.842 -14.760 -32.244 1.00 94.69 345 LEU A O 1
ATOM 2632 N N . THR A 1 346 ? 12.592 -14.577 -34.448 1.00 94.00 346 THR A N 1
ATOM 2633 C CA . THR A 1 346 ? 11.598 -13.494 -34.333 1.00 94.00 346 THR A CA 1
ATOM 2634 C C . THR A 1 346 ? 10.277 -13.989 -33.723 1.00 94.00 346 THR A C 1
ATOM 2636 O O . THR A 1 346 ? 9.556 -13.220 -33.092 1.00 94.00 346 THR A O 1
ATOM 2639 N N . ARG A 1 347 ? 9.921 -15.265 -33.930 1.00 91.69 347 ARG A N 1
ATOM 2640 C CA . ARG A 1 347 ? 8.650 -15.844 -33.455 1.00 91.69 347 ARG A CA 1
ATOM 2641 C C . ARG A 1 347 ? 8.747 -16.462 -32.060 1.00 91.69 347 ARG A C 1
ATOM 2643 O O . ARG A 1 347 ? 7.730 -16.535 -31.373 1.00 91.69 347 ARG A O 1
ATOM 2650 N N . GLY A 1 348 ? 9.921 -16.947 -31.662 1.00 81.00 348 GLY A N 1
ATOM 2651 C CA . GLY A 1 348 ? 10.135 -17.635 -30.390 1.00 81.00 348 GLY A CA 1
ATOM 2652 C C . GLY A 1 348 ? 10.727 -16.734 -29.305 1.00 81.00 348 GLY A C 1
ATOM 2653 O O . GLY A 1 348 ? 11.546 -15.868 -29.579 1.00 81.00 348 GLY A O 1
ATOM 2654 N N . ARG A 1 349 ? 10.368 -16.972 -28.037 1.00 68.12 349 ARG A N 1
ATOM 2655 C CA . ARG A 1 349 ? 11.075 -16.400 -26.874 1.00 68.12 349 ARG A CA 1
ATOM 2656 C C . ARG A 1 349 ? 12.192 -17.349 -26.431 1.00 68.12 349 ARG A C 1
ATOM 2658 O O . ARG A 1 349 ? 12.092 -17.980 -25.384 1.00 68.12 349 ARG A O 1
ATOM 2665 N N . HIS A 1 350 ? 13.213 -17.508 -27.269 1.00 74.12 350 HIS A N 1
ATOM 2666 C CA . HIS A 1 350 ? 14.383 -18.333 -26.944 1.00 74.12 350 HIS A CA 1
ATOM 2667 C C . HIS A 1 350 ? 15.448 -17.509 -26.226 1.00 74.12 350 HIS A C 1
ATOM 2669 O O . HIS A 1 350 ? 15.751 -16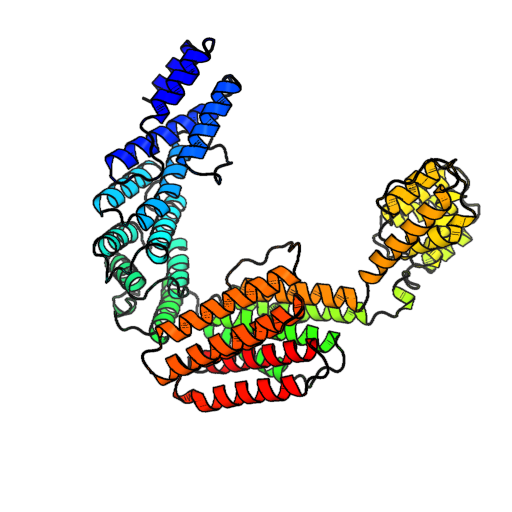.409 -26.676 1.00 74.12 350 HIS A O 1
ATOM 2675 N N . ASN A 1 351 ? 16.057 -18.046 -25.167 1.00 82.69 351 ASN A N 1
ATOM 2676 C CA . ASN A 1 351 ? 17.298 -17.481 -24.643 1.00 82.69 351 ASN A CA 1
ATOM 2677 C C . ASN A 1 351 ? 18.427 -17.826 -25.620 1.00 82.69 351 ASN A C 1
ATOM 2679 O O . ASN A 1 351 ? 18.638 -18.994 -25.944 1.00 82.69 351 ASN A O 1
ATOM 2683 N N . LEU A 1 352 ? 19.116 -16.807 -26.133 1.00 88.75 352 LEU A N 1
ATOM 2684 C CA . LEU A 1 352 ? 20.257 -17.001 -27.020 1.00 88.75 352 LEU A CA 1
ATOM 2685 C C . LEU A 1 352 ? 21.497 -17.301 -26.186 1.00 88.75 352 LEU A C 1
ATOM 2687 O O . LEU A 1 352 ? 21.911 -16.482 -25.374 1.00 88.75 352 LEU A O 1
ATOM 2691 N N . GLY A 1 353 ? 22.081 -18.466 -26.425 1.00 90.50 353 GLY A N 1
ATOM 2692 C CA . GLY A 1 353 ? 23.399 -18.862 -25.944 1.00 90.50 353 GLY A CA 1
ATOM 2693 C C . GLY A 1 353 ? 24.515 -18.157 -26.700 1.00 90.50 353 GLY A C 1
ATOM 2694 O O . GLY A 1 353 ? 24.312 -17.651 -27.807 1.00 90.50 353 GLY A O 1
ATOM 2695 N N . TYR A 1 354 ? 25.710 -18.165 -26.117 1.00 92.00 354 TYR A N 1
ATOM 2696 C CA . TYR A 1 354 ? 26.877 -17.441 -26.622 1.00 92.00 354 TYR A CA 1
ATOM 2697 C C . TYR A 1 354 ? 27.198 -17.747 -28.097 1.00 92.00 354 TYR A C 1
ATOM 2699 O O . TYR A 1 354 ? 27.394 -16.818 -28.877 1.00 92.00 354 TYR A O 1
ATOM 2707 N N . VAL A 1 355 ? 27.159 -19.021 -28.524 1.00 93.69 355 VAL A N 1
ATOM 2708 C CA . VAL A 1 355 ? 27.437 -19.411 -29.925 1.00 93.69 355 VAL A CA 1
ATOM 2709 C C . VAL A 1 355 ? 26.389 -18.844 -30.882 1.00 93.69 355 VAL A C 1
ATOM 2711 O O . VAL A 1 355 ? 26.721 -18.334 -31.954 1.00 93.69 355 VAL A O 1
ATOM 2714 N N . ALA A 1 356 ? 25.110 -18.929 -30.503 1.00 95.31 356 ALA A N 1
ATOM 2715 C CA . ALA A 1 356 ? 24.015 -18.404 -31.307 1.00 95.31 356 ALA A CA 1
ATOM 2716 C C . ALA A 1 356 ? 24.092 -16.877 -31.405 1.00 95.31 356 ALA A C 1
ATOM 2718 O O . ALA A 1 356 ? 23.938 -16.328 -32.497 1.00 95.31 356 ALA A O 1
ATOM 2719 N N . ALA A 1 357 ? 24.384 -16.205 -30.288 1.00 96.31 357 ALA A N 1
ATOM 2720 C CA . ALA A 1 357 ? 24.571 -14.764 -30.225 1.00 96.31 357 ALA A CA 1
ATOM 2721 C C . ALA A 1 357 ? 25.754 -14.303 -31.092 1.00 96.31 357 ALA A C 1
ATOM 2723 O O . ALA A 1 357 ? 25.589 -13.389 -31.896 1.00 96.31 357 ALA A O 1
ATOM 2724 N N . GLU A 1 358 ? 26.914 -14.963 -31.019 1.00 96.69 358 GLU A N 1
ATOM 2725 C CA . GLU A 1 358 ? 28.080 -14.626 -31.847 1.00 96.69 358 GLU A CA 1
ATOM 2726 C C . GLU A 1 358 ? 27.786 -14.816 -33.343 1.00 96.69 358 GLU A C 1
ATOM 2728 O O . GLU A 1 358 ? 28.071 -13.929 -34.155 1.00 96.69 358 GLU A O 1
ATOM 2733 N N . ALA A 1 359 ? 27.159 -15.937 -33.720 1.00 96.81 359 ALA A N 1
ATOM 2734 C CA . ALA A 1 359 ? 26.764 -16.203 -35.102 1.00 96.81 359 ALA A CA 1
ATOM 2735 C C . ALA A 1 359 ? 25.770 -15.152 -35.627 1.00 96.81 359 ALA A C 1
ATOM 2737 O O . ALA A 1 359 ? 25.936 -14.636 -36.738 1.00 96.81 359 ALA A O 1
ATOM 2738 N N . LEU A 1 360 ? 24.768 -14.807 -34.815 1.00 97.38 360 LEU A N 1
ATOM 2739 C CA . LEU A 1 360 ? 23.749 -13.818 -35.145 1.00 97.38 360 LEU A CA 1
ATOM 2740 C C . LEU A 1 360 ? 24.347 -12.412 -35.289 1.00 97.38 360 LEU A C 1
ATOM 2742 O O . LEU A 1 360 ? 24.129 -11.751 -36.305 1.00 97.38 360 LEU A O 1
ATOM 2746 N N . VAL A 1 361 ? 25.133 -11.964 -34.307 1.00 98.12 361 VAL A N 1
ATOM 2747 C CA . VAL A 1 361 ? 25.774 -10.642 -34.310 1.00 98.12 361 VAL A CA 1
ATOM 2748 C C . VAL A 1 361 ? 26.751 -10.518 -35.477 1.00 98.12 361 VAL A C 1
ATOM 2750 O O . VAL A 1 361 ? 26.764 -9.503 -36.180 1.00 98.12 361 VAL A O 1
ATOM 2753 N N . ARG A 1 362 ? 27.529 -11.567 -35.764 1.00 97.94 362 ARG A N 1
ATOM 2754 C CA . ARG A 1 362 ? 28.421 -11.592 -36.927 1.00 97.94 362 ARG A CA 1
ATOM 2755 C C . ARG A 1 362 ? 27.658 -11.360 -38.228 1.00 97.94 362 ARG A C 1
ATOM 2757 O O . ARG A 1 362 ? 28.127 -10.596 -39.072 1.00 97.94 362 ARG A O 1
ATOM 2764 N N . ASP A 1 363 ? 26.497 -11.980 -38.400 1.00 97.94 363 ASP A N 1
ATOM 2765 C CA . ASP A 1 363 ? 25.681 -11.792 -39.597 1.00 97.94 363 ASP A CA 1
ATOM 2766 C C . ASP A 1 363 ? 24.934 -10.460 -39.636 1.00 97.94 363 ASP A C 1
ATOM 2768 O O . ASP A 1 363 ? 24.765 -9.905 -40.723 1.00 97.94 363 ASP A O 1
ATOM 2772 N N . ALA A 1 364 ? 24.565 -9.902 -38.485 1.00 98.06 364 ALA A N 1
ATOM 2773 C CA . ALA A 1 364 ? 23.988 -8.565 -38.398 1.00 98.06 364 ALA A CA 1
ATOM 2774 C C . ALA A 1 364 ? 24.952 -7.481 -38.920 1.00 98.06 364 ALA A C 1
ATOM 2776 O O . ALA A 1 364 ? 24.515 -6.507 -39.534 1.00 98.06 364 ALA A O 1
ATOM 2777 N N . PHE A 1 365 ? 26.268 -7.661 -38.758 1.00 98.19 365 PHE A N 1
ATOM 2778 C CA . PHE A 1 365 ? 27.262 -6.693 -39.239 1.00 98.19 365 PHE A CA 1
ATOM 2779 C C . PHE A 1 365 ? 27.921 -7.070 -40.573 1.00 98.19 365 PHE A C 1
ATOM 2781 O O . PHE A 1 365 ? 28.131 -6.204 -41.425 1.00 98.19 365 PHE A O 1
ATOM 2788 N N . PHE A 1 366 ? 28.223 -8.351 -40.798 1.00 97.50 366 PHE A N 1
ATOM 2789 C CA . PHE A 1 366 ? 28.997 -8.817 -41.960 1.00 97.50 366 PHE A CA 1
ATOM 2790 C C . PHE A 1 366 ? 28.213 -9.730 -42.909 1.00 97.50 366 PHE A C 1
ATOM 2792 O O . PHE A 1 366 ? 28.744 -10.136 -43.946 1.00 97.50 366 PHE A O 1
ATOM 2799 N N . GLY A 1 367 ? 26.956 -10.048 -42.593 1.00 96.12 367 GLY A N 1
ATOM 2800 C CA . GLY A 1 367 ? 26.158 -11.017 -43.335 1.00 96.12 367 GLY A CA 1
ATOM 2801 C C . GLY A 1 367 ? 25.992 -10.651 -44.809 1.00 96.12 367 GLY A C 1
ATOM 2802 O O . GLY A 1 367 ? 25.880 -9.479 -45.184 1.00 96.12 367 GLY A O 1
ATOM 2803 N N . THR A 1 368 ? 25.974 -11.671 -45.662 1.00 95.31 368 THR A N 1
ATOM 2804 C CA . THR A 1 368 ? 25.612 -11.565 -47.080 1.00 95.31 368 THR A CA 1
ATOM 2805 C C . THR A 1 368 ? 24.586 -12.652 -47.418 1.00 95.31 368 THR A C 1
ATOM 2807 O O . THR A 1 368 ? 24.702 -13.768 -46.893 1.00 95.31 368 THR A O 1
ATOM 2810 N N . PRO A 1 369 ? 23.575 -12.360 -48.263 1.00 96.81 369 PRO A N 1
ATOM 2811 C CA . PRO A 1 369 ? 23.250 -11.076 -48.901 1.00 96.81 369 PRO A CA 1
ATOM 2812 C C . PRO A 1 369 ? 22.644 -10.048 -47.922 1.00 96.81 369 PRO A C 1
ATOM 2814 O O . PRO A 1 369 ? 22.357 -10.371 -46.772 1.00 96.81 369 PRO A O 1
ATOM 2817 N N . VAL A 1 370 ? 22.419 -8.812 -48.392 1.00 96.06 370 VAL A N 1
ATOM 2818 C CA . VAL A 1 370 ? 21.874 -7.690 -47.589 1.00 96.06 370 VAL A CA 1
ATOM 2819 C C . VAL A 1 370 ? 20.573 -8.060 -46.867 1.00 96.06 370 VAL A C 1
ATOM 2821 O O . VAL A 1 370 ? 20.385 -7.660 -45.726 1.00 96.06 370 VAL A O 1
ATOM 2824 N N . ALA A 1 371 ? 19.717 -8.881 -47.484 1.00 96.81 371 ALA A N 1
ATOM 2825 C CA . ALA A 1 371 ? 18.466 -9.330 -46.872 1.00 96.81 371 ALA A CA 1
ATOM 2826 C C . ALA A 1 371 ? 18.677 -10.142 -45.579 1.00 96.81 371 ALA A C 1
ATOM 2828 O O . ALA A 1 371 ? 17.941 -9.953 -44.618 1.00 96.81 371 ALA A O 1
ATOM 2829 N N . VAL A 1 372 ? 19.695 -11.011 -45.532 1.00 97.62 372 VAL A N 1
ATOM 2830 C CA . VAL A 1 372 ? 20.017 -11.783 -44.317 1.00 97.62 372 VAL A CA 1
ATOM 2831 C C . VAL A 1 372 ? 20.583 -10.868 -43.239 1.00 97.62 372 VAL A C 1
ATOM 2833 O O . VAL A 1 372 ? 20.220 -11.000 -42.077 1.00 97.62 372 VAL A O 1
ATOM 2836 N N . ARG A 1 373 ? 21.423 -9.903 -43.633 1.00 97.56 373 ARG A N 1
ATOM 2837 C CA . ARG A 1 373 ? 21.971 -8.902 -42.713 1.00 97.56 373 ARG A CA 1
ATOM 2838 C C . ARG A 1 373 ? 20.863 -8.080 -42.063 1.00 97.56 373 ARG A C 1
ATOM 2840 O O . ARG A 1 373 ? 20.820 -8.009 -40.846 1.00 97.56 373 ARG A O 1
ATOM 2847 N N . ALA A 1 374 ? 19.955 -7.511 -42.856 1.00 96.94 374 ALA A N 1
ATOM 2848 C CA . ALA A 1 374 ? 18.852 -6.695 -42.351 1.00 96.94 374 ALA A CA 1
ATOM 2849 C C . ALA A 1 374 ? 17.967 -7.474 -41.363 1.00 96.94 374 ALA A C 1
ATOM 2851 O O . ALA A 1 374 ? 17.656 -6.974 -40.287 1.00 96.94 374 ALA A O 1
ATOM 2852 N N . GLN A 1 375 ? 17.636 -8.728 -41.686 1.00 97.69 375 GLN A N 1
ATOM 2853 C CA . GLN A 1 375 ? 16.859 -9.584 -40.791 1.00 97.69 375 GLN A CA 1
ATOM 2854 C C . GLN A 1 375 ? 17.635 -9.933 -39.509 1.00 97.69 375 GLN A C 1
ATOM 2856 O O . GLN A 1 375 ? 17.072 -9.908 -38.422 1.00 97.69 375 GLN A O 1
ATOM 2861 N N . ALA A 1 376 ? 18.938 -10.211 -39.602 1.00 97.88 376 ALA A N 1
ATOM 2862 C CA . ALA A 1 376 ? 19.770 -10.451 -38.424 1.00 97.88 376 ALA A CA 1
ATOM 2863 C C . ALA A 1 376 ? 19.876 -9.203 -37.529 1.00 97.88 376 ALA A C 1
ATOM 2865 O O . ALA A 1 376 ? 19.822 -9.335 -36.312 1.00 97.88 376 ALA A O 1
ATOM 2866 N N . GLN A 1 377 ? 19.964 -7.998 -38.103 1.00 97.56 377 GLN A N 1
ATOM 2867 C CA . GLN A 1 377 ? 19.952 -6.735 -37.350 1.00 97.56 377 GLN A CA 1
ATOM 2868 C C . GLN A 1 377 ? 18.635 -6.523 -36.594 1.00 97.56 377 GLN A C 1
ATOM 2870 O O . GLN A 1 377 ? 18.654 -6.073 -35.450 1.00 97.56 377 GLN A O 1
ATOM 2875 N N . GLU A 1 378 ? 17.502 -6.872 -37.207 1.00 96.75 378 GLU A N 1
ATOM 2876 C CA . GLU A 1 378 ? 16.191 -6.840 -36.551 1.00 96.75 378 GLU A CA 1
ATOM 2877 C C . GLU A 1 378 ? 16.138 -7.804 -35.361 1.00 96.75 378 GLU A C 1
ATOM 2879 O O . GLU A 1 378 ? 15.724 -7.413 -34.270 1.00 96.75 378 GLU A O 1
ATOM 2884 N N . VAL A 1 379 ? 16.630 -9.036 -35.532 1.00 96.94 379 VAL A N 1
ATOM 2885 C CA . VAL A 1 379 ? 16.698 -10.012 -34.436 1.00 96.94 379 VAL A CA 1
ATOM 2886 C C . VAL A 1 379 ? 17.662 -9.537 -33.340 1.00 96.94 379 VAL A C 1
ATOM 2888 O O . VAL A 1 379 ? 17.300 -9.571 -32.172 1.00 96.94 379 VAL A O 1
ATOM 2891 N N . VAL A 1 380 ? 18.846 -9.010 -33.669 1.00 97.31 380 VAL A N 1
ATOM 2892 C CA . VAL A 1 380 ? 19.763 -8.429 -32.665 1.00 97.31 380 VAL A CA 1
ATOM 2893 C C . VAL A 1 380 ? 19.084 -7.310 -31.869 1.00 97.31 380 VAL A C 1
ATOM 2895 O O . VAL A 1 380 ? 19.224 -7.264 -30.651 1.00 97.31 380 VAL A O 1
ATOM 2898 N N . ALA A 1 381 ? 18.314 -6.439 -32.528 1.00 95.38 381 ALA A N 1
ATOM 2899 C CA . ALA A 1 381 ? 17.573 -5.378 -31.850 1.00 95.38 381 ALA A CA 1
ATOM 2900 C C . ALA A 1 381 ? 16.461 -5.923 -30.933 1.00 95.38 381 ALA A C 1
ATOM 2902 O O . ALA A 1 381 ? 16.248 -5.373 -29.855 1.00 95.38 381 ALA A O 1
ATOM 2903 N N . LEU A 1 382 ? 15.783 -7.007 -31.331 1.00 95.19 382 LEU A N 1
ATOM 2904 C CA . LEU A 1 382 ? 14.782 -7.697 -30.507 1.00 95.19 382 LEU A CA 1
ATOM 2905 C C . LEU A 1 382 ? 15.402 -8.303 -29.236 1.00 95.19 382 LEU A C 1
ATOM 2907 O O . LEU A 1 382 ? 14.772 -8.314 -28.182 1.00 95.19 382 LEU A O 1
ATOM 2911 N N . TYR A 1 383 ? 16.645 -8.772 -29.337 1.00 95.12 383 TYR A N 1
ATOM 2912 C CA . TYR A 1 383 ? 17.410 -9.381 -28.250 1.00 95.12 383 TYR A CA 1
ATOM 2913 C C . TYR A 1 383 ? 18.409 -8.417 -27.591 1.00 95.12 383 TYR A C 1
ATOM 2915 O O . TYR A 1 383 ? 19.385 -8.858 -26.986 1.00 95.12 383 TYR A O 1
ATOM 2923 N N . SER A 1 384 ? 18.164 -7.106 -27.657 1.00 94.62 384 SER A N 1
ATOM 2924 C CA . SER A 1 384 ? 19.038 -6.073 -27.075 1.00 94.62 384 SER A CA 1
ATOM 2925 C C . SER A 1 384 ? 19.275 -6.228 -25.569 1.00 94.62 384 SER A C 1
ATOM 2927 O O . SER A 1 384 ? 20.323 -5.833 -25.066 1.00 94.62 384 SER A O 1
ATOM 2929 N N . GLN A 1 385 ? 18.326 -6.839 -24.854 1.00 91.06 385 GLN A N 1
ATOM 2930 C CA . GLN A 1 385 ? 18.422 -7.104 -23.415 1.00 91.06 385 GLN A CA 1
ATOM 2931 C C . GLN A 1 385 ? 19.172 -8.401 -23.066 1.00 91.06 385 GLN A C 1
ATOM 2933 O O . GLN A 1 385 ? 19.291 -8.736 -21.893 1.00 91.06 385 GLN A O 1
ATOM 2938 N N . SER A 1 386 ? 19.655 -9.155 -24.060 1.00 92.19 386 SER A N 1
ATOM 2939 C CA . SER A 1 386 ? 20.395 -10.396 -23.826 1.00 92.19 386 SER A CA 1
ATOM 2940 C C . SER A 1 386 ? 21.878 -10.110 -23.539 1.00 92.19 386 SER A C 1
ATOM 2942 O O . SER A 1 386 ? 22.558 -9.568 -24.419 1.00 92.19 386 SER A O 1
ATOM 2944 N N . PRO A 1 387 ? 22.426 -10.559 -22.389 1.00 92.31 387 PRO A N 1
ATOM 2945 C CA . PRO A 1 387 ? 23.853 -10.422 -22.084 1.00 92.31 387 PRO A CA 1
ATOM 2946 C C . PRO A 1 387 ? 24.750 -11.046 -23.161 1.00 92.31 387 PRO A C 1
ATOM 2948 O O . PRO A 1 387 ? 25.791 -10.491 -23.514 1.00 92.31 387 PRO A O 1
ATOM 2951 N N . ALA A 1 388 ? 24.322 -12.173 -23.741 1.00 93.69 388 ALA A N 1
ATOM 2952 C CA . ALA A 1 388 ? 25.053 -12.876 -24.792 1.00 93.69 388 ALA A CA 1
ATOM 2953 C C . ALA A 1 388 ? 25.214 -12.024 -26.062 1.00 93.69 388 ALA A C 1
ATOM 2955 O O . ALA A 1 388 ? 26.288 -12.009 -26.665 1.00 93.69 388 ALA A O 1
ATOM 2956 N N . ILE A 1 389 ? 24.173 -11.275 -26.448 1.00 96.44 389 ILE A N 1
ATOM 2957 C CA . ILE A 1 389 ? 24.220 -10.355 -27.592 1.00 96.44 389 ILE A CA 1
ATOM 2958 C C . ILE A 1 389 ? 25.147 -9.184 -27.291 1.00 96.44 389 ILE A C 1
ATOM 2960 O O . ILE A 1 389 ? 26.035 -8.898 -28.095 1.00 96.44 389 ILE A O 1
ATOM 2964 N N . THR A 1 390 ? 24.997 -8.544 -26.130 1.00 96.88 390 THR A N 1
ATOM 2965 C CA . THR A 1 390 ? 25.859 -7.428 -25.720 1.00 96.88 390 THR A CA 1
ATOM 2966 C C . THR A 1 390 ? 27.333 -7.850 -25.690 1.00 96.88 390 THR A C 1
ATOM 2968 O O . THR A 1 390 ? 28.184 -7.143 -26.235 1.00 96.88 390 THR A O 1
ATOM 2971 N N . ASN A 1 391 ? 27.638 -9.036 -25.145 1.00 96.19 391 ASN A N 1
ATOM 2972 C CA . ASN A 1 391 ? 28.991 -9.592 -25.126 1.00 96.19 391 ASN A CA 1
ATOM 2973 C C . ASN A 1 391 ? 29.518 -9.896 -26.540 1.00 96.19 391 ASN A C 1
ATOM 2975 O O . ASN A 1 391 ? 30.622 -9.481 -26.886 1.00 96.19 391 ASN A O 1
ATOM 2979 N N . ALA A 1 392 ? 28.719 -10.532 -27.400 1.00 97.31 392 ALA A N 1
ATOM 2980 C CA . ALA A 1 392 ? 29.113 -10.815 -28.781 1.00 97.31 392 ALA A CA 1
ATOM 2981 C C . ALA A 1 392 ? 29.404 -9.534 -29.590 1.00 97.31 392 ALA A C 1
ATOM 2983 O O . ALA A 1 392 ? 30.358 -9.485 -30.373 1.00 97.31 392 ALA A O 1
ATOM 2984 N N . VAL A 1 393 ? 28.622 -8.464 -29.390 1.00 98.19 393 VAL A N 1
ATOM 2985 C CA . VAL A 1 393 ? 28.894 -7.151 -30.001 1.00 98.19 393 VAL A CA 1
ATOM 2986 C C . VAL A 1 393 ? 30.191 -6.558 -29.456 1.00 98.19 393 VAL A C 1
ATOM 2988 O O . VAL A 1 393 ? 30.999 -6.052 -30.235 1.00 98.19 393 VAL A O 1
ATOM 2991 N N . LEU A 1 394 ? 30.416 -6.643 -28.143 1.00 97.94 394 LEU A N 1
ATOM 2992 C CA . LEU A 1 394 ? 31.631 -6.159 -27.488 1.00 97.94 394 LEU A CA 1
ATOM 2993 C C . LEU A 1 394 ? 32.894 -6.873 -28.003 1.00 97.94 394 LEU A C 1
ATOM 2995 O O . LEU A 1 394 ? 33.905 -6.215 -28.259 1.00 97.94 394 LEU A O 1
ATOM 2999 N N . GLU A 1 395 ? 32.836 -8.189 -28.213 1.00 97.81 395 GLU A N 1
ATOM 3000 C CA . GLU A 1 395 ? 33.938 -8.985 -28.768 1.00 97.81 395 GLU A CA 1
ATOM 3001 C C . GLU A 1 395 ? 34.227 -8.650 -30.237 1.00 97.81 395 GLU A C 1
ATOM 3003 O O . GLU A 1 395 ? 35.388 -8.539 -30.648 1.00 97.81 395 GLU A O 1
ATOM 3008 N N . LEU A 1 396 ? 33.177 -8.444 -31.038 1.00 98.00 396 LEU A N 1
ATOM 3009 C CA . LEU A 1 396 ? 33.306 -8.096 -32.454 1.00 98.00 396 LEU A CA 1
ATOM 3010 C C . LEU A 1 396 ? 33.632 -6.617 -32.691 1.00 98.00 396 LEU A C 1
ATOM 3012 O O . LEU A 1 396 ? 34.105 -6.285 -33.784 1.00 98.00 396 LEU A O 1
ATOM 3016 N N . LEU A 1 397 ? 33.454 -5.747 -31.689 1.00 98.06 397 LEU A N 1
ATOM 3017 C CA . LEU A 1 397 ? 33.609 -4.290 -31.775 1.00 98.06 397 LEU A CA 1
ATOM 3018 C C . LEU A 1 397 ? 34.882 -3.823 -32.509 1.00 98.06 397 LEU A C 1
ATOM 3020 O O . LEU A 1 397 ? 34.763 -2.956 -33.378 1.00 98.06 397 LEU A O 1
ATOM 3024 N N . PRO A 1 398 ? 36.088 -4.387 -32.269 1.00 97.88 398 PRO A N 1
ATOM 3025 C CA . PRO A 1 398 ? 37.306 -3.947 -32.956 1.00 97.88 398 PRO A CA 1
ATOM 3026 C C . PRO A 1 398 ? 37.284 -4.167 -34.474 1.00 97.88 398 PRO A C 1
ATOM 3028 O O . PRO A 1 398 ? 38.069 -3.556 -35.198 1.00 97.88 398 PRO A O 1
ATOM 3031 N N . ARG A 1 399 ? 36.419 -5.067 -34.956 1.00 97.75 399 ARG A N 1
ATOM 3032 C CA . ARG A 1 399 ? 36.288 -5.439 -36.370 1.00 97.75 399 ARG A CA 1
ATOM 3033 C C . ARG A 1 399 ? 35.094 -4.771 -37.049 1.00 97.75 399 ARG A C 1
ATOM 3035 O O . ARG A 1 399 ? 35.015 -4.827 -38.275 1.00 97.75 399 ARG A O 1
ATOM 3042 N N . LEU A 1 400 ? 34.164 -4.185 -36.289 1.00 97.50 400 LEU A N 1
ATOM 3043 C CA . LEU A 1 400 ? 32.930 -3.628 -36.840 1.00 97.50 400 LEU A CA 1
ATOM 3044 C C . LEU A 1 400 ? 33.214 -2.459 -37.798 1.00 97.50 400 LEU A C 1
ATOM 3046 O O . LEU A 1 400 ? 34.096 -1.635 -37.533 1.00 97.50 400 LEU A O 1
ATOM 3050 N N . PRO A 1 401 ? 32.469 -2.351 -38.913 1.00 96.06 401 PRO A N 1
ATOM 3051 C CA . PRO A 1 401 ? 32.595 -1.212 -39.806 1.00 96.06 401 PRO A CA 1
ATOM 3052 C C . PRO A 1 401 ? 32.098 0.057 -39.102 1.00 96.06 401 PRO A C 1
ATOM 3054 O O . PRO A 1 401 ? 31.007 0.072 -38.530 1.00 96.06 401 PRO A O 1
ATOM 3057 N N . LYS A 1 402 ? 32.880 1.140 -39.185 1.00 96.25 402 LYS A N 1
ATOM 3058 C CA . LYS A 1 402 ? 32.521 2.465 -38.654 1.00 96.25 402 LYS A CA 1
ATOM 3059 C C . LYS A 1 402 ? 31.531 3.174 -39.585 1.00 96.25 402 LYS A C 1
ATOM 3061 O O . LYS A 1 402 ? 31.898 4.094 -40.310 1.00 96.25 402 LYS A O 1
ATOM 3066 N N . VAL A 1 403 ? 30.289 2.700 -39.600 1.00 97.06 403 VAL A N 1
ATOM 3067 C CA . VAL A 1 403 ? 29.174 3.253 -40.385 1.00 97.06 403 VAL A CA 1
ATOM 3068 C C . VAL A 1 403 ? 27.987 3.554 -39.475 1.00 97.06 403 VAL A C 1
ATOM 3070 O O . VAL A 1 403 ? 27.867 2.969 -38.403 1.00 97.06 403 VAL A O 1
ATOM 3073 N N . GLU A 1 404 ? 27.107 4.453 -39.907 1.00 97.06 404 GLU A N 1
ATOM 3074 C CA . GLU A 1 404 ? 25.963 4.937 -39.116 1.00 97.06 404 GLU A CA 1
ATOM 3075 C C . GLU A 1 404 ? 25.039 3.801 -38.659 1.00 97.06 404 GLU A C 1
ATOM 3077 O O . GLU A 1 404 ? 24.714 3.706 -37.482 1.00 97.06 404 GLU A O 1
ATOM 3082 N N . GLN A 1 405 ? 24.759 2.841 -39.546 1.00 96.06 405 GLN A N 1
ATOM 3083 C CA . GLN A 1 405 ? 23.972 1.642 -39.225 1.00 96.06 405 GLN A CA 1
ATOM 3084 C C . GLN A 1 405 ? 24.562 0.816 -38.069 1.00 96.06 405 GLN A C 1
ATOM 3086 O O . GLN A 1 405 ? 23.818 0.207 -37.306 1.00 96.06 405 GLN A O 1
ATOM 3091 N N . THR A 1 406 ? 25.894 0.778 -37.926 1.00 97.06 406 THR A N 1
ATOM 3092 C CA . THR A 1 406 ? 26.544 0.093 -36.800 1.00 97.06 406 THR A CA 1
ATOM 3093 C C . THR A 1 406 ? 26.281 0.842 -35.499 1.00 97.06 406 THR A C 1
ATOM 3095 O O . THR A 1 406 ? 25.947 0.205 -34.502 1.00 97.06 406 THR A O 1
ATOM 3098 N N . SER A 1 407 ? 26.403 2.176 -35.512 1.00 97.56 407 SER A N 1
ATOM 3099 C CA . SER A 1 407 ? 26.075 3.010 -34.351 1.00 97.56 407 SER A CA 1
ATOM 3100 C C . SER A 1 407 ? 24.622 2.824 -33.937 1.00 97.56 407 SER A C 1
ATOM 3102 O O . SER A 1 407 ? 24.381 2.546 -32.776 1.00 97.56 407 SER A O 1
ATOM 3104 N N . GLU A 1 408 ? 23.670 2.864 -34.873 1.00 97.38 408 GLU A N 1
ATOM 3105 C CA . GLU A 1 408 ? 22.242 2.709 -34.556 1.00 97.38 408 GLU A CA 1
ATOM 3106 C C . GLU A 1 408 ? 21.921 1.397 -33.827 1.00 97.38 408 GLU A C 1
ATOM 3108 O O . GLU A 1 408 ? 21.060 1.363 -32.949 1.00 97.38 408 GLU A O 1
ATOM 3113 N N . ILE A 1 409 ? 22.588 0.297 -34.191 1.00 97.50 409 ILE A N 1
ATOM 3114 C CA . ILE A 1 409 ? 22.387 -0.996 -33.525 1.00 97.50 409 ILE A CA 1
ATOM 3115 C C . ILE A 1 409 ? 22.973 -0.963 -32.114 1.00 97.50 409 ILE A C 1
ATOM 3117 O O . ILE A 1 409 ? 22.313 -1.408 -31.176 1.00 97.50 409 ILE A O 1
ATOM 3121 N N . ILE A 1 410 ? 24.185 -0.425 -31.944 1.00 97.94 410 ILE A N 1
ATOM 3122 C CA . ILE A 1 410 ? 24.812 -0.316 -30.620 1.00 97.94 410 ILE A CA 1
ATOM 3123 C C . ILE A 1 410 ? 24.016 0.649 -29.726 1.00 97.94 410 ILE A C 1
ATOM 3125 O O . ILE A 1 410 ? 23.828 0.358 -28.545 1.00 97.94 410 ILE A O 1
ATOM 3129 N N . ASP A 1 411 ? 23.474 1.733 -30.280 1.00 97.69 411 ASP A N 1
ATOM 3130 C CA . ASP A 1 411 ? 22.621 2.684 -29.565 1.00 97.69 411 ASP A CA 1
ATOM 3131 C C . ASP A 1 411 ? 21.354 2.000 -29.041 1.00 97.69 411 ASP A C 1
ATOM 3133 O O . ASP A 1 411 ? 20.974 2.203 -27.891 1.00 97.69 411 ASP A O 1
ATOM 3137 N N . ARG A 1 412 ? 20.728 1.123 -29.842 1.00 96.75 412 ARG A N 1
ATOM 3138 C CA . ARG A 1 412 ? 19.564 0.329 -29.403 1.00 96.75 412 ARG A CA 1
ATOM 3139 C C . ARG A 1 412 ? 19.908 -0.687 -28.317 1.00 96.75 412 ARG A C 1
ATOM 3141 O O . ARG A 1 412 ? 19.093 -0.899 -27.427 1.00 96.75 412 ARG A O 1
ATOM 3148 N N . ILE A 1 413 ? 21.080 -1.322 -28.391 1.00 96.81 413 ILE A N 1
ATOM 3149 C CA . ILE A 1 413 ? 21.531 -2.292 -27.378 1.00 96.81 413 ILE A CA 1
ATOM 3150 C C . ILE A 1 413 ? 21.829 -1.587 -26.055 1.00 96.81 413 ILE A C 1
ATOM 3152 O O . ILE A 1 413 ? 21.408 -2.041 -24.998 1.00 96.81 413 ILE A O 1
ATOM 3156 N N . THR A 1 414 ? 22.526 -0.455 -26.117 1.00 96.81 414 THR A N 1
ATOM 3157 C CA . THR A 1 414 ? 22.985 0.282 -24.931 1.00 96.81 414 THR A CA 1
ATOM 3158 C C . THR A 1 414 ? 21.981 1.314 -24.416 1.00 96.81 414 THR A 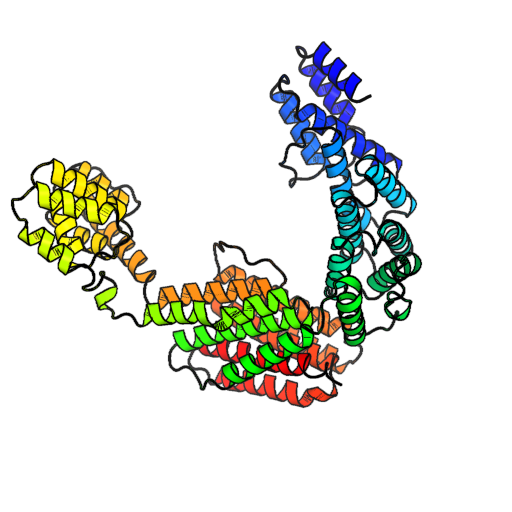C 1
ATOM 3160 O O . THR A 1 414 ? 22.201 1.922 -23.368 1.00 96.81 414 THR A O 1
ATOM 3163 N N . ASN A 1 415 ? 20.889 1.538 -25.155 1.00 95.50 415 ASN A N 1
ATOM 3164 C CA . ASN A 1 415 ? 19.911 2.602 -24.927 1.00 95.50 415 ASN A CA 1
ATOM 3165 C C . ASN A 1 415 ? 20.568 3.983 -24.711 1.00 95.50 415 ASN A C 1
ATOM 3167 O O . ASN A 1 415 ? 20.168 4.758 -23.844 1.00 95.50 415 ASN A O 1
ATOM 3171 N N . SER A 1 416 ? 21.638 4.260 -25.457 1.00 95.38 416 SER A N 1
ATOM 3172 C CA . SER A 1 416 ? 22.477 5.454 -25.323 1.00 95.38 416 SER A CA 1
ATOM 3173 C C . SER A 1 416 ? 22.944 5.914 -26.697 1.00 95.38 416 SER A C 1
ATOM 3175 O O . SER A 1 416 ? 23.322 5.088 -27.513 1.00 95.38 416 SER A O 1
ATOM 3177 N N . TYR A 1 417 ? 22.973 7.223 -26.945 1.00 96.44 417 TYR A N 1
ATOM 3178 C CA . TYR A 1 417 ? 23.472 7.757 -28.215 1.00 96.44 417 TYR A CA 1
ATOM 3179 C C . TYR A 1 417 ? 25.002 7.729 -28.276 1.00 96.44 417 TYR A C 1
ATOM 3181 O O . TYR A 1 417 ? 25.677 8.248 -27.377 1.00 96.44 417 TYR A O 1
ATOM 3189 N N . LEU A 1 418 ? 25.552 7.180 -29.357 1.00 96.69 418 LEU A N 1
ATOM 3190 C CA . LEU A 1 418 ? 26.974 7.253 -29.680 1.00 96.69 418 LEU A CA 1
ATOM 3191 C C . LEU A 1 418 ? 27.300 8.465 -30.568 1.00 96.69 418 LEU A C 1
ATOM 3193 O O . LEU A 1 418 ? 26.446 8.959 -31.306 1.00 96.69 418 LEU A O 1
ATOM 3197 N N . PRO A 1 419 ? 28.552 8.965 -30.535 1.00 97.31 419 PRO A N 1
ATOM 3198 C CA . PRO A 1 419 ? 28.986 9.999 -31.472 1.00 97.31 419 PRO A CA 1
ATOM 3199 C C . PRO A 1 419 ? 28.980 9.477 -32.920 1.00 97.31 419 PRO A C 1
ATOM 3201 O O . PRO A 1 419 ? 28.825 8.283 -33.185 1.00 97.31 419 PRO A O 1
ATOM 3204 N N . ALA A 1 420 ? 29.208 10.370 -33.885 1.00 97.19 420 ALA A N 1
ATOM 3205 C CA . ALA A 1 420 ? 29.324 9.974 -35.286 1.00 97.19 420 ALA A CA 1
ATOM 3206 C C . ALA A 1 420 ? 30.455 8.933 -35.485 1.00 97.19 420 ALA A C 1
ATOM 3208 O O . ALA A 1 420 ? 31.516 9.071 -34.875 1.00 97.19 420 ALA A O 1
ATOM 3209 N N . PRO A 1 421 ? 30.311 7.932 -36.378 1.00 96.75 421 PRO A N 1
ATOM 3210 C CA . PRO A 1 421 ? 31.335 6.895 -36.591 1.00 96.75 421 PRO A CA 1
ATOM 3211 C C . PRO A 1 421 ? 32.716 7.416 -37.027 1.00 96.75 421 PRO A C 1
ATOM 3213 O O . PRO A 1 421 ? 33.727 6.728 -36.873 1.00 96.75 421 PRO A O 1
ATOM 3216 N N . THR A 1 422 ? 32.766 8.621 -37.603 1.00 96.69 422 THR A N 1
ATOM 3217 C CA . THR A 1 422 ? 34.003 9.316 -37.992 1.00 96.69 422 THR A CA 1
ATOM 3218 C C . THR A 1 422 ? 34.754 9.919 -36.805 1.00 96.69 422 THR A C 1
ATOM 3220 O O . THR A 1 422 ? 35.919 10.286 -36.956 1.00 96.69 422 THR A O 1
ATOM 3223 N N . ASP A 1 423 ? 34.109 10.039 -35.643 1.00 97.81 423 ASP A N 1
ATOM 3224 C CA . ASP A 1 423 ? 34.709 10.575 -34.427 1.00 97.81 423 ASP A CA 1
ATOM 3225 C C . ASP A 1 423 ? 35.805 9.622 -33.899 1.00 97.81 423 ASP A C 1
ATOM 3227 O O . ASP A 1 423 ? 35.554 8.422 -33.719 1.00 97.81 423 ASP A O 1
ATOM 3231 N N . PRO A 1 424 ? 37.027 10.115 -33.618 1.00 96.75 424 PRO A N 1
ATOM 3232 C CA . PRO A 1 424 ? 38.082 9.320 -32.991 1.00 96.75 424 PRO A CA 1
ATOM 3233 C C . PRO A 1 424 ? 37.664 8.635 -31.678 1.00 96.75 424 PRO A C 1
ATOM 3235 O O . PRO A 1 424 ? 38.187 7.565 -31.363 1.00 96.75 424 PRO A O 1
ATOM 3238 N N . GLN A 1 425 ? 36.725 9.217 -30.926 1.00 97.25 425 GLN A N 1
ATOM 3239 C CA . GLN A 1 425 ? 36.240 8.704 -29.642 1.00 97.25 425 GLN A CA 1
ATOM 3240 C C . GLN A 1 425 ? 35.157 7.628 -29.772 1.00 97.25 425 GLN A C 1
ATOM 3242 O O . GLN A 1 425 ? 34.878 6.943 -28.786 1.00 97.25 425 GLN A O 1
ATOM 3247 N N . TRP A 1 426 ? 34.586 7.424 -30.965 1.00 97.62 426 TRP A N 1
ATOM 3248 C CA . TRP A 1 426 ? 33.466 6.501 -31.184 1.00 97.62 426 TRP A CA 1
ATOM 3249 C C . TRP A 1 426 ? 33.711 5.110 -30.598 1.00 97.62 426 TRP A C 1
ATOM 3251 O O . TRP A 1 426 ? 32.887 4.580 -29.862 1.00 97.62 426 TRP A O 1
ATOM 3261 N N . MET A 1 427 ? 34.889 4.541 -30.860 1.00 98.00 427 MET A N 1
ATOM 3262 C CA . MET A 1 427 ? 35.226 3.186 -30.419 1.00 98.00 427 MET A CA 1
ATOM 3263 C C . MET A 1 427 ? 35.384 3.080 -28.898 1.00 98.00 427 MET A C 1
ATOM 3265 O O . MET A 1 427 ? 35.030 2.057 -28.317 1.00 98.00 427 MET A O 1
ATOM 3269 N N . VAL A 1 428 ? 35.916 4.124 -28.255 1.00 97.75 428 VAL A N 1
ATOM 3270 C CA . VAL A 1 428 ? 36.105 4.155 -26.799 1.00 97.75 428 VAL A CA 1
ATOM 3271 C C . VAL A 1 428 ? 34.748 4.230 -26.107 1.00 97.75 428 VAL A C 1
ATOM 3273 O O . VAL A 1 428 ? 34.481 3.426 -25.217 1.00 97.75 428 VAL A O 1
ATOM 3276 N N . LEU A 1 429 ? 33.874 5.131 -26.566 1.00 97.31 429 LEU A N 1
ATOM 3277 C CA . LEU A 1 429 ? 32.535 5.296 -26.003 1.00 97.31 429 LEU A CA 1
ATOM 3278 C C . LEU A 1 429 ? 31.642 4.081 -26.280 1.00 97.31 429 LEU A C 1
ATOM 3280 O O . LEU A 1 429 ? 30.999 3.599 -25.356 1.00 97.31 429 LEU A O 1
ATOM 3284 N N . ALA A 1 430 ? 31.663 3.517 -27.492 1.00 97.81 430 ALA A N 1
ATOM 3285 C CA . ALA A 1 430 ? 30.919 2.294 -27.808 1.00 97.81 430 ALA A CA 1
ATOM 3286 C C . ALA A 1 430 ? 31.325 1.132 -26.894 1.00 97.81 430 ALA A C 1
ATOM 3288 O O . ALA A 1 430 ? 30.470 0.446 -26.337 1.00 97.81 430 ALA A O 1
ATOM 3289 N N . ARG A 1 431 ? 32.636 0.948 -26.677 1.00 98.12 431 ARG A N 1
ATOM 3290 C CA . ARG A 1 431 ? 33.148 -0.080 -25.767 1.00 98.12 431 ARG A CA 1
ATOM 3291 C C . ARG A 1 431 ? 32.698 0.164 -24.333 1.00 98.12 431 ARG A C 1
ATOM 3293 O O . ARG A 1 431 ? 32.256 -0.773 -23.681 1.00 98.12 431 ARG A O 1
ATOM 3300 N N . GLN A 1 432 ? 32.828 1.398 -23.851 1.00 97.56 432 GLN A N 1
ATOM 3301 C CA . GLN A 1 432 ? 32.417 1.767 -22.500 1.00 97.56 432 GLN A CA 1
ATOM 3302 C C . GLN A 1 432 ? 30.930 1.470 -22.281 1.00 97.56 432 GLN A C 1
ATOM 3304 O O . GLN A 1 432 ? 30.596 0.779 -21.326 1.00 97.56 432 GLN A O 1
ATOM 3309 N N . ARG A 1 433 ? 30.056 1.921 -23.188 1.00 97.50 433 ARG A N 1
ATOM 3310 C CA . ARG A 1 433 ? 28.609 1.706 -23.079 1.00 97.50 433 ARG A CA 1
ATOM 3311 C C . ARG A 1 433 ? 28.233 0.231 -23.117 1.00 97.50 433 ARG A C 1
ATOM 3313 O O . ARG A 1 433 ? 27.467 -0.205 -22.275 1.00 97.50 433 ARG A O 1
ATOM 3320 N N . LEU A 1 434 ? 28.816 -0.553 -24.024 1.00 97.38 434 LEU A N 1
ATOM 3321 C CA . LEU A 1 434 ? 28.573 -1.999 -24.076 1.00 97.38 434 LEU A CA 1
ATOM 3322 C C . LEU A 1 434 ? 29.022 -2.711 -22.792 1.00 97.38 434 LEU A C 1
ATOM 3324 O O . LEU A 1 434 ? 28.326 -3.609 -22.331 1.00 97.38 434 LEU A O 1
ATOM 3328 N N . VAL A 1 435 ? 30.147 -2.305 -22.192 1.00 97.31 435 VAL A N 1
ATOM 3329 C CA . VAL A 1 435 ? 30.598 -2.844 -20.896 1.00 97.31 435 VAL A CA 1
ATOM 3330 C C . VAL A 1 435 ? 29.652 -2.431 -19.768 1.00 97.31 435 VAL A C 1
ATOM 3332 O O . VAL A 1 435 ? 29.274 -3.282 -18.974 1.00 97.31 435 VAL A O 1
ATOM 3335 N N . GLU A 1 436 ? 29.241 -1.162 -19.701 1.00 93.62 436 GLU A N 1
ATOM 3336 C CA . GLU A 1 436 ? 28.272 -0.670 -18.709 1.00 93.62 436 GLU A CA 1
ATOM 3337 C C . GLU A 1 436 ? 26.936 -1.420 -18.815 1.00 93.62 436 GLU A C 1
ATOM 3339 O O . GLU A 1 436 ? 26.422 -1.912 -17.813 1.00 93.62 436 GLU A O 1
ATOM 3344 N N . THR A 1 437 ? 26.405 -1.572 -20.031 1.00 94.44 437 THR A N 1
ATOM 3345 C CA . THR A 1 437 ? 25.171 -2.320 -20.297 1.00 94.44 437 THR A CA 1
ATOM 3346 C C . THR A 1 437 ? 25.322 -3.794 -19.940 1.00 94.44 437 THR A C 1
ATOM 3348 O O . THR A 1 437 ? 24.452 -4.332 -19.263 1.00 94.44 437 THR A O 1
ATOM 3351 N N . LEU A 1 438 ? 26.423 -4.446 -20.330 1.00 93.38 438 LEU A N 1
ATOM 3352 C CA . LEU A 1 438 ? 26.664 -5.849 -19.993 1.00 93.38 438 LEU A CA 1
ATOM 3353 C C . LEU A 1 438 ? 26.767 -6.044 -18.478 1.00 93.38 438 LEU A C 1
ATOM 3355 O O . LEU A 1 438 ? 26.155 -6.960 -17.945 1.00 93.38 438 LEU A O 1
ATOM 3359 N N . LEU A 1 439 ? 27.490 -5.170 -17.773 1.00 89.69 439 LEU A N 1
ATOM 3360 C CA . LEU A 1 439 ? 27.580 -5.216 -16.314 1.00 89.69 439 LEU A CA 1
ATOM 3361 C C . LEU A 1 439 ? 26.216 -4.993 -15.660 1.00 89.69 439 LEU A C 1
ATOM 3363 O O . LEU A 1 439 ? 25.901 -5.698 -14.713 1.00 89.69 439 LEU A O 1
ATOM 3367 N N . SER A 1 440 ? 25.400 -4.076 -16.185 1.00 85.62 440 SER A N 1
ATOM 3368 C CA . SER A 1 440 ? 24.035 -3.845 -15.701 1.00 85.62 440 SER A CA 1
ATOM 3369 C C . SER A 1 440 ? 23.114 -5.047 -15.936 1.00 85.62 440 SER A C 1
ATOM 3371 O O . SER A 1 440 ? 22.283 -5.357 -15.085 1.00 85.62 440 SER A O 1
ATOM 3373 N N . GLN A 1 441 ? 23.234 -5.712 -17.087 1.00 87.25 441 GLN A N 1
ATOM 3374 C CA . GLN A 1 441 ? 22.463 -6.913 -17.416 1.00 87.25 441 GLN A CA 1
ATOM 3375 C C . GLN A 1 441 ? 22.893 -8.086 -16.530 1.00 87.25 441 GLN A C 1
ATOM 3377 O O . GLN A 1 441 ? 22.048 -8.741 -15.932 1.00 87.25 441 GLN A O 1
ATOM 3382 N N . LEU A 1 442 ? 24.204 -8.290 -16.366 1.00 84.75 442 LEU A N 1
ATOM 3383 C CA . LEU A 1 442 ? 24.760 -9.336 -15.508 1.00 84.75 442 LEU A CA 1
ATOM 3384 C C . LEU A 1 442 ? 24.504 -9.075 -14.021 1.00 84.75 442 LEU A C 1
ATOM 3386 O O . LEU A 1 442 ? 24.296 -10.027 -13.281 1.00 84.75 442 LEU A O 1
ATOM 3390 N N . SER A 1 443 ? 24.472 -7.817 -13.567 1.00 78.88 443 SER A N 1
ATOM 3391 C CA . SER A 1 443 ? 24.063 -7.490 -12.192 1.00 78.88 443 SER A CA 1
ATOM 3392 C C . SER A 1 443 ? 22.571 -7.728 -11.959 1.00 78.88 443 SER A C 1
ATOM 3394 O O . SER A 1 443 ? 22.164 -7.999 -10.834 1.00 78.88 443 SER A O 1
ATOM 3396 N N . GLY A 1 444 ? 21.765 -7.637 -13.024 1.00 77.50 444 GLY A N 1
ATOM 3397 C CA . GLY A 1 444 ? 20.350 -8.009 -13.040 1.00 77.50 444 GLY A CA 1
ATOM 3398 C C . GLY A 1 444 ? 20.106 -9.520 -13.123 1.00 77.50 444 GLY A C 1
ATOM 3399 O O . GLY A 1 444 ? 18.950 -9.949 -13.109 1.00 77.50 444 GLY A O 1
ATOM 3400 N N . GLU A 1 445 ? 21.165 -10.333 -13.148 1.00 76.44 445 GLU A N 1
ATOM 3401 C CA . GLU A 1 445 ? 21.116 -11.790 -13.064 1.00 76.44 445 GLU A CA 1
ATOM 3402 C C . GLU A 1 445 ? 21.917 -12.302 -11.843 1.00 76.44 445 GLU A C 1
ATOM 3404 O O . GLU A 1 445 ? 22.724 -11.597 -11.239 1.00 76.44 445 GLU A O 1
ATOM 3409 N N . GLY A 1 446 ? 21.646 -13.535 -11.408 1.00 81.12 446 GLY A N 1
ATOM 3410 C CA . GLY A 1 446 ? 22.356 -14.178 -10.295 1.00 81.12 446 GLY A CA 1
ATOM 3411 C C . GLY A 1 446 ? 21.952 -13.717 -8.892 1.00 81.12 446 GLY A C 1
ATOM 3412 O O . GLY A 1 446 ? 20.791 -13.388 -8.645 1.00 81.12 446 GLY A O 1
ATOM 3413 N N . GLU A 1 447 ? 22.895 -13.780 -7.942 1.00 84.31 447 GLU A N 1
ATOM 3414 C CA . GLU A 1 447 ? 22.618 -13.570 -6.511 1.00 84.31 447 GLU A CA 1
ATOM 3415 C C . GLU A 1 447 ? 22.076 -12.162 -6.227 1.00 84.31 447 GLU A C 1
ATOM 3417 O O . GLU A 1 447 ? 21.067 -12.037 -5.541 1.00 84.31 447 GLU A O 1
ATOM 3422 N N . GLY A 1 448 ? 22.666 -11.113 -6.815 1.00 85.44 448 GLY A N 1
ATOM 3423 C CA . GLY A 1 448 ? 22.211 -9.727 -6.631 1.00 85.44 448 GLY A CA 1
ATOM 3424 C C . GLY A 1 448 ? 20.774 -9.504 -7.107 1.00 85.44 448 GLY A C 1
ATOM 3425 O O . GLY A 1 448 ? 19.947 -8.971 -6.375 1.00 85.44 448 GLY A O 1
ATOM 3426 N N . ALA A 1 449 ? 20.427 -10.030 -8.280 1.00 86.56 449 ALA A N 1
ATOM 3427 C CA . ALA A 1 449 ? 19.067 -9.957 -8.802 1.00 86.56 449 ALA A CA 1
ATOM 3428 C C . ALA A 1 449 ? 18.045 -10.701 -7.939 1.00 86.56 449 ALA A C 1
ATOM 3430 O O . ALA A 1 449 ? 16.885 -10.299 -7.834 1.00 86.56 449 ALA A O 1
ATOM 3431 N N . ALA A 1 450 ? 18.451 -11.820 -7.342 1.00 90.62 450 ALA A N 1
ATOM 3432 C CA . ALA A 1 450 ? 17.606 -12.519 -6.391 1.00 90.62 450 ALA A CA 1
ATOM 3433 C C . ALA A 1 450 ? 17.449 -11.732 -5.095 1.00 90.62 450 ALA A C 1
ATOM 3435 O O . ALA A 1 450 ? 16.330 -11.661 -4.594 1.00 90.62 450 ALA A O 1
ATOM 3436 N N . VAL A 1 451 ? 18.517 -11.098 -4.596 1.00 91.94 451 VAL A N 1
ATOM 3437 C CA . VAL A 1 451 ? 18.434 -10.171 -3.461 1.00 91.94 451 VAL A CA 1
ATOM 3438 C C . VAL A 1 451 ? 17.399 -9.084 -3.748 1.00 91.94 451 VAL A C 1
ATOM 3440 O O . VAL A 1 451 ? 16.468 -8.934 -2.961 1.00 91.94 451 VAL A O 1
ATOM 3443 N N . ASP A 1 452 ? 17.473 -8.413 -4.899 1.00 90.50 452 ASP A N 1
ATOM 3444 C CA . ASP A 1 452 ? 16.522 -7.357 -5.276 1.00 90.50 452 ASP A CA 1
ATOM 3445 C C . ASP A 1 452 ? 15.075 -7.867 -5.347 1.00 90.50 452 ASP A C 1
ATOM 3447 O O . ASP A 1 452 ? 14.148 -7.219 -4.852 1.00 90.50 452 ASP A O 1
ATOM 3451 N N . LYS A 1 453 ? 14.860 -9.068 -5.901 1.00 92.62 453 LYS A N 1
ATOM 3452 C CA . LYS A 1 453 ? 13.532 -9.700 -5.940 1.00 92.62 453 LYS A CA 1
ATOM 3453 C C . LYS A 1 453 ? 13.015 -10.045 -4.544 1.00 92.62 453 LYS A C 1
ATOM 3455 O O . LYS A 1 453 ? 11.845 -9.802 -4.268 1.00 92.62 453 LYS A O 1
ATOM 3460 N N . TYR A 1 454 ? 13.852 -10.564 -3.648 1.00 95.81 454 TYR A N 1
ATOM 3461 C CA . TYR A 1 454 ? 13.441 -10.830 -2.266 1.00 95.81 454 TYR A CA 1
ATOM 3462 C C . TYR A 1 454 ? 13.163 -9.548 -1.484 1.00 95.81 454 TYR A C 1
ATOM 3464 O O . TYR A 1 454 ? 12.210 -9.516 -0.709 1.00 95.81 454 TYR A O 1
ATOM 3472 N N . VAL A 1 455 ? 13.938 -8.482 -1.704 1.00 95.31 455 VAL A N 1
ATOM 3473 C CA . VAL A 1 455 ? 13.660 -7.160 -1.120 1.00 95.31 455 VAL A CA 1
ATOM 3474 C C . VAL A 1 455 ? 12.305 -6.644 -1.603 1.00 95.31 455 VAL A C 1
ATOM 3476 O O . VAL A 1 455 ? 11.516 -6.166 -0.791 1.00 95.31 455 VAL A O 1
ATOM 3479 N N . LEU A 1 456 ? 11.984 -6.809 -2.890 1.00 94.81 456 LEU A N 1
ATOM 3480 C CA . LEU A 1 456 ? 10.665 -6.477 -3.427 1.00 94.81 456 LEU A CA 1
ATOM 3481 C C . LEU A 1 456 ? 9.542 -7.298 -2.772 1.00 94.81 456 LEU A C 1
ATOM 3483 O O . LEU A 1 456 ? 8.503 -6.741 -2.419 1.00 94.81 456 LEU A O 1
ATOM 3487 N N . GLU A 1 457 ? 9.734 -8.603 -2.579 1.00 95.94 457 GLU A N 1
ATOM 3488 C CA . GLU A 1 457 ? 8.743 -9.454 -1.907 1.00 95.94 457 GLU A CA 1
ATOM 3489 C C . GLU A 1 457 ? 8.567 -9.108 -0.421 1.00 95.94 457 GLU A C 1
ATOM 3491 O O . GLU A 1 457 ? 7.444 -9.130 0.092 1.00 95.94 457 GLU A O 1
ATOM 3496 N N . LEU A 1 458 ? 9.643 -8.712 0.264 1.00 97.12 458 LEU A N 1
ATOM 3497 C CA . LEU A 1 458 ? 9.568 -8.156 1.614 1.00 97.12 458 LEU A CA 1
ATOM 3498 C C . LEU A 1 458 ? 8.780 -6.841 1.621 1.00 97.12 458 LEU A C 1
ATOM 3500 O O . LEU A 1 458 ? 7.863 -6.707 2.427 1.00 97.12 458 LEU A O 1
ATOM 3504 N N . ALA A 1 459 ? 9.066 -5.904 0.712 1.00 96.25 459 ALA A N 1
ATOM 3505 C CA . ALA A 1 459 ? 8.350 -4.627 0.621 1.00 96.25 459 ALA A CA 1
ATOM 3506 C C . ALA A 1 459 ? 6.838 -4.840 0.432 1.00 96.25 459 ALA A C 1
ATOM 3508 O O . ALA A 1 459 ? 6.030 -4.336 1.216 1.00 96.25 459 ALA A O 1
ATOM 3509 N N . LYS A 1 460 ? 6.449 -5.706 -0.516 1.00 95.50 460 LYS A N 1
ATOM 3510 C CA . LYS A 1 460 ? 5.046 -6.105 -0.722 1.00 95.50 460 LYS A CA 1
ATOM 3511 C C . LYS A 1 460 ? 4.419 -6.674 0.550 1.00 95.50 460 LYS A C 1
ATOM 3513 O O . LYS A 1 460 ? 3.306 -6.297 0.905 1.00 95.50 460 LYS A O 1
ATOM 3518 N N . SER A 1 461 ? 5.125 -7.563 1.249 1.00 96.88 461 SER A N 1
ATOM 3519 C CA . SER A 1 461 ? 4.647 -8.162 2.499 1.00 96.88 461 SER A CA 1
ATOM 3520 C C . SER A 1 461 ? 4.421 -7.126 3.603 1.00 96.88 461 SER A C 1
ATOM 3522 O O . SER A 1 461 ? 3.382 -7.137 4.262 1.00 96.88 461 SER A O 1
ATOM 3524 N N . TYR A 1 462 ? 5.345 -6.183 3.778 1.00 97.44 462 TYR A N 1
ATOM 3525 C CA . TYR A 1 462 ? 5.197 -5.094 4.744 1.00 97.44 462 TYR A CA 1
ATOM 3526 C C . TYR A 1 462 ? 4.037 -4.151 4.391 1.00 97.44 462 TYR A C 1
ATOM 3528 O O . TYR A 1 462 ? 3.268 -3.776 5.277 1.00 97.44 462 TYR A O 1
ATOM 3536 N N . SER A 1 463 ? 3.841 -3.858 3.106 1.00 94.81 463 SER A N 1
ATOM 3537 C CA . SER A 1 463 ? 2.693 -3.094 2.609 1.00 94.81 463 SER A CA 1
ATOM 3538 C C . SER A 1 463 ? 1.359 -3.810 2.888 1.00 94.81 463 SER A C 1
ATOM 3540 O O . SER A 1 463 ? 0.431 -3.220 3.447 1.00 94.81 463 SER A O 1
ATOM 3542 N N . MET A 1 464 ? 1.290 -5.128 2.653 1.00 94.38 464 MET A N 1
ATOM 3543 C CA . MET A 1 464 ? 0.128 -5.957 3.017 1.00 94.38 464 MET A CA 1
ATOM 3544 C C . MET A 1 464 ? -0.155 -5.929 4.527 1.00 94.38 464 MET A C 1
ATOM 3546 O O . MET A 1 464 ? -1.309 -5.850 4.953 1.00 94.38 464 MET A O 1
ATOM 3550 N N . ARG A 1 465 ? 0.887 -5.920 5.371 1.00 95.19 465 ARG A N 1
ATOM 3551 C CA . ARG A 1 465 ? 0.730 -5.777 6.831 1.00 95.19 465 ARG A CA 1
ATOM 3552 C C . ARG A 1 465 ? 0.206 -4.402 7.254 1.00 95.19 465 ARG A C 1
ATOM 3554 O O . ARG A 1 465 ? -0.371 -4.272 8.332 1.00 95.19 465 ARG A O 1
ATOM 3561 N N . LEU A 1 466 ? 0.379 -3.373 6.436 1.00 92.44 466 LEU A N 1
ATOM 3562 C CA . LEU A 1 466 ? -0.260 -2.075 6.653 1.00 92.44 466 LEU A CA 1
ATOM 3563 C C . LEU A 1 466 ? -1.723 -2.063 6.185 1.00 92.44 466 LEU A C 1
ATOM 3565 O O . LEU A 1 466 ? -2.447 -1.110 6.468 1.00 92.44 466 LEU A O 1
ATOM 3569 N N . GLY A 1 467 ? -2.194 -3.136 5.546 1.00 85.94 467 GLY A N 1
ATOM 3570 C CA . GLY A 1 467 ? -3.515 -3.198 4.924 1.00 85.94 467 GLY A CA 1
ATOM 3571 C C . GLY A 1 467 ? -3.568 -2.496 3.567 1.00 85.94 467 GLY A C 1
ATOM 3572 O O . GLY A 1 467 ? -4.656 -2.288 3.038 1.00 85.94 467 GLY A O 1
ATOM 3573 N N . HIS A 1 468 ? -2.420 -2.123 2.996 1.00 87.44 468 HIS A N 1
ATOM 3574 C CA . HIS A 1 468 ? -2.357 -1.574 1.648 1.00 87.44 468 HIS A CA 1
ATOM 3575 C C . HIS A 1 468 ? -2.460 -2.702 0.616 1.00 87.44 468 HIS A C 1
ATOM 3577 O O . HIS A 1 468 ? -1.967 -3.814 0.825 1.00 87.44 468 HIS A O 1
ATOM 3583 N N . SER A 1 469 ? -3.093 -2.411 -0.521 1.00 80.69 469 SER A N 1
ATOM 3584 C CA . SER A 1 469 ? -3.034 -3.311 -1.674 1.00 80.69 469 SER A CA 1
ATOM 3585 C C . SER A 1 469 ? -1.620 -3.273 -2.264 1.00 80.69 469 SER A C 1
ATOM 3587 O O . SER A 1 469 ? -1.106 -2.177 -2.499 1.00 80.69 469 SER A O 1
ATOM 3589 N N . PRO A 1 470 ? -0.977 -4.426 -2.518 1.00 81.69 470 PRO A N 1
ATOM 3590 C CA . PRO A 1 470 ? 0.386 -4.451 -3.031 1.00 81.69 470 PRO A CA 1
ATOM 3591 C C . PRO A 1 470 ? 0.442 -3.793 -4.415 1.00 81.69 470 PRO A C 1
ATOM 3593 O O . PRO A 1 470 ? -0.230 -4.227 -5.354 1.00 81.69 470 PRO A O 1
ATOM 3596 N N . ALA A 1 471 ? 1.254 -2.744 -4.552 1.00 79.38 471 ALA A N 1
ATOM 3597 C CA . ALA A 1 471 ? 1.470 -2.088 -5.836 1.00 79.38 471 ALA A CA 1
ATOM 3598 C C . ALA A 1 471 ? 2.177 -3.040 -6.816 1.00 79.38 471 ALA A C 1
ATOM 3600 O O . ALA A 1 471 ? 3.104 -3.764 -6.448 1.00 79.38 471 ALA A O 1
ATOM 3601 N N . SER A 1 472 ? 1.770 -3.020 -8.090 1.00 77.69 472 SER A N 1
ATOM 3602 C CA . SER A 1 472 ? 2.410 -3.847 -9.125 1.00 77.69 472 SER A CA 1
ATOM 3603 C C . SER A 1 472 ? 3.840 -3.401 -9.446 1.00 77.69 472 SER A C 1
ATOM 3605 O O . SER A 1 472 ? 4.640 -4.212 -9.905 1.00 77.69 472 SER A O 1
ATOM 3607 N N . VAL A 1 473 ? 4.164 -2.126 -9.209 1.00 82.06 473 VAL A N 1
ATOM 3608 C CA . VAL A 1 473 ? 5.489 -1.539 -9.442 1.00 82.06 473 VAL A CA 1
ATOM 3609 C C . VAL A 1 473 ? 5.857 -0.678 -8.240 1.00 82.06 473 VAL A C 1
ATOM 3611 O O . VAL A 1 473 ? 5.141 0.268 -7.922 1.00 82.06 473 VAL A O 1
ATOM 3614 N N . ILE A 1 474 ? 6.980 -1.000 -7.599 1.00 85.50 474 ILE A N 1
ATOM 3615 C CA . ILE A 1 474 ? 7.569 -0.210 -6.515 1.00 85.50 474 ILE A CA 1
ATOM 3616 C C . ILE A 1 474 ? 8.898 0.342 -7.049 1.00 85.50 474 ILE A C 1
ATOM 3618 O O . ILE A 1 474 ? 9.809 -0.452 -7.285 1.00 85.50 474 ILE A O 1
ATOM 3622 N N . PRO A 1 475 ? 9.013 1.661 -7.305 1.00 80.69 475 PRO A N 1
ATOM 3623 C CA . PRO A 1 475 ? 10.210 2.245 -7.914 1.00 80.69 475 PRO A CA 1
ATOM 3624 C C . PRO A 1 475 ? 11.483 2.062 -7.078 1.00 80.69 475 PRO A C 1
ATOM 3626 O O . PRO A 1 475 ? 12.548 1.837 -7.644 1.00 80.69 475 PRO A O 1
ATOM 3629 N N . ASP A 1 476 ? 11.364 2.137 -5.749 1.00 90.88 476 ASP A N 1
ATOM 3630 C CA . ASP A 1 476 ? 12.453 1.900 -4.794 1.00 90.88 476 ASP A CA 1
ATOM 3631 C C . ASP A 1 476 ? 11.966 0.975 -3.661 1.00 90.88 476 ASP A C 1
ATOM 3633 O O . ASP A 1 476 ? 11.447 1.446 -2.642 1.00 90.88 476 ASP A O 1
ATOM 3637 N N . PRO A 1 477 ? 12.093 -0.354 -3.835 1.00 90.94 477 PRO A N 1
ATOM 3638 C CA . PRO A 1 477 ? 11.624 -1.322 -2.849 1.00 90.94 477 PRO A CA 1
ATOM 3639 C C . PRO A 1 477 ? 12.316 -1.211 -1.488 1.00 90.94 477 PRO A C 1
ATOM 3641 O O . PRO A 1 477 ? 11.701 -1.507 -0.469 1.00 90.94 477 PRO A O 1
ATOM 3644 N N . ALA A 1 478 ? 13.580 -0.781 -1.442 1.00 90.81 478 ALA A N 1
ATOM 3645 C CA . ALA A 1 478 ? 14.323 -0.684 -0.189 1.00 90.81 478 ALA A CA 1
ATOM 3646 C C . ALA A 1 478 ? 13.849 0.512 0.651 1.00 90.81 478 ALA A C 1
ATOM 3648 O O . ALA A 1 478 ? 13.686 0.384 1.868 1.00 90.81 478 ALA A O 1
ATOM 3649 N N . ALA A 1 479 ? 13.606 1.662 0.012 1.00 90.56 479 ALA A N 1
ATOM 3650 C CA . ALA A 1 479 ? 13.047 2.830 0.688 1.00 90.56 479 ALA A CA 1
ATOM 3651 C C . ALA A 1 479 ? 11.608 2.576 1.167 1.00 90.56 479 ALA A C 1
ATOM 3653 O O . ALA A 1 479 ? 11.296 2.873 2.322 1.00 90.56 479 ALA A O 1
ATOM 3654 N N . ASP A 1 480 ? 10.768 1.971 0.319 1.00 92.00 480 ASP A N 1
ATOM 3655 C CA . ASP A 1 480 ? 9.387 1.600 0.659 1.00 92.00 480 ASP A CA 1
ATOM 3656 C C . ASP A 1 480 ? 9.332 0.620 1.840 1.00 92.00 480 ASP A C 1
ATOM 3658 O O . ASP A 1 480 ? 8.563 0.803 2.787 1.00 92.00 480 ASP A O 1
ATOM 3662 N N . LEU A 1 481 ? 10.227 -0.373 1.849 1.00 93.62 481 LEU A N 1
ATOM 3663 C CA . LEU A 1 481 ? 10.369 -1.318 2.950 1.00 93.62 481 LEU A CA 1
ATOM 3664 C C . LEU A 1 481 ? 10.755 -0.613 4.264 1.00 93.62 481 LEU A C 1
ATOM 3666 O O . LEU A 1 481 ? 10.154 -0.886 5.306 1.00 93.62 481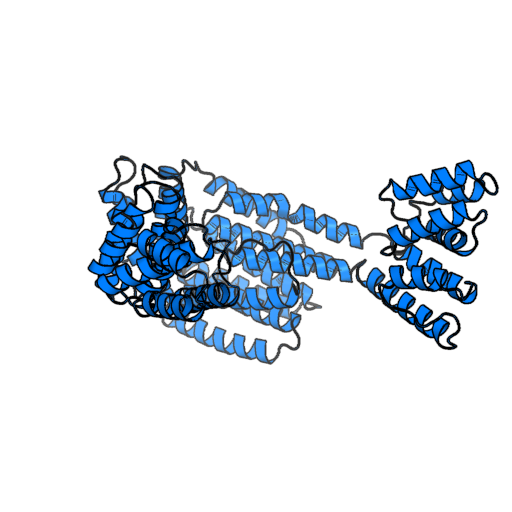 LEU A O 1
ATOM 3670 N N . ALA A 1 482 ? 11.724 0.311 4.226 1.00 93.12 482 ALA A N 1
ATOM 3671 C CA . ALA A 1 482 ? 12.163 1.081 5.393 1.00 93.12 482 ALA A CA 1
ATOM 3672 C C . ALA A 1 482 ? 11.078 2.038 5.926 1.00 93.12 482 ALA A C 1
ATOM 3674 O O . ALA A 1 482 ? 10.978 2.244 7.138 1.00 93.12 482 ALA A O 1
ATOM 3675 N N . GLN A 1 483 ? 10.254 2.606 5.046 1.00 94.06 483 GLN A N 1
ATOM 3676 C CA . GLN A 1 483 ? 9.095 3.404 5.440 1.00 94.06 483 GLN A CA 1
ATOM 3677 C C . GLN A 1 483 ? 8.014 2.521 6.074 1.00 94.06 483 GLN A C 1
ATOM 3679 O O . GLN A 1 483 ? 7.570 2.792 7.192 1.00 94.06 483 GLN A O 1
ATOM 3684 N N . SER A 1 484 ? 7.650 1.426 5.405 1.00 95.56 484 SER A N 1
ATOM 3685 C CA . SER A 1 484 ? 6.568 0.539 5.832 1.00 95.56 484 SER A CA 1
ATOM 3686 C C . SER A 1 484 ? 6.824 -0.082 7.210 1.00 95.56 484 SER A C 1
ATOM 3688 O O . SER A 1 484 ? 5.911 -0.185 8.030 1.00 95.56 484 SER A O 1
ATOM 3690 N N . VAL A 1 485 ? 8.071 -0.463 7.516 1.00 97.69 485 VAL A N 1
ATOM 3691 C CA . VAL A 1 485 ? 8.434 -0.963 8.856 1.00 97.69 485 VAL A CA 1
ATOM 3692 C C . VAL A 1 485 ? 8.284 0.109 9.941 1.00 97.69 485 VAL A C 1
ATOM 3694 O O . VAL A 1 485 ? 7.842 -0.206 11.046 1.00 97.69 485 VAL A O 1
ATOM 3697 N N . GLY A 1 486 ? 8.599 1.370 9.629 1.00 96.81 486 GLY A N 1
ATOM 3698 C CA . GLY A 1 486 ? 8.442 2.492 10.552 1.00 96.81 486 GLY A CA 1
ATOM 3699 C C . GLY A 1 486 ? 6.972 2.785 10.853 1.00 96.81 486 GLY A C 1
ATOM 3700 O O . GLY A 1 486 ? 6.608 2.990 12.009 1.00 96.81 486 GLY A O 1
ATOM 3701 N N . GLU A 1 487 ? 6.110 2.735 9.836 1.00 96.00 487 GLU A N 1
ATOM 3702 C CA . GLU A 1 487 ? 4.658 2.875 10.005 1.00 96.00 487 GLU A CA 1
ATOM 3703 C C . GLU A 1 487 ? 4.063 1.721 10.822 1.00 96.00 487 GLU A C 1
ATOM 3705 O O . GLU A 1 487 ? 3.270 1.952 11.735 1.00 96.00 487 GLU A O 1
ATOM 3710 N N . LEU A 1 488 ? 4.485 0.478 10.559 1.00 96.69 488 LEU A N 1
ATOM 3711 C CA . LEU A 1 488 ? 4.063 -0.673 11.361 1.00 96.69 488 LEU A CA 1
ATOM 3712 C C . LEU A 1 488 ? 4.499 -0.540 12.819 1.00 96.69 488 LEU A C 1
ATOM 3714 O O . LEU A 1 488 ? 3.716 -0.867 13.709 1.00 96.69 488 LEU A O 1
ATOM 3718 N N . TYR A 1 489 ? 5.722 -0.063 13.074 1.00 97.88 489 TYR A N 1
ATOM 3719 C CA . TYR A 1 489 ? 6.194 0.193 14.435 1.00 97.88 489 TYR A CA 1
ATOM 3720 C C . TYR A 1 489 ? 5.249 1.153 15.163 1.00 97.88 489 TYR A C 1
ATOM 3722 O O . TYR A 1 489 ? 4.817 0.842 16.270 1.00 97.88 489 TYR A O 1
ATOM 3730 N N . LEU A 1 490 ? 4.888 2.275 14.529 1.00 95.88 490 LEU A N 1
ATOM 3731 C CA . LEU A 1 490 ? 3.992 3.268 15.125 1.00 95.88 490 LEU A CA 1
ATOM 3732 C C . LEU A 1 490 ? 2.613 2.675 15.437 1.00 95.88 490 LEU A C 1
ATOM 3734 O O . LEU A 1 490 ? 2.070 2.942 16.505 1.00 95.88 490 LEU A O 1
ATOM 3738 N N . ARG A 1 491 ? 2.071 1.821 14.558 1.00 93.12 491 ARG A N 1
ATOM 3739 C CA . ARG A 1 491 ? 0.789 1.139 14.813 1.00 93.12 491 ARG A CA 1
ATOM 3740 C C . ARG A 1 491 ? 0.860 0.213 16.025 1.00 93.12 491 ARG A C 1
ATOM 3742 O O . ARG A 1 491 ? -0.003 0.272 16.892 1.00 93.12 491 ARG A O 1
ATOM 3749 N N . TRP A 1 492 ? 1.902 -0.608 16.125 1.00 95.56 492 TRP A N 1
ATOM 3750 C CA . TRP A 1 492 ? 2.072 -1.501 17.276 1.00 95.56 492 TRP A CA 1
ATOM 3751 C C . TRP A 1 492 ? 2.364 -0.754 18.576 1.00 95.56 492 TRP A C 1
ATOM 3753 O O . TRP A 1 492 ? 1.913 -1.168 19.642 1.00 95.56 492 TRP A O 1
ATOM 3763 N N . GLU A 1 493 ? 3.092 0.355 18.497 1.00 95.88 493 GLU A N 1
ATOM 3764 C CA . GLU A 1 493 ? 3.313 1.254 19.624 1.00 95.88 493 GLU A CA 1
ATOM 3765 C C . GLU A 1 493 ? 1.997 1.872 20.111 1.00 95.88 493 GLU A C 1
ATOM 3767 O O . GLU A 1 493 ? 1.705 1.798 21.303 1.00 95.88 493 GLU A O 1
ATOM 3772 N N . GLN A 1 494 ? 1.176 2.404 19.204 1.00 87.94 494 GLN A N 1
ATOM 3773 C CA . GLN A 1 494 ? -0.143 2.951 19.526 1.00 87.94 494 GLN A CA 1
ATOM 3774 C C . GLN A 1 494 ? -1.070 1.876 20.114 1.00 87.94 494 GLN A C 1
ATOM 3776 O O . GLN A 1 494 ? -1.746 2.111 21.117 1.00 87.94 494 GLN A O 1
ATOM 3781 N N . ALA A 1 495 ? -1.056 0.666 19.547 1.00 86.00 495 ALA A N 1
ATOM 3782 C CA . ALA A 1 495 ? -1.787 -0.474 20.084 1.00 86.00 495 ALA A CA 1
ATOM 3783 C C . ALA A 1 495 ? -1.344 -0.788 21.525 1.00 86.00 495 ALA A C 1
ATOM 3785 O O . ALA A 1 495 ? -2.185 -0.975 22.407 1.00 86.00 495 ALA A O 1
ATOM 3786 N N . ALA A 1 496 ? -0.041 -0.796 21.807 1.00 90.69 496 ALA A N 1
ATOM 3787 C CA . ALA A 1 496 ? 0.461 -0.997 23.162 1.00 90.69 496 ALA A CA 1
ATOM 3788 C C . ALA A 1 496 ? 0.068 0.148 24.118 1.00 90.69 496 ALA A C 1
ATOM 3790 O O . ALA A 1 496 ? -0.333 -0.125 25.249 1.00 90.69 496 ALA A O 1
ATOM 3791 N N . GLU A 1 497 ? 0.137 1.407 23.671 1.00 87.88 497 GLU A N 1
ATOM 3792 C CA . GLU A 1 497 ? -0.242 2.587 24.464 1.00 87.88 497 GLU A CA 1
ATOM 3793 C C . GLU A 1 497 ? -1.718 2.605 24.842 1.00 87.88 497 GLU A C 1
ATOM 3795 O O . GLU A 1 497 ? -2.044 2.892 25.991 1.00 87.88 497 GLU A O 1
ATOM 3800 N N . SER A 1 498 ? -2.607 2.245 23.912 1.00 78.75 498 SER A N 1
ATOM 3801 C CA . SER A 1 498 ? -4.056 2.204 24.162 1.00 78.75 498 SER A CA 1
ATOM 3802 C C . SER A 1 498 ? -4.457 1.251 25.298 1.00 78.75 498 SER A C 1
ATOM 3804 O O . SER A 1 498 ? -5.563 1.340 25.818 1.00 78.75 498 SER A O 1
ATOM 3806 N N . ARG A 1 499 ? -3.548 0.349 25.695 1.00 80.88 499 ARG A N 1
ATOM 3807 C CA . ARG A 1 499 ? -3.728 -0.650 26.757 1.00 80.88 499 ARG A CA 1
ATOM 3808 C C . ARG A 1 499 ? -2.779 -0.424 27.943 1.00 80.88 499 ARG A C 1
ATOM 3810 O O . ARG A 1 499 ? -2.664 -1.279 28.820 1.00 80.88 499 ARG A O 1
ATOM 3817 N N . ALA A 1 500 ? -2.065 0.703 27.980 1.00 79.06 500 ALA A N 1
ATOM 3818 C CA . ALA A 1 500 ? -1.020 0.993 28.960 1.00 79.06 500 ALA A CA 1
ATOM 3819 C C . ALA A 1 500 ? -1.555 1.539 30.302 1.00 79.06 500 ALA A C 1
ATOM 3821 O O . ALA A 1 500 ? -0.936 2.409 30.914 1.00 79.06 500 ALA A O 1
ATOM 3822 N N . ASP A 1 501 ? -2.655 0.982 30.819 1.00 75.38 501 ASP A N 1
ATOM 3823 C CA . ASP A 1 501 ? -3.148 1.288 32.176 1.00 75.38 501 ASP A CA 1
ATOM 3824 C C . ASP A 1 501 ? -2.166 0.816 33.269 1.00 75.38 501 ASP A C 1
ATOM 3826 O O . ASP A 1 501 ? -2.240 1.213 34.435 1.00 75.38 501 ASP A O 1
ATOM 3830 N N . ASN A 1 502 ? -1.206 -0.032 32.893 1.00 81.00 502 ASN A N 1
ATOM 3831 C CA . ASN A 1 502 ? -0.152 -0.542 33.755 1.00 81.00 502 ASN A CA 1
ATOM 3832 C C . ASN A 1 502 ? 1.151 0.256 33.583 1.00 81.00 502 ASN A C 1
ATOM 3834 O O . ASN A 1 502 ? 1.783 0.221 32.527 1.00 81.00 502 ASN A O 1
ATOM 3838 N N . VAL A 1 503 ? 1.625 0.864 34.676 1.00 88.56 503 VAL A N 1
ATOM 3839 C CA . VAL A 1 503 ? 2.898 1.611 34.759 1.00 88.56 503 VAL A CA 1
ATOM 3840 C C . VAL A 1 503 ? 4.092 0.825 34.189 1.00 88.56 503 VAL A C 1
ATOM 3842 O O . VAL A 1 503 ? 5.001 1.417 33.601 1.00 88.56 503 VAL A O 1
ATOM 3845 N N . ALA A 1 504 ? 4.101 -0.506 34.324 1.00 90.12 504 ALA A N 1
ATOM 3846 C CA . ALA A 1 504 ? 5.165 -1.351 33.786 1.00 90.12 504 ALA A CA 1
ATOM 3847 C C . ALA A 1 504 ? 5.223 -1.322 32.247 1.00 90.12 504 ALA A C 1
ATOM 3849 O O . ALA A 1 504 ? 6.314 -1.250 31.679 1.00 90.12 504 ALA A O 1
ATOM 3850 N N . ILE A 1 505 ? 4.067 -1.327 31.573 1.00 91.38 505 ILE A N 1
ATOM 3851 C CA . ILE A 1 505 ? 3.969 -1.268 30.106 1.00 91.38 505 ILE A CA 1
ATOM 3852 C C . ILE A 1 505 ? 4.444 0.099 29.612 1.00 91.38 505 ILE A C 1
ATOM 3854 O O . ILE A 1 505 ? 5.282 0.167 28.713 1.00 91.38 505 ILE A O 1
ATOM 3858 N N . SER A 1 506 ? 4.003 1.183 30.256 1.00 91.94 506 SER A N 1
ATOM 3859 C CA . SER A 1 506 ? 4.423 2.546 29.906 1.00 91.94 506 SER A CA 1
ATOM 3860 C C . SER A 1 506 ? 5.943 2.716 30.010 1.00 91.94 506 SER A C 1
ATOM 3862 O O . SER A 1 506 ? 6.571 3.284 29.117 1.00 91.94 506 SER A O 1
ATOM 3864 N N . SER A 1 507 ? 6.565 2.150 31.053 1.00 94.69 507 SER A N 1
ATOM 3865 C CA . SER A 1 507 ? 8.026 2.160 31.200 1.00 94.69 507 SER A CA 1
ATOM 3866 C C . SER A 1 507 ? 8.736 1.341 30.111 1.00 94.69 507 SER A C 1
ATOM 3868 O O . SER A 1 507 ? 9.750 1.788 29.566 1.00 94.69 507 SER A O 1
ATOM 3870 N N . LYS A 1 508 ? 8.206 0.163 29.743 1.00 96.12 508 LYS A N 1
ATOM 3871 C CA . LYS A 1 508 ? 8.735 -0.649 28.630 1.00 96.12 508 LYS A CA 1
ATOM 3872 C C . LYS A 1 508 ? 8.682 0.113 27.300 1.00 96.12 508 LYS A C 1
ATOM 3874 O O . LYS A 1 508 ? 9.681 0.113 26.579 1.00 96.12 508 LYS A O 1
ATOM 3879 N N . LEU A 1 509 ? 7.578 0.806 27.009 1.00 96.12 509 LEU A N 1
ATOM 3880 C CA . LEU A 1 509 ? 7.422 1.624 25.799 1.00 96.12 509 LEU A CA 1
ATOM 3881 C C . LEU A 1 509 ? 8.385 2.812 25.768 1.00 96.12 509 LEU A C 1
ATOM 3883 O O . LEU A 1 509 ? 9.050 3.038 24.758 1.00 96.12 509 LEU A O 1
ATOM 3887 N N . GLU A 1 510 ? 8.552 3.532 26.879 1.00 96.38 510 GLU A N 1
ATOM 3888 C CA . GLU A 1 510 ? 9.519 4.634 26.948 1.00 96.38 510 GLU A CA 1
ATOM 3889 C C . GLU A 1 510 ? 10.957 4.145 26.691 1.00 96.38 510 GLU A C 1
ATOM 3891 O O . GLU A 1 510 ? 11.726 4.763 25.945 1.00 96.38 510 GLU A O 1
ATOM 3896 N N . ASN A 1 511 ? 11.321 2.996 27.263 1.00 97.06 511 ASN A N 1
ATOM 3897 C CA . ASN A 1 511 ? 12.619 2.372 27.024 1.00 97.06 511 ASN A CA 1
ATOM 3898 C C . ASN A 1 511 ? 12.769 1.892 25.573 1.00 97.06 511 ASN A C 1
ATOM 3900 O O . ASN A 1 511 ? 13.852 2.017 24.995 1.00 97.06 511 ASN A O 1
ATOM 3904 N N . LEU A 1 512 ? 11.703 1.368 24.962 1.00 97.31 512 LEU A N 1
ATOM 3905 C CA . LEU A 1 512 ? 11.688 0.992 23.551 1.00 97.31 512 LEU A CA 1
ATOM 3906 C C . LEU A 1 512 ? 11.930 2.206 22.646 1.00 97.31 512 LEU A C 1
ATOM 3908 O O . LEU A 1 512 ? 12.836 2.147 21.816 1.00 97.31 512 LEU A O 1
ATOM 3912 N N . ARG A 1 513 ? 11.232 3.328 22.865 1.00 97.94 513 ARG A N 1
ATOM 3913 C CA . ARG A 1 513 ? 11.434 4.588 22.123 1.00 97.94 513 ARG A CA 1
ATOM 3914 C C . ARG A 1 513 ? 12.886 5.045 22.148 1.00 97.94 513 ARG A C 1
ATOM 3916 O O . ARG A 1 513 ? 13.478 5.306 21.101 1.00 97.94 513 ARG A O 1
ATOM 3923 N N . LYS A 1 514 ? 13.487 5.091 23.344 1.00 96.62 514 LYS A N 1
ATOM 3924 C CA . LYS A 1 514 ? 14.895 5.483 23.531 1.00 96.62 514 LYS A CA 1
ATOM 3925 C C . LYS A 1 514 ? 15.841 4.556 22.764 1.00 96.62 514 LYS A C 1
ATOM 3927 O O . LYS A 1 514 ? 16.742 5.033 22.073 1.00 96.62 514 LYS A O 1
ATOM 3932 N N . ARG A 1 515 ? 15.624 3.236 22.847 1.00 97.69 515 ARG A N 1
ATOM 3933 C CA . ARG A 1 515 ? 16.431 2.245 22.115 1.00 97.69 515 ARG A CA 1
ATOM 3934 C C . ARG A 1 515 ? 16.252 2.366 20.605 1.00 97.69 515 ARG A C 1
ATOM 3936 O O . ARG A 1 515 ? 17.251 2.316 19.894 1.00 97.69 515 ARG A O 1
ATOM 3943 N N . ARG A 1 516 ? 15.024 2.562 20.120 1.00 97.25 516 ARG A N 1
ATOM 3944 C CA . ARG A 1 516 ? 14.721 2.750 18.696 1.00 97.25 516 ARG A CA 1
ATOM 3945 C C . ARG A 1 516 ? 15.476 3.946 18.124 1.00 97.25 516 ARG A C 1
ATOM 3947 O O . ARG A 1 516 ? 16.195 3.775 17.145 1.00 97.25 516 ARG A O 1
ATOM 3954 N N . VAL A 1 517 ? 15.386 5.114 18.768 1.00 95.75 517 VAL A N 1
ATOM 3955 C CA . VAL A 1 517 ? 16.133 6.315 18.351 1.00 95.75 517 VAL A CA 1
ATOM 3956 C C . VAL A 1 517 ? 17.631 6.014 18.278 1.00 95.75 517 VAL A C 1
ATOM 3958 O O . VAL A 1 517 ? 18.246 6.253 17.244 1.00 95.75 517 VAL A O 1
ATOM 3961 N N . GLY A 1 518 ? 18.200 5.402 19.323 1.00 95.25 518 GLY A N 1
ATOM 3962 C CA . GLY A 1 518 ? 19.616 5.028 19.339 1.00 95.25 518 GLY A CA 1
ATOM 3963 C C . GLY A 1 518 ? 20.022 4.088 18.196 1.00 95.25 518 GLY A C 1
ATOM 3964 O O . GLY A 1 518 ? 21.060 4.303 17.574 1.00 95.25 518 GLY A O 1
ATOM 3965 N N . ARG A 1 519 ? 19.207 3.072 17.877 1.00 96.25 519 ARG A N 1
ATOM 3966 C CA . ARG A 1 519 ? 19.476 2.139 16.766 1.00 96.25 519 ARG A CA 1
ATOM 3967 C C . ARG A 1 519 ? 19.416 2.835 15.409 1.00 96.25 519 ARG A C 1
ATOM 3969 O O . ARG A 1 519 ? 20.309 2.624 14.599 1.00 96.25 519 ARG A O 1
ATOM 3976 N N . ILE A 1 520 ? 18.402 3.671 15.179 1.00 94.88 520 ILE A N 1
ATOM 3977 C CA . ILE A 1 520 ? 18.239 4.407 13.916 1.00 94.88 520 ILE A CA 1
ATOM 3978 C C . ILE A 1 520 ? 19.395 5.390 13.713 1.00 94.88 520 ILE A C 1
ATOM 3980 O O . ILE A 1 520 ? 19.910 5.491 12.608 1.00 94.88 520 ILE A O 1
ATOM 3984 N N . THR A 1 521 ? 19.843 6.085 14.764 1.00 94.19 521 THR A N 1
ATOM 3985 C CA . THR A 1 521 ? 20.978 7.021 14.675 1.00 94.19 521 THR A CA 1
ATOM 3986 C C . THR A 1 521 ? 22.296 6.328 14.321 1.00 94.19 521 THR A C 1
ATOM 3988 O O . THR A 1 521 ? 23.144 6.935 13.676 1.00 94.19 521 THR A O 1
ATOM 3991 N N . LEU A 1 522 ? 22.483 5.075 14.744 1.00 94.81 522 LEU A N 1
ATOM 3992 C CA . LEU A 1 522 ? 23.690 4.294 14.450 1.00 94.81 522 LEU A CA 1
ATOM 3993 C C . LEU A 1 522 ? 23.621 3.545 13.113 1.00 94.81 522 LEU A C 1
ATOM 3995 O O . LEU A 1 522 ? 24.638 3.024 12.659 1.00 94.81 522 LEU A O 1
ATOM 3999 N N . ALA A 1 523 ? 22.439 3.448 12.509 1.00 94.56 523 ALA A N 1
ATOM 4000 C CA . ALA A 1 523 ? 22.239 2.735 11.263 1.00 94.56 523 ALA A CA 1
ATOM 4001 C C . ALA A 1 523 ? 22.675 3.594 10.069 1.00 94.56 523 ALA A C 1
ATOM 4003 O O . ALA A 1 523 ? 22.088 4.642 9.803 1.00 94.56 523 ALA A O 1
ATOM 4004 N N . ASP A 1 524 ? 23.681 3.121 9.332 1.00 93.62 524 ASP A N 1
ATOM 4005 C CA . ASP A 1 524 ? 24.150 3.761 8.104 1.00 93.62 524 ASP A CA 1
ATOM 4006 C C . ASP A 1 524 ? 23.593 3.040 6.866 1.00 93.62 524 ASP A C 1
ATOM 4008 O O . ASP A 1 524 ? 23.756 1.829 6.699 1.00 93.62 524 ASP A O 1
ATOM 4012 N N . GLY A 1 525 ? 22.903 3.786 6.004 1.00 93.38 525 GLY A N 1
ATOM 4013 C CA . GLY A 1 525 ? 22.221 3.258 4.822 1.00 93.38 525 GLY A CA 1
ATOM 4014 C C . GLY A 1 525 ? 20.831 2.651 5.076 1.00 93.38 525 GLY A C 1
ATOM 4015 O O . GLY A 1 525 ? 20.389 2.421 6.203 1.00 93.38 525 GLY A O 1
ATOM 4016 N N . VAL A 1 526 ? 20.113 2.392 3.978 1.00 94.31 526 VAL A N 1
ATOM 4017 C CA . VAL A 1 526 ? 18.694 1.987 3.991 1.00 94.31 526 VAL A CA 1
ATOM 4018 C C . VAL A 1 526 ? 18.492 0.605 4.622 1.00 94.31 526 VAL A C 1
ATOM 4020 O O . VAL A 1 526 ? 17.587 0.435 5.434 1.00 94.31 526 VAL A O 1
ATOM 4023 N N . ILE A 1 527 ? 19.366 -0.363 4.325 1.00 93.31 527 ILE A N 1
ATOM 4024 C CA . ILE A 1 527 ? 19.254 -1.741 4.839 1.00 93.31 527 ILE A CA 1
ATOM 4025 C C . ILE A 1 527 ? 19.506 -1.791 6.352 1.00 93.31 527 ILE A C 1
ATOM 4027 O O . ILE A 1 527 ? 18.747 -2.424 7.084 1.00 93.31 527 ILE A O 1
ATOM 4031 N N . ALA A 1 528 ? 20.534 -1.090 6.845 1.00 93.88 528 ALA A N 1
ATOM 4032 C CA . ALA A 1 528 ? 20.807 -1.016 8.280 1.00 93.88 528 ALA A CA 1
ATOM 4033 C C . ALA A 1 528 ? 19.659 -0.327 9.026 1.00 93.88 528 ALA A C 1
ATOM 4035 O O . ALA A 1 528 ? 19.268 -0.768 10.109 1.00 93.88 528 ALA A O 1
ATOM 4036 N N . ARG A 1 529 ? 19.090 0.730 8.429 1.00 95.94 529 ARG A N 1
ATOM 4037 C CA . ARG A 1 529 ? 17.936 1.432 8.992 1.00 95.94 529 ARG A CA 1
ATOM 4038 C C . ARG A 1 529 ? 16.708 0.530 9.041 1.00 95.94 529 ARG A C 1
ATOM 4040 O O . ARG A 1 529 ? 16.065 0.472 10.083 1.00 95.94 529 ARG A O 1
ATOM 4047 N N . PHE A 1 530 ? 16.427 -0.211 7.969 1.00 97.06 530 PHE A N 1
ATOM 4048 C CA . PHE A 1 530 ? 15.361 -1.210 7.949 1.00 97.06 530 PHE A CA 1
ATOM 4049 C C . PHE A 1 530 ? 15.541 -2.242 9.069 1.00 97.06 530 PHE A C 1
ATOM 4051 O O . PHE A 1 530 ? 14.638 -2.408 9.881 1.00 97.06 530 PHE A O 1
ATOM 4058 N N . ALA A 1 531 ? 16.715 -2.870 9.186 1.00 97.19 531 ALA A N 1
ATOM 4059 C CA . ALA A 1 531 ? 16.969 -3.867 10.229 1.00 97.19 531 ALA A CA 1
ATOM 4060 C C . ALA A 1 531 ? 16.821 -3.285 11.653 1.00 97.19 531 ALA A C 1
ATOM 4062 O O . ALA A 1 531 ? 16.269 -3.931 12.546 1.00 97.19 531 ALA A O 1
ATOM 4063 N N . ALA A 1 532 ? 17.265 -2.043 11.878 1.00 96.94 532 ALA A N 1
ATOM 4064 C CA . ALA A 1 532 ? 17.097 -1.338 13.151 1.00 96.94 532 ALA A CA 1
ATOM 4065 C C . ALA A 1 532 ? 15.619 -1.077 13.507 1.00 96.94 532 ALA A C 1
ATOM 4067 O O . ALA A 1 532 ? 15.209 -1.251 14.664 1.00 96.94 532 ALA A O 1
ATOM 4068 N N . GLU A 1 533 ? 14.824 -0.667 12.520 1.00 97.50 533 GLU A N 1
ATOM 4069 C CA . GLU A 1 533 ? 13.380 -0.459 12.652 1.00 97.50 533 GLU A CA 1
ATOM 4070 C C . GLU A 1 533 ? 12.651 -1.780 12.897 1.00 97.50 533 GLU A C 1
ATOM 4072 O O . GLU A 1 533 ? 11.832 -1.870 13.807 1.00 97.50 533 GLU A O 1
ATOM 4077 N N . GLN A 1 534 ? 13.016 -2.833 12.165 1.00 97.94 534 GLN A N 1
ATOM 4078 C CA . GLN A 1 534 ? 12.415 -4.163 12.250 1.00 97.94 534 GLN A CA 1
ATOM 4079 C C . GLN A 1 534 ? 12.514 -4.752 13.662 1.00 97.94 534 GLN A C 1
ATOM 4081 O O . GLN A 1 534 ? 11.538 -5.268 14.203 1.00 97.94 534 GLN A O 1
ATOM 4086 N N . VAL A 1 535 ? 13.675 -4.612 14.310 1.00 98.44 535 VAL A N 1
ATOM 4087 C CA . VAL A 1 535 ? 13.855 -5.021 15.712 1.00 98.44 535 VAL A CA 1
ATOM 4088 C C . VAL A 1 535 ? 12.903 -4.258 16.631 1.00 98.44 535 VAL A C 1
ATOM 4090 O O . VAL A 1 535 ? 12.311 -4.839 17.537 1.00 98.44 535 VAL A O 1
ATOM 4093 N N . SER A 1 536 ? 12.770 -2.951 16.411 1.00 98.38 536 SER A N 1
ATOM 4094 C CA . SER A 1 536 ? 11.918 -2.093 17.238 1.00 98.38 536 SER A CA 1
ATOM 4095 C C . SER A 1 536 ? 10.434 -2.412 17.027 1.00 98.38 536 SER A C 1
ATOM 4097 O O . SER A 1 536 ? 9.679 -2.422 17.995 1.00 98.38 536 SER A O 1
ATOM 4099 N N . LEU A 1 537 ? 10.035 -2.745 15.795 1.00 98.44 537 LEU A N 1
ATOM 4100 C CA . LEU A 1 537 ? 8.708 -3.251 15.444 1.00 98.44 537 LEU A CA 1
ATOM 4101 C C . LEU A 1 537 ? 8.373 -4.535 16.217 1.00 98.44 537 LEU A C 1
ATOM 4103 O O . LEU A 1 537 ? 7.327 -4.602 16.855 1.00 98.44 537 LEU A O 1
ATOM 4107 N N . VAL A 1 538 ? 9.253 -5.540 16.201 1.00 98.56 538 VAL A N 1
ATOM 4108 C CA . VAL A 1 538 ? 8.994 -6.822 16.885 1.00 98.56 538 VAL A CA 1
ATOM 4109 C C . VAL A 1 538 ? 8.953 -6.656 18.408 1.00 98.56 538 VAL A C 1
ATOM 4111 O O . VAL A 1 538 ? 8.128 -7.276 19.075 1.00 98.56 538 VAL A O 1
ATOM 4114 N N . GLU A 1 539 ? 9.775 -5.769 18.974 1.00 98.50 539 GLU A N 1
ATOM 4115 C CA . GLU A 1 539 ? 9.680 -5.416 20.396 1.00 98.50 539 GLU A CA 1
ATOM 4116 C C . GLU A 1 539 ? 8.356 -4.700 20.731 1.00 98.50 539 GLU A C 1
ATOM 4118 O O . GLU A 1 539 ? 7.741 -5.030 21.744 1.00 98.50 539 GLU A O 1
ATOM 4123 N N . ALA A 1 540 ? 7.885 -3.768 19.889 1.00 98.25 540 ALA A N 1
ATOM 4124 C CA . ALA A 1 540 ? 6.585 -3.105 20.067 1.00 98.25 540 ALA A CA 1
ATOM 4125 C C . ALA A 1 540 ? 5.429 -4.114 19.999 1.00 98.25 540 ALA A C 1
ATOM 4127 O O . ALA A 1 540 ? 4.550 -4.114 20.859 1.00 98.25 540 ALA A O 1
ATOM 4128 N N . MET A 1 541 ? 5.481 -5.021 19.019 1.00 98.06 541 MET A N 1
ATOM 4129 C CA . MET A 1 541 ? 4.534 -6.122 18.864 1.00 98.06 541 MET A CA 1
ATOM 4130 C C . MET A 1 541 ? 4.503 -7.020 20.108 1.00 98.06 541 MET A C 1
ATOM 4132 O O . MET A 1 541 ? 3.425 -7.355 20.591 1.00 98.06 541 MET A O 1
ATOM 4136 N N . GLY A 1 542 ? 5.663 -7.368 20.673 1.00 97.69 542 GLY A N 1
ATOM 4137 C CA . GLY A 1 542 ? 5.742 -8.148 21.909 1.00 97.69 542 GLY A CA 1
ATOM 4138 C C . GLY A 1 542 ? 5.070 -7.451 23.095 1.00 97.69 542 GLY A C 1
ATOM 4139 O O . GLY A 1 542 ? 4.293 -8.082 23.805 1.00 97.69 542 GLY A O 1
ATOM 4140 N N . ILE A 1 543 ? 5.301 -6.145 23.276 1.00 97.38 543 ILE A N 1
ATOM 4141 C CA . ILE A 1 543 ? 4.671 -5.360 24.354 1.00 97.38 543 ILE A CA 1
ATOM 4142 C C . ILE A 1 543 ? 3.150 -5.271 24.161 1.00 97.38 543 ILE A C 1
ATOM 4144 O O . ILE A 1 543 ? 2.405 -5.412 25.130 1.00 97.38 543 ILE A O 1
ATOM 4148 N N . ALA A 1 544 ? 2.679 -5.064 22.928 1.00 94.44 544 ALA A N 1
ATOM 4149 C CA . ALA A 1 544 ? 1.250 -5.044 22.624 1.00 94.44 544 ALA A CA 1
ATOM 4150 C C . ALA A 1 544 ? 0.584 -6.402 22.906 1.00 94.44 544 ALA A C 1
ATOM 4152 O O . ALA A 1 544 ? -0.488 -6.461 23.496 1.00 94.44 544 ALA A O 1
ATOM 4153 N N . ILE A 1 545 ? 1.232 -7.512 22.549 1.00 94.44 545 ILE A N 1
ATOM 4154 C CA . ILE A 1 545 ? 0.691 -8.852 22.820 1.00 94.44 545 ILE A CA 1
ATOM 4155 C C . ILE A 1 545 ? 0.757 -9.181 24.316 1.00 94.44 545 ILE A C 1
ATOM 4157 O O . ILE A 1 545 ? -0.142 -9.834 24.836 1.00 94.44 545 ILE A O 1
ATOM 4161 N N . GLU A 1 546 ? 1.779 -8.714 25.037 1.00 95.44 546 GLU A N 1
ATOM 4162 C CA . GLU A 1 546 ? 1.868 -8.858 26.494 1.00 95.44 546 GLU A CA 1
ATOM 4163 C C . GLU A 1 546 ? 0.731 -8.111 27.204 1.00 95.44 546 GLU A C 1
ATOM 4165 O O . GLU A 1 546 ? 0.165 -8.635 28.164 1.00 95.44 546 GLU A O 1
ATOM 4170 N N . SER A 1 547 ? 0.366 -6.917 26.722 1.00 92.00 547 SER A N 1
ATOM 4171 C CA . SER A 1 547 ? -0.753 -6.150 27.281 1.00 92.00 547 SER A CA 1
ATOM 4172 C C . SER A 1 547 ? -2.104 -6.816 27.014 1.00 92.00 547 SER A C 1
ATOM 4174 O O . SER A 1 547 ? -2.979 -6.795 27.877 1.00 92.00 547 SER A O 1
ATOM 4176 N N . GLU A 1 548 ? -2.252 -7.481 25.867 1.00 86.75 548 GLU A N 1
ATOM 4177 C CA . GLU A 1 548 ? -3.416 -8.313 25.545 1.00 86.75 548 GLU A CA 1
ATOM 4178 C C . GLU A 1 548 ? -3.443 -9.625 26.342 1.00 86.75 548 GLU A C 1
ATOM 4180 O O . GLU A 1 548 ? -4.515 -10.125 26.688 1.00 86.75 548 GLU A O 1
ATOM 4185 N N . ARG A 1 549 ? -2.271 -10.210 26.625 1.00 90.06 549 ARG A N 1
ATOM 4186 C CA . ARG A 1 549 ? -2.121 -11.525 27.267 1.00 90.06 549 ARG A CA 1
ATOM 4187 C C . ARG A 1 549 ? -1.033 -11.526 28.342 1.00 90.06 549 ARG A C 1
ATOM 4189 O O . ARG A 1 549 ? 0.022 -12.138 28.147 1.00 90.06 549 ARG A O 1
ATOM 4196 N N . PRO A 1 550 ? -1.318 -10.986 29.541 1.00 91.94 550 PRO A N 1
ATOM 4197 C CA . PRO A 1 550 ? -0.341 -10.945 30.632 1.00 91.94 550 PRO A CA 1
ATOM 4198 C C . PRO A 1 550 ? 0.195 -12.327 31.039 1.00 91.94 550 PRO A C 1
ATOM 4200 O O . PRO A 1 550 ? 1.350 -12.462 31.434 1.00 91.94 550 PRO A O 1
ATOM 4203 N N . ASN A 1 551 ? -0.613 -13.382 30.887 1.00 91.62 551 ASN A N 1
ATOM 4204 C CA . ASN A 1 551 ? -0.212 -14.760 31.198 1.00 91.62 551 ASN A CA 1
ATOM 4205 C C . ASN A 1 551 ? 0.880 -15.311 30.261 1.00 91.62 551 ASN A C 1
ATOM 4207 O O . ASN A 1 551 ? 1.545 -16.280 30.615 1.00 91.62 551 ASN A O 1
ATOM 4211 N N . ALA A 1 552 ? 1.072 -14.711 29.081 1.00 94.88 552 ALA A N 1
ATOM 4212 C CA . ALA A 1 552 ? 2.102 -15.097 28.117 1.00 94.88 552 ALA A CA 1
ATOM 4213 C C . ALA A 1 552 ? 3.400 -14.276 28.259 1.00 94.88 552 ALA A C 1
ATOM 4215 O O . ALA A 1 552 ? 4.335 -14.485 27.485 1.00 94.88 552 ALA A O 1
ATOM 4216 N N . ALA A 1 553 ? 3.491 -13.367 29.241 1.00 95.19 553 ALA A N 1
ATOM 4217 C CA . ALA A 1 553 ? 4.605 -12.426 29.381 1.00 95.19 553 ALA A CA 1
ATOM 4218 C C . ALA A 1 553 ? 5.986 -13.106 29.397 1.00 95.19 553 ALA A C 1
ATOM 4220 O O . ALA A 1 553 ? 6.880 -12.689 28.666 1.00 95.19 553 ALA A O 1
ATOM 4221 N N . SER A 1 554 ? 6.153 -14.200 30.151 1.00 96.19 554 SER A N 1
ATOM 4222 C CA . SER A 1 554 ? 7.431 -14.928 30.224 1.00 96.19 554 SER A CA 1
ATOM 4223 C C . SER A 1 554 ? 7.819 -15.595 28.901 1.00 96.19 554 SER A C 1
ATOM 4225 O O . SER A 1 554 ? 8.999 -15.711 28.577 1.00 96.19 554 SER A O 1
ATOM 4227 N N . GLN A 1 555 ? 6.832 -16.051 28.125 1.00 97.06 555 GLN A N 1
ATOM 4228 C CA . GLN A 1 555 ? 7.073 -16.655 26.816 1.00 97.06 555 GLN A CA 1
ATOM 4229 C C . GLN A 1 555 ? 7.483 -15.589 25.793 1.00 97.06 555 GLN A C 1
ATOM 4231 O O . GLN A 1 555 ? 8.424 -15.801 25.032 1.00 97.06 555 GLN A O 1
ATOM 4236 N N . ILE A 1 556 ? 6.813 -14.432 25.807 1.00 96.94 556 ILE A N 1
ATOM 4237 C CA . ILE A 1 556 ? 7.142 -13.275 24.962 1.00 96.94 556 ILE A CA 1
ATOM 4238 C C . ILE A 1 556 ? 8.556 -12.772 25.276 1.00 96.94 556 ILE A C 1
ATOM 4240 O O . ILE A 1 556 ? 9.350 -12.567 24.360 1.00 96.94 556 ILE A O 1
ATOM 4244 N N . GLU A 1 557 ? 8.896 -12.631 26.559 1.00 97.50 557 GLU A N 1
ATOM 4245 C CA . GLU A 1 557 ? 10.238 -12.243 27.006 1.00 97.50 557 GLU A CA 1
ATOM 4246 C C . GLU A 1 557 ? 11.300 -13.226 26.499 1.00 97.50 557 GLU A C 1
ATOM 4248 O O . GLU A 1 557 ? 12.277 -12.802 25.883 1.00 97.50 557 GLU A O 1
ATOM 4253 N N . SER A 1 558 ? 11.059 -14.535 26.633 1.00 97.88 558 SER A N 1
ATOM 4254 C CA . SER A 1 558 ? 11.964 -15.567 26.117 1.00 97.88 558 SER A CA 1
ATOM 4255 C C . SER A 1 558 ? 12.181 -15.474 24.599 1.00 97.88 558 SER A C 1
ATOM 4257 O O . SER A 1 558 ? 13.314 -15.643 24.144 1.00 97.88 558 SER A O 1
ATOM 4259 N N . ILE A 1 559 ? 11.140 -15.169 23.813 1.00 98.12 559 ILE A N 1
ATOM 4260 C CA . ILE A 1 559 ? 11.260 -14.969 22.357 1.00 98.12 559 ILE A CA 1
ATOM 4261 C C . ILE A 1 559 ? 12.124 -13.741 22.047 1.00 98.12 559 ILE A C 1
ATOM 4263 O O . ILE A 1 559 ? 13.022 -13.814 21.206 1.00 98.12 559 ILE A O 1
ATOM 4267 N N . LEU A 1 560 ? 11.883 -12.614 22.723 1.00 98.19 560 LEU A N 1
ATOM 4268 C CA . LEU A 1 560 ? 12.622 -11.371 22.484 1.00 98.19 560 LEU A CA 1
ATOM 4269 C C . LEU A 1 560 ? 14.094 -11.475 22.919 1.00 98.19 560 LEU A C 1
ATOM 4271 O O . LEU A 1 560 ? 14.978 -10.954 22.231 1.00 98.19 560 LEU A O 1
ATOM 4275 N N . GLU A 1 561 ? 14.379 -12.164 24.025 1.00 98.06 561 GLU A N 1
ATOM 4276 C CA . GLU A 1 561 ? 15.745 -12.448 24.478 1.00 98.06 561 GLU A CA 1
ATOM 4277 C C . GLU A 1 561 ? 16.489 -13.394 23.529 1.00 98.06 561 GLU A C 1
ATOM 4279 O O . GLU A 1 561 ? 17.659 -13.142 23.210 1.00 98.06 561 GLU A O 1
ATOM 4284 N N . GLY A 1 562 ? 15.809 -14.438 23.039 1.00 98.06 562 GLY A N 1
ATOM 4285 C CA . GLY A 1 562 ? 16.325 -15.347 22.014 1.00 98.06 562 GLY A CA 1
ATOM 4286 C C . GLY A 1 562 ? 16.683 -14.588 20.740 1.00 98.06 562 GLY A C 1
ATOM 4287 O O . GLY A 1 562 ? 17.846 -14.571 20.342 1.00 98.06 562 GLY A O 1
ATOM 4288 N N . MET A 1 563 ? 15.734 -13.814 20.202 1.00 98.19 563 MET A N 1
ATOM 4289 C CA . MET A 1 563 ? 15.952 -12.935 19.048 1.00 98.19 563 MET A CA 1
ATOM 4290 C C . MET A 1 563 ? 17.165 -12.015 19.250 1.00 98.19 563 MET A C 1
ATOM 4292 O O . MET A 1 563 ? 17.992 -11.856 18.354 1.00 98.19 563 MET A O 1
ATOM 4296 N N . ALA A 1 564 ? 17.295 -11.383 20.421 1.00 98.06 564 ALA A N 1
ATOM 4297 C CA . ALA A 1 5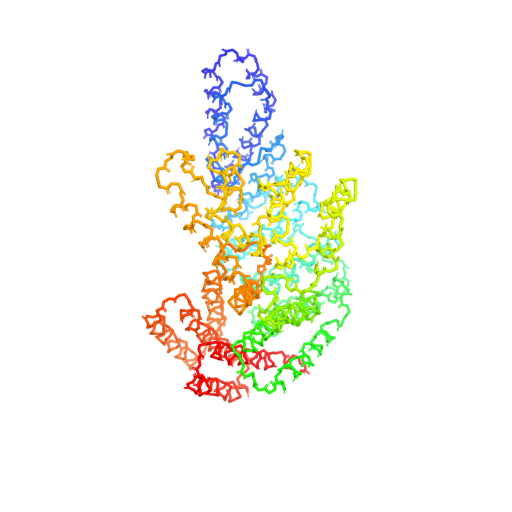64 ? 18.408 -10.480 20.703 1.00 98.06 564 ALA A CA 1
ATOM 4298 C C . ALA A 1 564 ? 19.762 -11.201 20.801 1.00 98.06 564 ALA A C 1
ATOM 4300 O O . ALA A 1 564 ? 20.787 -10.598 20.472 1.00 98.06 564 ALA A O 1
ATOM 4301 N N . THR A 1 565 ? 19.776 -12.446 21.278 1.00 98.25 565 THR A N 1
ATOM 4302 C CA . THR A 1 565 ? 20.978 -13.280 21.399 1.00 98.25 565 THR A CA 1
ATOM 4303 C C . THR A 1 565 ? 21.411 -13.799 20.035 1.00 98.25 565 THR A C 1
ATOM 4305 O O . THR A 1 565 ? 22.550 -13.551 19.634 1.00 98.25 565 THR A O 1
ATOM 4308 N N . ASP A 1 566 ? 20.490 -14.398 19.286 1.00 97.75 566 ASP A N 1
ATOM 4309 C CA . ASP A 1 566 ? 20.750 -14.957 17.960 1.00 97.75 566 ASP A CA 1
ATOM 4310 C C . ASP A 1 566 ? 21.189 -13.859 16.988 1.00 97.75 566 ASP A C 1
ATOM 4312 O O . ASP A 1 566 ? 22.174 -14.013 16.269 1.00 97.75 566 ASP A O 1
ATOM 4316 N N . ARG A 1 567 ? 20.560 -12.676 17.040 1.00 97.56 567 ARG A N 1
ATOM 4317 C CA . ARG A 1 567 ? 20.951 -11.538 16.192 1.00 97.56 567 ARG A CA 1
ATOM 4318 C C . ARG A 1 567 ? 22.389 -11.070 16.440 1.00 97.56 567 ARG A C 1
ATOM 4320 O O . ARG A 1 567 ? 23.040 -10.598 15.515 1.00 97.56 567 ARG A O 1
ATOM 4327 N N . ARG A 1 568 ? 22.893 -11.166 17.678 1.00 97.56 568 ARG A N 1
ATOM 4328 C CA . ARG A 1 568 ? 24.300 -10.843 17.992 1.00 97.56 568 ARG A CA 1
ATOM 4329 C C . ARG A 1 568 ? 25.266 -11.916 17.490 1.00 97.56 568 ARG A C 1
ATOM 4331 O O . ARG A 1 568 ? 26.427 -11.594 17.262 1.00 97.56 568 ARG A O 1
ATOM 4338 N N . ALA A 1 569 ? 24.802 -13.158 17.370 1.00 97.44 569 ALA A N 1
ATOM 4339 C CA . ALA A 1 569 ? 25.577 -14.281 16.854 1.00 97.44 569 ALA A CA 1
ATOM 4340 C C . ALA A 1 569 ? 25.550 -14.379 15.318 1.00 97.44 569 ALA A C 1
ATOM 4342 O O . ALA A 1 569 ? 26.422 -15.029 14.746 1.00 97.44 569 ALA A O 1
ATOM 4343 N N . ALA A 1 570 ? 24.584 -13.723 14.668 1.00 97.06 570 ALA A N 1
ATOM 4344 C CA . ALA A 1 570 ? 24.428 -13.714 13.222 1.00 97.06 570 ALA A CA 1
ATOM 4345 C C . ALA A 1 570 ? 25.689 -13.212 12.500 1.00 97.06 570 ALA A C 1
ATOM 4347 O O . ALA A 1 570 ? 26.282 -12.189 12.853 1.00 97.06 570 ALA A O 1
ATOM 4348 N N . SER A 1 571 ? 26.059 -13.922 11.441 1.00 96.56 571 SER A N 1
ATOM 4349 C CA . SER A 1 571 ? 27.240 -13.667 10.617 1.00 96.56 571 SER A CA 1
ATOM 4350 C C . SER A 1 571 ? 27.098 -12.439 9.714 1.00 96.56 571 SER A C 1
ATOM 4352 O O . SER A 1 571 ? 28.093 -11.807 9.357 1.00 96.56 571 SER A O 1
ATOM 4354 N N . ASN A 1 572 ? 25.866 -12.098 9.328 1.00 95.50 572 ASN A N 1
ATOM 4355 C CA . ASN A 1 572 ? 25.560 -11.019 8.396 1.00 95.50 572 ASN A CA 1
ATOM 4356 C C . ASN A 1 572 ? 24.173 -10.408 8.677 1.00 95.50 572 ASN A C 1
ATOM 4358 O O . ASN A 1 572 ? 23.372 -10.958 9.429 1.00 95.50 572 ASN A O 1
ATOM 4362 N N . ILE A 1 573 ? 23.880 -9.250 8.075 1.00 96.19 573 ILE A N 1
ATOM 4363 C CA . ILE A 1 573 ? 22.624 -8.517 8.313 1.00 96.19 573 ILE A CA 1
ATOM 4364 C C . ILE A 1 573 ? 21.381 -9.232 7.765 1.00 96.19 573 ILE A C 1
ATOM 4366 O O . ILE A 1 573 ? 20.292 -9.057 8.299 1.00 96.19 573 ILE A O 1
ATOM 4370 N N . ILE A 1 574 ? 21.523 -10.061 6.734 1.00 96.81 574 ILE A N 1
ATOM 4371 C CA . ILE A 1 574 ? 20.400 -10.805 6.161 1.00 96.81 574 ILE A CA 1
ATOM 4372 C C . ILE A 1 574 ? 19.936 -11.903 7.121 1.00 96.81 574 ILE A C 1
ATOM 4374 O O . ILE A 1 574 ? 18.741 -12.052 7.363 1.00 96.81 574 ILE A O 1
ATOM 4378 N N . GLU A 1 575 ? 20.878 -12.618 7.732 1.00 97.25 575 GLU A N 1
ATOM 4379 C CA . GLU A 1 575 ? 20.591 -13.576 8.800 1.00 97.25 575 GLU A CA 1
ATOM 4380 C C . GLU A 1 575 ? 19.899 -12.883 9.990 1.00 97.25 575 GLU A C 1
ATOM 4382 O O . GLU A 1 575 ? 18.939 -13.411 10.549 1.00 97.25 575 GLU A O 1
ATOM 4387 N N . GLN A 1 576 ? 20.300 -11.648 10.329 1.00 97.62 576 GLN A N 1
ATOM 4388 C CA . GLN A 1 576 ? 19.602 -10.848 11.346 1.00 97.62 576 GLN A CA 1
ATOM 4389 C C . GLN A 1 576 ? 18.141 -10.562 10.970 1.00 97.62 576 GLN A C 1
ATOM 4391 O O . GLN A 1 576 ? 17.274 -10.653 11.839 1.00 97.62 576 GLN A O 1
ATOM 4396 N N . ILE A 1 577 ? 17.862 -10.240 9.703 1.00 97.69 577 ILE A N 1
ATOM 4397 C CA . ILE A 1 577 ? 16.496 -10.003 9.209 1.00 97.69 577 ILE A CA 1
ATOM 4398 C C . ILE A 1 577 ? 15.654 -11.280 9.340 1.00 97.69 577 ILE A C 1
ATOM 4400 O O . ILE A 1 577 ? 14.526 -11.212 9.831 1.00 97.69 577 ILE A O 1
ATOM 4404 N N . GLU A 1 578 ? 16.195 -12.446 8.967 1.00 97.94 578 GLU A N 1
ATOM 4405 C CA . GLU A 1 578 ? 15.508 -13.733 9.143 1.00 97.94 578 GLU A CA 1
ATOM 4406 C C . GLU A 1 578 ? 15.173 -13.995 10.621 1.00 97.94 578 GLU A C 1
ATOM 4408 O O . GLU A 1 578 ? 14.041 -14.364 10.945 1.00 97.94 578 GLU A O 1
ATOM 4413 N N . ILE A 1 579 ? 16.130 -13.791 11.532 1.00 98.19 579 ILE A N 1
ATOM 4414 C CA . ILE A 1 579 ? 15.940 -13.995 12.978 1.00 98.19 579 ILE A CA 1
ATOM 4415 C C . ILE A 1 579 ? 14.796 -13.123 13.510 1.00 98.19 579 ILE A C 1
ATOM 4417 O O . ILE A 1 579 ? 13.950 -13.594 14.272 1.00 98.19 579 ILE A O 1
ATOM 4421 N N . VAL A 1 580 ? 14.731 -11.861 13.084 1.00 98.44 580 VAL A N 1
ATOM 4422 C CA . VAL A 1 580 ? 13.677 -10.933 13.514 1.00 98.44 580 VAL A CA 1
ATOM 4423 C C . VAL A 1 580 ? 12.309 -11.336 12.948 1.00 98.44 580 VAL A C 1
ATOM 4425 O O . VAL A 1 580 ? 11.332 -11.350 13.696 1.00 98.44 580 VAL A O 1
ATOM 4428 N N . GLU A 1 581 ? 12.217 -11.748 11.677 1.00 98.38 581 GLU A N 1
ATOM 4429 C CA . GLU A 1 581 ? 10.962 -12.281 11.108 1.00 98.38 581 GLU A CA 1
ATOM 4430 C C . GLU A 1 581 ? 10.503 -13.568 11.810 1.00 98.38 581 GLU A C 1
ATOM 4432 O O . GLU A 1 581 ? 9.308 -13.798 11.985 1.00 98.38 581 GLU A O 1
ATOM 4437 N N . THR A 1 582 ? 11.445 -14.395 12.263 1.00 98.31 582 THR A N 1
ATOM 4438 C CA . THR A 1 582 ? 11.153 -15.615 13.033 1.00 98.31 582 THR A CA 1
ATOM 4439 C C . THR A 1 582 ? 10.477 -15.271 14.353 1.00 98.31 582 THR A C 1
ATOM 4441 O O . THR A 1 582 ? 9.419 -15.815 14.670 1.00 98.31 582 THR A O 1
ATOM 4444 N N . ALA A 1 583 ? 11.039 -14.310 15.089 1.00 98.44 583 ALA A N 1
ATOM 4445 C CA . ALA A 1 583 ? 10.450 -13.821 16.328 1.00 98.44 583 ALA A CA 1
ATOM 4446 C C . ALA A 1 583 ? 9.059 -13.204 16.095 1.00 98.44 583 ALA A C 1
ATOM 4448 O O . ALA A 1 583 ? 8.138 -13.491 16.857 1.00 98.44 583 ALA A O 1
ATOM 4449 N N . ALA A 1 584 ? 8.872 -12.433 15.017 1.00 98.38 584 ALA A N 1
ATOM 4450 C CA . ALA A 1 584 ? 7.566 -11.876 14.651 1.00 98.38 584 ALA A CA 1
ATOM 4451 C C . ALA A 1 584 ? 6.502 -12.972 14.450 1.00 98.38 584 ALA A C 1
ATOM 4453 O O . ALA A 1 584 ? 5.400 -12.882 14.992 1.00 98.38 584 ALA A O 1
ATOM 4454 N N . VAL A 1 585 ? 6.842 -14.040 13.722 1.00 98.19 585 VAL A N 1
ATOM 4455 C CA . VAL A 1 585 ? 5.943 -15.181 13.491 1.00 98.19 585 VAL A CA 1
ATOM 4456 C C . VAL A 1 585 ? 5.619 -15.920 14.795 1.00 98.19 585 VAL A C 1
ATOM 4458 O O . VAL A 1 585 ? 4.458 -16.245 15.040 1.00 98.19 585 VAL A O 1
ATOM 4461 N N . MET A 1 586 ? 6.602 -16.132 15.675 1.00 98.00 586 MET A N 1
ATOM 4462 C CA . MET A 1 586 ? 6.369 -16.756 16.985 1.00 98.00 586 MET A CA 1
ATOM 4463 C C . MET A 1 586 ? 5.455 -15.904 17.881 1.00 98.00 586 MET A C 1
ATOM 4465 O O . MET A 1 586 ? 4.588 -16.438 18.573 1.00 98.00 586 MET A O 1
ATOM 4469 N N . LEU A 1 587 ? 5.592 -14.575 17.844 1.00 97.56 587 LEU A N 1
ATOM 4470 C CA . LEU A 1 587 ? 4.678 -13.670 18.545 1.00 97.56 587 LEU A CA 1
ATOM 4471 C C . LEU A 1 587 ? 3.255 -13.748 17.970 1.00 97.56 587 LEU A C 1
ATOM 4473 O O . LEU A 1 587 ? 2.288 -13.782 18.732 1.00 97.56 587 LEU A O 1
ATOM 4477 N N . TRP A 1 588 ? 3.103 -13.858 16.645 1.00 97.00 588 TRP A N 1
ATOM 4478 C CA . TRP A 1 588 ? 1.797 -14.114 16.028 1.00 97.00 588 TRP A CA 1
ATOM 4479 C C . TRP A 1 588 ? 1.181 -15.440 16.480 1.00 97.00 588 TRP A C 1
ATOM 4481 O O . TRP A 1 588 ? -0.023 -15.474 16.724 1.00 97.00 588 TRP A O 1
ATOM 4491 N N . GLN A 1 589 ? 1.974 -16.504 16.665 1.00 96.06 589 GLN A N 1
ATOM 4492 C CA . GLN A 1 589 ? 1.460 -17.771 17.205 1.00 96.06 589 GLN A CA 1
ATOM 4493 C C . GLN A 1 589 ? 0.886 -17.571 18.609 1.00 96.06 589 GLN A C 1
ATOM 4495 O O . GLN A 1 589 ? -0.222 -18.032 18.886 1.00 96.06 589 GLN A O 1
ATOM 4500 N N . ILE A 1 590 ? 1.591 -16.823 19.471 1.00 95.19 590 ILE A N 1
ATOM 4501 C CA . ILE A 1 590 ? 1.086 -16.479 20.805 1.00 95.19 590 ILE A CA 1
ATOM 4502 C C . ILE A 1 590 ? -0.211 -15.691 20.698 1.00 95.19 590 ILE A C 1
ATOM 4504 O O . ILE A 1 590 ? -1.121 -15.993 21.459 1.00 95.19 590 ILE A O 1
ATOM 4508 N N . ARG A 1 591 ? -0.318 -14.708 19.791 1.00 92.81 591 ARG A N 1
ATOM 4509 C CA . ARG A 1 591 ? -1.509 -13.850 19.642 1.00 92.81 591 ARG A CA 1
ATOM 4510 C C . ARG A 1 591 ? -2.708 -14.584 19.033 1.00 92.81 591 ARG A C 1
ATOM 4512 O O . ARG A 1 591 ? -3.831 -14.371 19.484 1.00 92.81 591 ARG A O 1
ATOM 4519 N N . LEU A 1 592 ? -2.506 -15.503 18.094 1.00 89.69 592 LEU A N 1
ATOM 4520 C CA . LEU A 1 592 ? -3.600 -16.257 17.468 1.00 89.69 592 LEU A CA 1
ATOM 4521 C C . LEU A 1 592 ? -4.091 -17.441 18.325 1.00 89.69 592 LEU A C 1
ATOM 4523 O O . LEU A 1 592 ? -5.294 -17.668 18.391 1.00 89.69 592 LEU A O 1
ATOM 4527 N N . ALA A 1 593 ? -3.215 -18.139 19.060 1.00 85.00 593 ALA A N 1
ATOM 4528 C CA . ALA A 1 593 ? -3.581 -19.374 19.776 1.00 85.00 593 ALA A CA 1
ATOM 4529 C C . ALA A 1 593 ? -4.630 -19.200 20.895 1.00 85.00 593 ALA A C 1
ATOM 4531 O O . ALA A 1 593 ? -5.489 -20.050 21.092 1.00 85.00 593 ALA A O 1
ATOM 4532 N N . GLY A 1 594 ? -4.605 -18.097 21.639 1.00 64.31 594 GLY A N 1
ATOM 4533 C CA . GLY A 1 594 ? -5.563 -17.850 22.728 1.00 64.31 594 GLY A CA 1
ATOM 4534 C C . GLY A 1 594 ? -6.945 -17.356 22.282 1.00 64.31 594 GLY A C 1
ATOM 4535 O O . GLY A 1 594 ? -7.654 -16.789 23.103 1.00 64.31 594 GLY A O 1
ATOM 4536 N N . GLY A 1 595 ? -7.298 -17.476 20.997 1.00 53.16 595 GLY A N 1
ATOM 4537 C CA . GLY A 1 595 ? -8.685 -17.328 20.537 1.00 53.16 595 GLY A CA 1
ATOM 4538 C C . GLY A 1 595 ? -9.528 -18.598 20.732 1.00 53.16 595 GLY A C 1
ATOM 4539 O O . GLY A 1 595 ? -10.735 -18.554 20.531 1.00 53.16 595 GLY A O 1
ATOM 4540 N N . GLU A 1 596 ? -8.907 -19.724 21.107 1.00 42.78 596 GLU A N 1
ATOM 4541 C CA . GLU A 1 596 ? -9.567 -21.034 21.250 1.00 42.78 596 GLU A CA 1
ATOM 4542 C C . GLU A 1 596 ? -10.023 -21.369 22.688 1.00 42.78 596 GLU A C 1
ATOM 4544 O O . GLU A 1 596 ? -10.442 -22.498 22.948 1.00 42.78 596 GLU A O 1
ATOM 4549 N N . SER A 1 597 ? -9.940 -20.420 23.630 1.00 34.28 597 SER A N 1
ATOM 4550 C CA . SER A 1 597 ? -10.437 -20.569 25.013 1.00 34.28 597 SER A CA 1
ATOM 4551 C C . SER A 1 597 ? -11.814 -19.952 25.187 1.00 34.28 597 SER A C 1
ATOM 4553 O O . SER A 1 597 ? -12.670 -20.607 25.822 1.00 34.28 597 SER A O 1
#

Foldseek 3Di:
DLVVLVVVCVVCQVPLPVLLVSLCVLLVLADQQDQDLSNLVSNLQSQLSLLCVLLDPSHDPVSNVSSVVSNCVNQNDPPPDRPNGSLSSSLSSLLSNLLSCLLSLHALNNLVSSLVSLCVSPPQLDPSSLVSLLSSLVSNLQRHDQCVVDVSSLSSLLVSLLSDELVRDPVVLVSLLLLLLDPSGQLRSNLSSLVSRLVRYPQPLRHCQLRRDNPHDNLSSQVSSVSSCCRRVVPPPLLVVLLVLLVVVLVVLLPPPDDDDLLSLLLSLLLLLLSLLLLSCSSSVVSVVSVVSSVVSRVVSVVLVVQQPPDPQCLLPPCQCVVLLCQLVVCPPVVVSNLVSLVVLVPDPHRDHLSRLLSLLCCCQPNPDPVSNVSSLVSLLVCLLRLSNLVSCLVCLVVGDLQPSNQVSLCSSLVHHADRSPDPCRSVVSNVSSVVSSVVSVCCGHPNVSVVVSLLSSLQSLCSSVVHHRDPDDPDSLQSLLVSLQVLLVVLLVLLVVLPPDPVLVVLSVVLVVQLVVQCVPQDDSLSSSLSSLLSSLSSLLSSLCSVPVVCNVVSVVLNVQLVVVLVVDPDSSSNSSSSSSSSSVSSCSNSVVSVD

Secondary structure (DSSP, 8-state):
-HHHHHHHHHHTTT-HHHHHHHHHHHHTT--SS--SHHHHHHHHHHHHHHHHHHT-TTS-HHHHHHHHHHHHHHH-TT--S---SHHHHHHHHHHHHHHHHHHTT--HHHHHHHHHHHHHHS-TTSHHHHHHHHHHHHHHHHHSPPTTT-HHHHHHHHHHHTT--SSS-HHHHHHHHHHHT-TTS-HHHHHHHHHHHHHH---TT--GGGSPPTT--HHHHHHHHHHHHHHHH---SHHHHHHHHHHHHHHHHHTS---SSHHHHHHHHHHHHHHHHHHHHHHTT-HHHHHHHHHTTTHHHHHHHHHHTS-GGGTTT-GGGHHHHHHHHHTTT-HHHHHHHHHHHHHS-PPPPHHHHHHHHHHHHH-SSHHHHHHHHHHHHHTTT-HHHHHHHHHHGGGS--SHHHHHHHHHHHTSPPPPTTSTTHHHHHHHHHHHHHHHHHHTSHHHHHHHHHHHHHHHHHHHHTTPPPPS--S-HHHHHHHHHHHHHHHHHHHHHTT--SHHHHHHHHHHHHHHHHHHHH--SHHHHHHHHHHHHHHHHHHHHHHH-GGGHHHHHHHHHHHHHHHHH-SSHHHHHHHHHHHHHHHHHHHHHTT--

pLDDT: mean 92.58, std 7.89, range [34.28, 98.56]